Protein AF-A0A550CWJ9-F1 (afdb_monomer)

Sequence (369 aa):
MTIPLFPVVVQGLAWHRSKYSPREFCSLIQDNSPSDPQRNHALHRCFVDEVVHYQHKAGSGYTPHELLVAHYSLDIMDESGVTIGKDRRVATFERLEAAHHRSRTGPSTFVAADTVVAGASTVGGYLRAALAMGSRIGNSDTERIGNNDTVTIERQLSPTIALEYEPVASLRPAPGALLIVDCAITAEVVTSRACDYTPLQYNAVRYACTMFKILQAVAAAASDIGPARKRAGRCGILRVVDAEGRLLLPERPRTTGQAADQVVNLLRQFPGLLKAGDESKARAAFLENSEQEENALIEPVQEVLLQVGALRARMWESMDGEAEEARKRIDGLLDEIETKNGEIQKLNNAIRALGEVTTHAMEGSPSGA

pLDDT: mean 70.81, std 20.15, range [25.2, 95.75]

Organism: NCBI:txid97359

Mean predicted aligned error: 13.71 Å

Radius of gyration: 29.19 Å; Cα contacts (8 Å, |Δi|>4): 456; chains: 1; bounding box: 79×54×110 Å

Nearest PDB structures (foldseek):
  5yfg-assembly1_A  TM=3.710E-01  e=3.913E+00  Homo sapiens
  7px8-assembly1_A  TM=5.132E-01  e=8.399E+00  Sus scrofa domesticus
  6q0w-assembly1_C  TM=2.421E-01  e=8.907E+00  Homo sapiens
  6ubl-assembly1_B  TM=2.963E-01  e=5.249E+00  Micromonospora chersina

Foldseek 3Di:
DDDPPPFPQLPPVLDDFDKDALLRVLLSLLDCPLVRLCSLVQQLQWFFQKKFKKWFDPDPPDFTFIKIKTWIWTFGAGPVRDGPDIQIKIKIKGFDDLVVVVPPDDDDDDDDDDDPDPDDDPLVVVVVLVVCLPDPDDDDDDPPSDRRIMITMGSDDDVVCVVGIDTFKMWGFDNSQGTVSLLSLLLVLLSVVLSRDDDRSVSRVCSSLLSVVLRCVSSVTDMDGDPNQPQQDDPSPDGQADNVRHGPPPDDFDFLLVLLLVLLVSLVSHPQLDDPPCSVVLSVVLVVVLVDDRGDTDDPSSSSNSSSVSVVVSSSVSSVVVSVVSVVVVVVVVVVVVVVVVVVVVVVVVVVVVVVVVVVVVVPDDPDD

Secondary structure (DSSP, 8-state):
-------------S--SEEE-HHHHHHHHH---TT-TTHHHHHHTEEEEEEEEEEEPBTBSS---EEEEEEEEEEEE-TTS-EEEEEEEEEEEEE--TTTTGGGSS------S----TTS-HHHHHHHHHHGGG-----SS-------EEEEEESS--HHHHHHEEEEEEE-PPTTS-BHHHHHHHHHHHHHHGGG--SHHHHHHHHHHHHHHHHHHHTT--EEEPS------EETTEESB-TTS-B---PPPEEHHHHHHHHHHHHTTSTTTS-TT-HHHHHHHHHHHHTS-TTSEE-HHHHHHHHHHHHHHHHHHHHHHHHHHHHHHHHHHHHHHHHHHHHHHHHHHHHHHHHHHHHHHHHTS----

Solvent-accessible surface area (backbone atoms only — not comparable to full-atom values): 21466 Å² total; per-residue (Å²): 136,83,77,80,79,71,78,74,67,69,70,86,58,88,74,56,86,43,80,32,38,32,62,55,45,42,53,52,71,55,58,73,50,86,90,44,82,57,50,68,64,44,55,78,48,22,29,37,59,34,39,39,36,33,34,53,54,88,83,61,101,65,77,71,46,27,34,30,37,39,34,31,36,33,64,38,47,48,91,86,69,49,74,77,48,70,51,60,34,28,40,35,42,38,50,52,63,82,66,70,76,64,71,81,72,74,80,92,75,92,78,83,84,75,88,77,68,90,86,70,62,72,63,60,57,52,49,49,57,61,67,54,70,82,71,84,78,83,84,84,82,90,69,68,82,68,82,48,44,32,36,35,35,35,69,58,80,58,69,65,51,67,72,48,32,42,59,38,32,36,33,58,37,53,92,81,44,35,39,53,65,57,56,34,45,37,45,28,57,54,54,71,63,50,81,82,62,73,66,64,54,59,48,11,44,47,48,36,56,49,46,52,51,50,52,34,59,68,28,73,37,72,63,50,80,31,87,59,76,69,48,62,45,56,63,83,90,45,65,48,30,41,83,88,64,45,76,53,68,90,64,77,70,43,31,42,45,57,52,24,53,47,46,43,58,53,36,69,73,40,88,83,62,54,57,94,83,42,56,67,55,56,29,48,54,44,42,63,74,61,80,50,57,53,80,39,75,35,56,70,69,58,48,51,50,52,44,42,52,50,52,50,53,46,52,50,54,46,40,54,51,52,50,50,53,51,50,55,52,50,53,54,50,51,55,48,50,53,53,49,50,53,52,50,53,52,50,52,51,51,52,50,55,52,51,54,54,52,52,54,58,62,73,64,57,78,92,70,133

Structure (mmCIF, N/CA/C/O backbone):
data_AF-A0A550CWJ9-F1
#
_entry.id   AF-A0A550CWJ9-F1
#
loop_
_atom_site.group_PDB
_atom_site.id
_atom_site.type_symbol
_atom_site.label_atom_id
_atom_site.label_alt_id
_atom_site.label_comp_id
_atom_site.label_asym_id
_atom_site.label_entity_id
_atom_site.label_seq_id
_atom_site.pdbx_PDB_ins_code
_atom_site.Cartn_x
_atom_site.Cartn_y
_atom_site.Cartn_z
_atom_site.occupancy
_atom_site.B_iso_or_equiv
_atom_site.auth_seq_id
_atom_site.auth_comp_id
_atom_site.auth_asym_id
_atom_site.auth_atom_id
_atom_site.pdbx_PDB_model_num
ATOM 1 N N . MET A 1 1 ? 17.192 -23.984 -38.082 1.00 33.72 1 MET A N 1
ATOM 2 C CA . MET A 1 1 ? 17.976 -23.558 -36.907 1.00 33.72 1 MET A CA 1
ATOM 3 C C . MET A 1 1 ? 16.988 -22.911 -35.951 1.00 33.72 1 MET A C 1
ATOM 5 O O . MET A 1 1 ? 16.546 -21.798 -36.194 1.00 33.72 1 MET A O 1
ATOM 9 N N . THR A 1 2 ? 16.486 -23.686 -34.995 1.00 27.73 2 THR A N 1
ATOM 10 C CA . THR A 1 2 ? 15.477 -23.269 -34.016 1.00 27.73 2 THR A CA 1
ATOM 11 C C . THR A 1 2 ? 16.168 -22.415 -32.963 1.00 27.73 2 THR A C 1
ATOM 13 O O . THR A 1 2 ? 16.983 -22.918 -32.195 1.00 27.73 2 THR A O 1
ATOM 16 N N . ILE A 1 3 ? 15.894 -21.112 -32.976 1.00 25.20 3 ILE A N 1
ATOM 17 C CA . ILE A 1 3 ? 16.298 -20.201 -31.905 1.00 25.20 3 ILE A CA 1
ATOM 18 C C . ILE A 1 3 ? 15.495 -20.624 -30.668 1.00 25.20 3 ILE A C 1
ATOM 20 O O . ILE A 1 3 ? 14.267 -20.699 -30.765 1.00 25.20 3 ILE A O 1
ATOM 24 N N . PRO A 1 4 ? 16.128 -20.952 -29.530 1.00 29.55 4 PRO A N 1
ATOM 25 C CA . PRO A 1 4 ? 15.383 -21.152 -28.303 1.00 29.55 4 PRO A CA 1
ATOM 26 C C . PRO A 1 4 ? 14.806 -19.794 -27.899 1.00 29.55 4 PRO A C 1
ATOM 28 O O . PRO A 1 4 ? 15.536 -18.899 -27.477 1.00 29.55 4 PRO A O 1
ATOM 31 N N . LEU A 1 5 ? 13.493 -19.639 -28.067 1.00 25.52 5 LEU A N 1
ATOM 32 C CA . LEU A 1 5 ? 12.709 -18.657 -27.329 1.00 25.52 5 LEU A CA 1
ATOM 33 C C . LEU A 1 5 ? 12.847 -19.047 -25.857 1.00 25.52 5 LEU A C 1
ATOM 35 O O . LEU A 1 5 ? 12.188 -19.970 -25.379 1.00 25.52 5 LEU A O 1
ATOM 39 N N . PHE A 1 6 ? 13.805 -18.429 -25.170 1.00 25.64 6 PHE A N 1
ATOM 40 C CA . PHE A 1 6 ? 13.828 -18.442 -23.718 1.00 25.64 6 PHE A CA 1
ATOM 41 C C . PHE A 1 6 ? 12.536 -17.762 -23.274 1.00 25.64 6 PHE A C 1
ATOM 43 O O . PHE A 1 6 ? 12.358 -16.598 -23.623 1.00 25.64 6 PHE A O 1
ATOM 50 N N . PRO A 1 7 ? 11.637 -18.452 -22.554 1.00 30.73 7 PRO A N 1
ATOM 51 C CA . PRO A 1 7 ? 10.446 -17.801 -22.055 1.00 30.73 7 PRO A CA 1
ATOM 52 C C . PRO A 1 7 ? 10.922 -16.768 -21.043 1.00 30.73 7 PRO A C 1
ATOM 54 O O . PRO A 1 7 ? 11.455 -17.126 -19.984 1.00 30.73 7 PRO A O 1
ATOM 57 N N . VAL A 1 8 ? 10.746 -15.488 -21.362 1.00 31.09 8 VAL A N 1
ATOM 58 C CA . VAL A 1 8 ? 10.803 -14.432 -20.358 1.00 31.09 8 VAL A CA 1
ATOM 59 C C . VAL A 1 8 ? 9.511 -14.588 -19.575 1.00 31.09 8 VAL A C 1
ATOM 61 O O . VAL A 1 8 ? 8.500 -13.937 -19.811 1.00 31.09 8 VAL A O 1
ATOM 64 N N . VAL A 1 9 ? 9.528 -15.564 -18.666 1.00 35.12 9 VAL A N 1
ATOM 65 C CA . VAL A 1 9 ? 8.528 -15.698 -17.622 1.00 35.12 9 VAL A CA 1
ATOM 66 C C . VAL A 1 9 ? 8.573 -14.371 -16.891 1.00 35.12 9 VAL A C 1
ATOM 68 O O . VAL A 1 9 ? 9.547 -14.098 -16.190 1.00 35.12 9 VAL A O 1
ATOM 71 N N . VAL A 1 10 ? 7.538 -13.551 -17.078 1.00 38.72 10 VAL A N 1
ATOM 72 C CA . VAL A 1 10 ? 7.207 -12.458 -16.171 1.00 38.72 10 VAL A CA 1
ATOM 73 C C . VAL A 1 10 ? 7.065 -13.125 -14.817 1.00 38.72 10 VAL A C 1
ATOM 75 O O . VAL A 1 10 ? 6.051 -13.748 -14.489 1.00 38.72 10 VAL A O 1
ATOM 78 N N . GLN A 1 11 ? 8.167 -13.145 -14.077 1.00 40.12 11 GLN A N 1
ATOM 79 C CA . GLN A 1 11 ? 8.219 -13.723 -12.764 1.00 40.12 11 GLN A CA 1
ATOM 80 C C . GLN A 1 11 ? 7.381 -12.790 -11.905 1.00 40.12 11 GLN A C 1
ATOM 82 O O . GLN A 1 11 ? 7.894 -11.872 -11.278 1.00 40.12 11 GLN A O 1
ATOM 87 N N . GLY A 1 12 ? 6.089 -13.100 -11.788 1.00 37.62 12 GLY A N 1
ATOM 88 C CA . GLY A 1 12 ? 5.233 -12.683 -10.679 1.00 37.62 12 GLY A CA 1
ATOM 89 C C . GLY A 1 12 ? 5.758 -13.197 -9.329 1.00 37.62 12 GLY A C 1
ATOM 90 O O . GLY A 1 12 ? 4.987 -13.513 -8.433 1.00 37.62 12 GLY A O 1
ATOM 91 N N . LEU A 1 13 ? 7.074 -13.349 -9.163 1.00 43.38 13 LEU A N 1
ATOM 92 C CA . LEU A 1 13 ? 7.778 -13.835 -7.987 1.00 43.38 13 LEU A CA 1
ATOM 93 C C . LEU A 1 13 ? 7.976 -12.762 -6.923 1.00 43.38 13 LEU A C 1
ATOM 95 O O . LEU A 1 13 ? 8.506 -13.119 -5.878 1.00 43.38 13 LEU A O 1
ATOM 99 N N . ALA A 1 14 ? 7.560 -11.510 -7.149 1.00 51.62 14 ALA A N 1
ATOM 100 C CA . ALA A 1 14 ? 8.073 -10.364 -6.395 1.00 51.62 14 ALA A CA 1
ATOM 101 C C . ALA A 1 14 ? 8.111 -10.578 -4.873 1.00 51.62 14 ALA A C 1
ATOM 103 O O . ALA A 1 14 ? 9.083 -10.181 -4.236 1.00 51.62 14 ALA A O 1
ATOM 104 N N . TRP A 1 15 ? 7.135 -11.290 -4.293 1.00 57.78 15 TRP A N 1
ATOM 105 C CA . TRP A 1 15 ? 7.153 -11.602 -2.864 1.00 57.78 15 TRP A CA 1
ATOM 106 C C . TRP A 1 15 ? 7.073 -13.108 -2.576 1.00 57.78 15 TRP A C 1
ATOM 108 O O . TRP A 1 15 ? 6.019 -13.734 -2.694 1.00 57.78 15 TRP A O 1
ATOM 118 N N . HIS A 1 16 ? 8.193 -13.715 -2.181 1.00 57.47 16 HIS A N 1
ATOM 119 C CA . HIS A 1 16 ? 8.188 -15.027 -1.523 1.00 57.47 16 HIS A CA 1
ATOM 120 C C . HIS A 1 16 ? 7.456 -14.957 -0.169 1.00 57.47 16 HIS A C 1
ATOM 122 O O . HIS A 1 16 ? 6.994 -13.891 0.236 1.00 57.47 16 HIS A O 1
ATOM 128 N N . ARG A 1 17 ? 7.340 -16.095 0.541 1.00 64.38 17 ARG A N 1
ATOM 129 C CA . ARG A 1 17 ? 6.930 -16.069 1.954 1.00 64.38 17 ARG A CA 1
ATOM 130 C C . ARG A 1 17 ? 7.892 -15.168 2.713 1.00 64.38 17 ARG A C 1
ATOM 132 O O . ARG A 1 17 ? 9.031 -15.560 2.957 1.00 64.38 17 ARG A O 1
ATOM 139 N N . SER A 1 18 ? 7.415 -13.984 3.057 1.00 73.69 18 SER A N 1
ATOM 140 C CA . SER A 1 18 ? 8.251 -12.916 3.577 1.00 73.69 18 SER A CA 1
ATOM 141 C C . SER A 1 18 ? 7.487 -12.109 4.605 1.00 73.69 18 SER A C 1
ATOM 143 O O . SER A 1 18 ? 6.264 -11.980 4.533 1.00 73.69 18 SER A O 1
ATOM 145 N N . LYS A 1 19 ? 8.241 -11.565 5.553 1.00 80.88 19 LYS A N 1
ATOM 146 C CA . LYS A 1 19 ? 7.755 -10.703 6.619 1.00 80.88 19 LYS A CA 1
ATOM 147 C C . LYS A 1 19 ? 8.467 -9.363 6.501 1.00 80.88 19 LYS A C 1
ATOM 149 O O . LYS A 1 19 ? 9.694 -9.335 6.463 1.00 80.88 19 LYS A O 1
ATOM 154 N N . TYR A 1 20 ? 7.693 -8.293 6.465 1.00 81.50 20 TYR A N 1
ATOM 155 C CA . TYR A 1 20 ? 8.158 -6.919 6.314 1.00 81.50 20 TYR A CA 1
ATOM 156 C C . TYR A 1 20 ? 7.523 -6.048 7.393 1.00 81.50 20 TYR A C 1
ATOM 158 O O . TYR A 1 20 ? 6.439 -6.361 7.874 1.00 81.50 20 TYR A O 1
ATOM 166 N N . SER A 1 21 ? 8.143 -4.941 7.770 1.00 83.88 21 SER A N 1
ATOM 167 C CA . SER A 1 21 ? 7.404 -3.821 8.361 1.00 83.88 21 SER A CA 1
ATOM 168 C C . SER A 1 21 ? 6.549 -3.125 7.285 1.00 83.88 21 SER A C 1
ATOM 170 O O . SER A 1 21 ? 6.868 -3.232 6.098 1.00 83.88 21 SER A O 1
ATOM 172 N N . PRO A 1 22 ? 5.481 -2.390 7.648 1.00 84.69 22 PRO A N 1
ATOM 173 C CA . PRO A 1 22 ? 4.704 -1.597 6.690 1.00 84.69 22 PRO A CA 1
ATOM 174 C C . PRO A 1 22 ? 5.574 -0.663 5.843 1.00 84.69 22 PRO A C 1
ATOM 176 O O . PRO A 1 22 ? 5.431 -0.624 4.622 1.00 84.69 22 PRO A O 1
ATOM 179 N N . ARG A 1 23 ? 6.563 -0.016 6.467 1.00 83.31 23 ARG A N 1
ATOM 180 C CA . ARG A 1 23 ? 7.538 0.826 5.774 1.00 83.31 23 ARG A CA 1
ATOM 181 C C . ARG A 1 23 ? 8.367 0.051 4.757 1.00 83.31 23 ARG A C 1
ATOM 183 O O . ARG A 1 23 ? 8.447 0.476 3.611 1.00 83.31 23 ARG A O 1
ATOM 190 N N . GLU A 1 24 ? 8.966 -1.073 5.154 1.00 82.88 24 GLU A N 1
ATOM 191 C CA . GLU A 1 24 ? 9.736 -1.923 4.231 1.00 82.88 24 GLU A CA 1
ATOM 192 C C . GLU A 1 24 ? 8.862 -2.433 3.088 1.00 82.88 24 GLU A C 1
ATOM 194 O O . GLU A 1 24 ? 9.316 -2.485 1.950 1.00 82.88 24 GLU A O 1
ATOM 199 N N . PHE A 1 25 ? 7.600 -2.766 3.364 1.00 85.50 25 PHE A N 1
ATOM 200 C CA . PHE A 1 25 ? 6.671 -3.211 2.336 1.00 85.50 25 PHE A CA 1
ATOM 201 C C . PHE A 1 25 ? 6.349 -2.101 1.327 1.00 85.50 25 PHE A C 1
ATOM 203 O O . PHE A 1 25 ? 6.401 -2.339 0.122 1.00 85.50 25 PHE A O 1
ATOM 210 N N . CYS A 1 26 ? 6.100 -0.877 1.792 1.00 85.00 26 CYS A N 1
ATOM 211 C CA . CYS A 1 26 ? 5.935 0.284 0.919 1.00 85.00 26 CYS A CA 1
ATOM 212 C C . CYS A 1 26 ? 7.210 0.586 0.115 1.00 85.00 26 CYS A C 1
ATOM 214 O O . CYS A 1 26 ? 7.123 0.800 -1.091 1.00 85.00 26 CYS A O 1
ATOM 216 N N . SER A 1 27 ? 8.395 0.541 0.736 1.00 84.00 27 SER A N 1
ATOM 217 C CA . SER A 1 27 ? 9.670 0.707 0.023 1.00 84.00 27 SER A CA 1
ATOM 218 C C . SER A 1 27 ? 9.882 -0.371 -1.033 1.00 84.00 27 SER A C 1
ATOM 220 O O . SER A 1 27 ? 10.350 -0.069 -2.125 1.00 84.00 27 SER A O 1
ATOM 222 N N . LEU A 1 28 ? 9.493 -1.614 -0.740 1.00 81.94 28 LEU A N 1
ATOM 223 C CA . LEU A 1 28 ? 9.503 -2.675 -1.731 1.00 81.94 28 LEU A CA 1
ATOM 224 C C . LEU A 1 28 ? 8.570 -2.329 -2.876 1.00 81.94 28 LEU A C 1
ATOM 226 O O . LEU A 1 28 ? 9.032 -2.366 -3.998 1.00 81.94 28 LEU A O 1
ATOM 230 N N . ILE A 1 29 ? 7.299 -1.995 -2.642 1.00 83.25 29 ILE A N 1
ATOM 231 C CA . ILE A 1 29 ? 6.361 -1.635 -3.721 1.00 83.25 29 ILE A CA 1
ATOM 232 C C . ILE A 1 29 ? 6.928 -0.513 -4.601 1.00 83.25 29 ILE A C 1
ATOM 234 O O . ILE A 1 29 ? 6.823 -0.622 -5.816 1.00 83.25 29 ILE A O 1
ATOM 238 N N . GLN A 1 30 ? 7.545 0.504 -3.994 1.00 77.44 30 GLN A N 1
ATOM 239 C CA . GLN A 1 30 ? 8.117 1.649 -4.702 1.00 77.44 30 GLN A CA 1
ATOM 240 C C . GLN A 1 30 ? 9.310 1.285 -5.594 1.00 77.44 30 GLN A C 1
ATOM 242 O O . GLN A 1 30 ? 9.525 1.940 -6.604 1.00 77.44 30 GLN A O 1
ATOM 247 N N . ASP A 1 31 ? 10.096 0.281 -5.214 1.00 77.50 31 ASP A N 1
ATOM 248 C CA . ASP A 1 31 ? 11.335 -0.080 -5.899 1.00 77.50 31 ASP A CA 1
ATOM 249 C C . ASP A 1 31 ? 11.083 -0.503 -7.360 1.00 77.50 31 ASP A C 1
ATOM 251 O O . ASP A 1 31 ? 10.706 -1.641 -7.634 1.00 77.50 31 ASP A O 1
ATOM 255 N N . ASN A 1 32 ? 11.323 0.374 -8.335 1.00 66.88 32 ASN A N 1
ATOM 256 C CA . ASN A 1 32 ? 11.307 0.003 -9.753 1.00 66.88 32 ASN A CA 1
ATOM 257 C C . ASN A 1 32 ? 12.689 -0.447 -10.208 1.00 66.88 32 ASN A C 1
ATOM 259 O O . ASN A 1 32 ? 13.326 0.180 -11.058 1.00 66.88 32 ASN A O 1
ATOM 263 N N . SER A 1 33 ? 13.159 -1.554 -9.627 1.00 65.69 33 SER A N 1
ATOM 264 C CA . SER A 1 33 ? 14.414 -2.173 -10.040 1.00 65.69 33 SER A CA 1
ATOM 265 C C . SER A 1 33 ? 14.452 -2.339 -11.570 1.00 65.69 33 SER A C 1
ATOM 267 O O . SER A 1 33 ? 13.513 -2.899 -12.145 1.00 65.69 33 SER A O 1
ATOM 269 N N . PRO A 1 34 ? 15.559 -1.961 -12.242 1.00 60.28 34 PRO A N 1
ATOM 270 C CA . PRO A 1 34 ? 15.732 -2.160 -13.683 1.00 60.28 34 PRO A CA 1
ATOM 271 C C . PRO A 1 34 ? 15.586 -3.622 -14.130 1.00 60.28 34 PRO A C 1
ATOM 273 O O . PRO A 1 34 ? 15.413 -3.893 -15.314 1.00 60.28 34 PRO A O 1
ATOM 276 N N . SER A 1 35 ? 15.685 -4.568 -13.189 1.00 63.34 35 SER A N 1
ATOM 277 C CA . SER A 1 35 ? 15.496 -5.996 -13.440 1.00 63.34 35 SER A CA 1
ATOM 278 C C . SER A 1 35 ? 14.040 -6.402 -13.691 1.00 63.34 35 SER A C 1
ATOM 280 O O . SER A 1 35 ? 13.822 -7.518 -14.153 1.00 63.34 35 SER A O 1
ATOM 282 N N . ASP A 1 36 ? 13.059 -5.553 -13.370 1.00 66.44 36 ASP A N 1
ATOM 283 C CA . ASP A 1 36 ? 11.634 -5.824 -13.596 1.00 66.44 36 ASP A CA 1
ATOM 284 C C . ASP A 1 36 ? 10.896 -4.566 -14.105 1.00 66.44 36 ASP A C 1
ATOM 286 O O . ASP A 1 36 ? 10.197 -3.886 -13.349 1.00 66.44 36 ASP A O 1
ATOM 290 N N . PRO A 1 37 ? 11.027 -4.235 -15.403 1.00 64.31 37 PRO A N 1
ATOM 291 C CA . PRO A 1 37 ? 10.402 -3.048 -15.989 1.00 64.31 37 PRO A CA 1
ATOM 292 C C . PRO A 1 37 ? 8.868 -3.132 -16.056 1.00 64.31 37 PRO A C 1
ATOM 294 O O . PRO A 1 37 ? 8.205 -2.126 -16.304 1.00 64.31 37 PRO A O 1
ATOM 297 N N . GLN A 1 38 ? 8.283 -4.317 -15.849 1.00 69.50 38 GLN A N 1
ATOM 298 C CA . GLN A 1 38 ? 6.832 -4.513 -15.867 1.00 69.50 38 GLN A CA 1
ATOM 299 C C . GLN A 1 38 ? 6.201 -4.388 -14.478 1.00 69.50 38 GLN A C 1
ATOM 301 O O . GLN A 1 38 ? 4.973 -4.364 -14.366 1.00 69.50 38 GLN A O 1
ATOM 306 N N . ARG A 1 39 ? 7.016 -4.257 -13.426 1.00 75.88 39 ARG A N 1
ATOM 307 C CA . ARG A 1 39 ? 6.571 -4.182 -12.036 1.00 75.88 39 ARG A CA 1
ATOM 308 C C . ARG A 1 39 ? 5.504 -3.117 -11.798 1.00 75.88 39 ARG A C 1
ATOM 310 O O . ARG A 1 39 ? 4.468 -3.426 -11.213 1.00 75.88 39 ARG A O 1
ATOM 317 N N . ASN A 1 40 ? 5.732 -1.889 -12.263 1.00 78.12 40 ASN A N 1
ATOM 318 C CA . ASN A 1 40 ? 4.791 -0.784 -12.064 1.00 78.12 40 ASN A CA 1
ATOM 319 C C . ASN A 1 40 ? 3.413 -1.106 -12.680 1.00 78.12 40 ASN A C 1
ATOM 321 O O . ASN A 1 40 ? 2.373 -1.028 -12.027 1.00 78.12 40 ASN A O 1
ATOM 325 N N . HIS A 1 41 ? 3.411 -1.608 -13.918 1.00 77.62 41 HIS A N 1
ATOM 326 C CA . HIS A 1 41 ? 2.196 -2.047 -14.613 1.00 77.62 41 HIS A CA 1
ATOM 327 C C . HIS A 1 41 ? 1.499 -3.221 -13.908 1.00 77.62 41 HIS A C 1
ATOM 329 O O . HIS A 1 41 ? 0.272 -3.252 -13.804 1.00 77.62 41 HIS A O 1
ATOM 335 N N . ALA A 1 42 ? 2.269 -4.169 -13.374 1.00 78.62 42 ALA A N 1
ATOM 336 C CA . ALA A 1 42 ? 1.756 -5.284 -12.588 1.00 78.62 42 ALA A CA 1
ATOM 337 C C . ALA A 1 42 ? 1.086 -4.800 -11.286 1.00 78.62 42 ALA A C 1
ATOM 339 O O . ALA A 1 42 ? 0.000 -5.264 -10.938 1.00 78.62 42 ALA A O 1
ATOM 340 N N . LEU A 1 43 ? 1.675 -3.816 -10.597 1.00 83.75 43 LEU A N 1
ATOM 341 C CA . LEU A 1 43 ? 1.115 -3.219 -9.380 1.00 83.75 43 LEU A CA 1
ATOM 342 C C . LEU A 1 43 ? -0.198 -2.467 -9.644 1.00 83.75 43 LEU A C 1
ATOM 344 O O . LEU A 1 43 ? -1.122 -2.584 -8.839 1.00 83.75 43 LEU A O 1
ATOM 348 N N . HIS A 1 44 ? -0.332 -1.783 -10.786 1.00 84.12 44 HIS A N 1
ATOM 349 C CA . HIS A 1 44 ? -1.602 -1.177 -11.220 1.00 84.12 44 HIS A CA 1
ATOM 350 C C . HIS A 1 44 ? -2.726 -2.198 -11.449 1.00 84.12 44 HIS A C 1
ATOM 352 O O . HIS A 1 44 ? -3.902 -1.833 -11.465 1.00 84.12 44 HIS A O 1
ATOM 358 N N . ARG A 1 45 ? -2.371 -3.473 -11.633 1.00 84.12 45 ARG A N 1
ATOM 359 C CA . ARG A 1 45 ? -3.300 -4.592 -11.839 1.00 84.12 45 ARG A CA 1
ATOM 360 C C . ARG A 1 45 ? -3.368 -5.541 -10.644 1.00 84.12 45 ARG A C 1
ATOM 362 O O . ARG A 1 45 ? -3.927 -6.631 -10.749 1.00 84.12 45 ARG A O 1
ATOM 369 N N . CYS A 1 46 ? -2.787 -5.146 -9.515 1.00 88.62 46 CYS A N 1
ATOM 370 C CA . CYS A 1 46 ? -2.748 -5.943 -8.300 1.00 88.62 46 CYS A CA 1
ATOM 371 C C . CYS A 1 46 ? -3.922 -5.557 -7.393 1.00 88.62 46 CYS A C 1
ATOM 373 O O . CYS A 1 46 ? -3.803 -4.714 -6.494 1.00 88.62 46 CYS A O 1
ATOM 375 N N . PHE A 1 47 ? -5.080 -6.146 -7.684 1.00 91.88 47 PHE A N 1
ATOM 376 C CA . PHE A 1 47 ? -6.353 -5.794 -7.064 1.00 91.88 47 PHE A CA 1
ATOM 377 C C . PHE A 1 47 ? -6.635 -6.637 -5.828 1.00 91.88 47 PHE A C 1
ATOM 379 O O . PHE A 1 47 ? -6.350 -7.833 -5.784 1.00 91.88 47 PHE A O 1
ATOM 386 N N . VAL A 1 48 ? -7.245 -6.010 -4.829 1.00 94.69 48 VAL A N 1
ATOM 387 C CA . VAL A 1 48 ? -7.736 -6.696 -3.636 1.00 94.69 48 VAL A CA 1
ATOM 388 C C . VAL A 1 48 ? -9.100 -7.301 -3.950 1.00 94.69 48 VAL A C 1
ATOM 390 O O . VAL A 1 48 ? -10.016 -6.595 -4.357 1.00 94.69 48 VAL A O 1
ATOM 393 N N . ASP A 1 49 ? -9.228 -8.609 -3.752 1.00 94.62 49 ASP A N 1
ATOM 394 C CA . ASP A 1 49 ? -10.472 -9.354 -3.944 1.00 94.62 49 ASP A CA 1
ATOM 395 C C . ASP A 1 49 ? -11.349 -9.292 -2.677 1.00 94.62 49 ASP A C 1
ATOM 397 O O . ASP A 1 49 ? -12.573 -9.185 -2.752 1.00 94.62 49 ASP A O 1
ATOM 401 N N . GLU A 1 50 ? -10.726 -9.369 -1.497 1.00 95.50 50 GLU A N 1
ATOM 402 C CA . GLU A 1 50 ? -11.411 -9.362 -0.201 1.00 95.50 50 GLU A CA 1
ATOM 403 C C . GLU A 1 50 ? -10.459 -8.901 0.910 1.00 95.50 50 GLU A C 1
ATOM 405 O O . GLU A 1 50 ? -9.296 -9.299 0.945 1.00 95.50 50 GLU A O 1
ATOM 410 N N . VAL A 1 51 ? -10.952 -8.103 1.855 1.00 94.75 51 VAL A N 1
ATOM 411 C CA . VAL A 1 51 ? -10.254 -7.798 3.110 1.00 94.75 51 VAL A CA 1
ATOM 412 C C . VAL A 1 51 ? -11.055 -8.375 4.264 1.00 94.75 51 VAL A C 1
ATOM 414 O O . VAL A 1 51 ? -12.208 -8.005 4.465 1.00 94.75 51 VAL A O 1
ATOM 417 N N . VAL A 1 52 ? -10.442 -9.246 5.057 1.00 92.94 52 VAL A N 1
ATOM 418 C CA . VAL A 1 52 ? -11.074 -9.886 6.210 1.00 92.94 52 VAL A CA 1
ATOM 419 C C . VAL A 1 52 ? -10.393 -9.432 7.492 1.00 92.94 52 VAL A C 1
ATOM 421 O O . VAL A 1 52 ? -9.175 -9.524 7.647 1.00 92.94 52 VAL A O 1
ATOM 424 N N . HIS A 1 53 ? -11.198 -8.954 8.435 1.00 90.12 53 HIS A N 1
ATOM 425 C CA . HIS A 1 53 ? -10.772 -8.628 9.789 1.00 90.12 53 HIS A CA 1
ATOM 426 C C . HIS A 1 53 ? -10.982 -9.842 10.687 1.00 90.12 53 HIS A C 1
ATOM 428 O O . HIS A 1 53 ? -12.119 -10.262 10.910 1.00 90.12 53 HIS A O 1
ATOM 434 N N . TYR A 1 54 ? -9.889 -10.387 11.210 1.00 88.38 54 TYR A N 1
ATOM 435 C CA . TYR A 1 54 ? -9.888 -11.539 12.100 1.00 88.38 54 TYR A CA 1
ATOM 436 C C . TYR A 1 54 ? -9.653 -11.137 13.553 1.00 88.38 54 TYR A C 1
ATOM 438 O O . TYR A 1 54 ? -8.844 -10.258 13.854 1.00 88.38 54 TYR A O 1
ATOM 446 N N . GLN A 1 55 ? -10.317 -11.858 14.451 1.00 84.44 55 GLN A N 1
ATOM 447 C CA . GLN A 1 55 ? -10.124 -11.783 15.893 1.00 84.44 55 GLN A CA 1
ATOM 448 C C . GLN A 1 55 ? -9.740 -13.155 16.431 1.00 84.44 55 GLN A C 1
ATOM 450 O O . GLN A 1 55 ? -10.290 -14.170 16.009 1.00 84.44 55 GLN A O 1
ATOM 455 N N . HIS A 1 56 ? -8.800 -13.191 17.370 1.00 82.62 56 HIS A N 1
ATOM 456 C CA . HIS A 1 56 ? -8.436 -14.427 18.047 1.00 82.62 56 HIS A CA 1
ATOM 457 C C . HIS A 1 56 ? -9.638 -14.997 18.830 1.00 82.62 56 HIS A C 1
ATOM 459 O O . HIS A 1 56 ? -10.279 -14.279 19.602 1.00 82.62 56 HIS A O 1
ATOM 465 N N . LYS A 1 57 ? -9.932 -16.295 18.672 1.00 79.88 57 LYS A N 1
ATOM 466 C CA . LYS A 1 57 ? -11.055 -16.979 19.338 1.00 79.88 57 LYS A CA 1
ATOM 467 C C . LYS A 1 57 ? -10.915 -16.906 20.862 1.00 79.88 57 LYS A C 1
ATOM 469 O O . LYS A 1 57 ? -9.827 -17.096 21.411 1.00 79.88 57 LYS A O 1
ATOM 474 N N . ALA A 1 58 ? -12.022 -16.655 21.558 1.00 62.62 58 ALA A N 1
ATOM 475 C CA . ALA A 1 58 ? -12.051 -16.598 23.019 1.00 62.62 58 ALA A CA 1
ATOM 476 C C . ALA A 1 58 ? -11.813 -17.988 23.645 1.00 62.62 58 ALA A C 1
ATOM 478 O O . ALA A 1 58 ? -12.448 -18.961 23.245 1.00 62.62 58 ALA A O 1
ATOM 479 N N . GLY A 1 59 ? -10.940 -18.079 24.659 1.00 55.72 59 GLY A N 1
ATOM 480 C CA . GLY A 1 59 ? -10.734 -19.303 25.454 1.00 55.72 59 GLY A CA 1
ATOM 481 C C . GLY A 1 59 ? -9.283 -19.768 25.589 1.00 55.72 59 GLY A C 1
ATOM 482 O O . GLY A 1 59 ? -8.991 -20.587 26.456 1.00 55.72 59 GLY A O 1
ATOM 483 N N . SER A 1 60 ? -8.358 -19.223 24.801 1.00 50.88 60 SER A N 1
ATOM 484 C CA . SER A 1 60 ? -6.932 -19.331 25.103 1.00 50.88 60 SER A CA 1
ATOM 485 C C . SER A 1 60 ? -6.589 -18.239 26.126 1.00 50.88 60 SER A C 1
ATOM 487 O O . SER A 1 60 ? -7.129 -17.137 26.060 1.00 50.88 60 SER A O 1
ATOM 489 N N . GLY A 1 61 ? -5.733 -18.506 27.112 1.00 49.03 61 GLY A N 1
ATOM 490 C CA . GLY A 1 61 ? -5.303 -17.503 28.103 1.00 49.03 61 GLY A CA 1
ATOM 491 C C . GLY A 1 61 ? -4.461 -16.352 27.523 1.00 49.03 61 GLY A C 1
ATOM 492 O O . GLY A 1 61 ? -3.687 -15.745 28.257 1.00 49.03 61 GLY A O 1
ATOM 493 N N . TYR A 1 62 ? -4.563 -16.100 26.216 1.00 51.91 62 TYR A N 1
ATOM 494 C CA . TYR A 1 62 ? -3.796 -15.121 25.465 1.00 51.91 62 TYR A CA 1
ATOM 495 C C . TYR A 1 62 ? -4.525 -13.783 25.357 1.00 51.91 62 TYR A C 1
ATOM 497 O O . TYR A 1 62 ? -5.732 -13.651 25.568 1.00 51.91 62 TYR A O 1
ATOM 505 N N . THR A 1 63 ? -3.730 -12.764 25.068 1.00 57.16 63 THR A N 1
ATOM 506 C CA . THR A 1 63 ? -4.125 -11.367 24.976 1.00 57.16 63 THR A CA 1
ATOM 507 C C . THR A 1 63 ? -5.016 -11.118 23.748 1.00 57.16 63 THR A C 1
ATOM 509 O O . THR A 1 63 ? -4.890 -11.831 22.752 1.00 57.16 63 THR A O 1
ATOM 512 N N . PRO A 1 64 ? -5.948 -10.137 23.786 1.00 62.34 64 PRO A N 1
ATOM 513 C CA . PRO A 1 64 ? -6.763 -9.794 22.622 1.00 62.34 64 PRO A CA 1
ATOM 514 C C . PRO A 1 64 ? -5.865 -9.421 21.439 1.00 62.34 64 PRO A C 1
ATOM 516 O O . PRO A 1 64 ? -5.139 -8.429 21.503 1.00 62.34 64 PRO A O 1
ATOM 519 N N . HIS A 1 65 ? -5.920 -10.227 20.381 1.00 77.25 65 HIS A N 1
ATOM 520 C CA . HIS A 1 65 ? -5.113 -10.061 19.181 1.00 77.25 65 HIS A CA 1
ATOM 521 C C . HIS A 1 65 ? -6.008 -10.087 17.942 1.00 77.25 65 HIS A C 1
ATOM 523 O O . HIS A 1 65 ? -6.896 -10.936 17.807 1.00 77.25 65 HIS A O 1
ATOM 529 N N . GLU A 1 66 ? -5.787 -9.125 17.054 1.00 84.38 66 GLU A N 1
ATOM 530 C CA . GLU A 1 66 ? -6.542 -8.947 15.821 1.00 84.38 66 GLU A CA 1
ATOM 531 C C . GLU A 1 66 ? -5.573 -8.710 14.671 1.00 84.38 66 GLU A C 1
ATOM 533 O O . GLU A 1 66 ? -4.540 -8.059 14.834 1.00 84.38 66 GLU A O 1
ATOM 538 N N . LEU A 1 67 ? -5.936 -9.228 13.504 1.00 89.00 67 LEU A N 1
ATOM 539 C CA . LEU A 1 67 ? -5.158 -9.098 12.282 1.00 89.00 67 LEU A CA 1
ATOM 540 C C . LEU A 1 67 ? -6.083 -8.806 11.104 1.00 89.00 67 LEU A C 1
ATOM 542 O O . LEU A 1 67 ? -7.273 -9.142 11.114 1.00 89.00 67 LEU A O 1
ATOM 546 N N . LEU A 1 68 ? -5.527 -8.168 10.082 1.00 92.94 68 LEU A N 1
ATOM 547 C CA . LEU A 1 68 ? -6.197 -7.943 8.810 1.00 92.94 68 LEU A CA 1
ATOM 548 C C . LEU A 1 68 ? -5.572 -8.799 7.730 1.00 92.94 68 LEU A C 1
ATOM 550 O O . LEU A 1 68 ? -4.357 -8.893 7.626 1.00 92.94 68 LEU A O 1
ATOM 554 N N . VAL A 1 69 ? -6.414 -9.385 6.895 1.00 94.94 69 VAL A N 1
ATOM 555 C CA . VAL A 1 69 ? -5.992 -10.245 5.797 1.00 94.94 69 VAL A CA 1
ATOM 556 C C . VAL A 1 69 ? -6.562 -9.675 4.513 1.00 94.94 69 VAL A C 1
ATOM 558 O O . VAL A 1 69 ? -7.776 -9.649 4.346 1.00 94.94 69 VAL A O 1
ATOM 561 N N . ALA A 1 70 ? -5.700 -9.233 3.605 1.00 95.75 70 ALA A N 1
ATOM 562 C CA . ALA A 1 70 ? -6.084 -8.861 2.252 1.00 95.75 70 ALA A CA 1
ATOM 563 C C . ALA A 1 70 ? -5.801 -10.034 1.308 1.00 95.75 70 ALA A C 1
ATOM 565 O O . ALA A 1 70 ? -4.649 -10.422 1.107 1.00 95.75 70 ALA A O 1
ATOM 566 N N . HIS A 1 71 ? -6.855 -10.592 0.727 1.00 95.38 71 HIS A N 1
ATOM 567 C CA . HIS A 1 71 ? -6.778 -11.483 -0.420 1.00 95.38 71 HIS A CA 1
ATOM 568 C C . HIS A 1 71 ? -6.670 -10.624 -1.669 1.00 95.38 71 HIS A C 1
ATOM 570 O O . HIS A 1 71 ? -7.517 -9.762 -1.898 1.00 95.38 71 HIS A O 1
ATOM 576 N N . TYR A 1 72 ? -5.634 -10.840 -2.467 1.00 93.25 72 TYR A N 1
ATOM 577 C CA . TYR A 1 72 ? -5.406 -10.053 -3.668 1.00 93.25 72 TYR A CA 1
ATOM 578 C C . TYR A 1 72 ? -4.990 -10.945 -4.831 1.00 93.25 72 TYR A C 1
ATOM 580 O O . TYR A 1 72 ? -4.407 -12.021 -4.644 1.00 93.25 72 TYR A O 1
ATOM 588 N N . SER A 1 73 ? -5.304 -10.486 -6.036 1.00 89.62 73 SER A N 1
ATOM 589 C CA . SER A 1 73 ? -4.963 -11.165 -7.272 1.00 89.62 73 SER A CA 1
ATOM 590 C C . SER A 1 73 ? -4.107 -10.283 -8.169 1.00 89.62 73 SER A C 1
ATOM 592 O O . SER A 1 73 ? -4.278 -9.067 -8.244 1.00 89.62 73 SER A O 1
ATOM 594 N N . LEU A 1 74 ? -3.154 -10.929 -8.832 1.00 83.81 74 LEU A N 1
ATOM 595 C CA . LEU A 1 74 ? -2.269 -10.333 -9.814 1.00 83.81 74 LEU A CA 1
ATOM 596 C C . LEU A 1 74 ? -2.520 -10.996 -11.165 1.00 83.81 74 LEU A C 1
ATOM 598 O O . LEU A 1 74 ? -2.475 -12.224 -11.276 1.00 83.81 74 LEU A O 1
ATOM 602 N N . ASP A 1 75 ? -2.747 -10.188 -12.192 1.00 81.88 75 ASP A N 1
ATOM 603 C CA . ASP A 1 75 ? -2.829 -10.678 -13.563 1.00 81.88 75 ASP A CA 1
ATOM 604 C C . ASP A 1 75 ? -1.445 -11.141 -14.046 1.00 81.88 75 ASP A C 1
ATOM 606 O O . ASP A 1 75 ? -0.470 -10.390 -14.019 1.00 81.88 75 ASP A O 1
ATOM 610 N N . ILE A 1 76 ? -1.367 -12.389 -14.506 1.00 78.00 76 ILE A N 1
ATOM 611 C CA . ILE A 1 76 ? -0.176 -12.955 -15.140 1.00 78.00 76 ILE A CA 1
ATOM 612 C C . ILE A 1 76 ? -0.281 -12.655 -16.630 1.00 78.00 76 ILE A C 1
ATOM 614 O O . ILE A 1 76 ? -1.230 -13.105 -17.276 1.00 78.00 76 ILE A O 1
ATOM 618 N N . MET A 1 77 ? 0.682 -11.911 -17.165 1.00 73.88 77 MET A N 1
ATOM 619 C CA . MET A 1 77 ? 0.756 -11.570 -18.586 1.00 73.88 77 MET A CA 1
ATOM 620 C C . MET A 1 77 ? 1.821 -12.407 -19.294 1.00 73.88 77 MET A C 1
ATOM 622 O O . MET A 1 77 ? 2.842 -12.751 -18.698 1.00 73.88 77 MET A O 1
ATOM 626 N N . ASP A 1 78 ? 1.567 -12.747 -20.554 1.00 75.94 78 ASP A N 1
ATOM 627 C CA . ASP A 1 78 ? 2.578 -13.316 -21.444 1.00 75.94 78 ASP A CA 1
ATOM 628 C C . ASP A 1 78 ? 3.453 -12.227 -22.093 1.00 75.94 78 ASP A C 1
ATOM 630 O O . ASP A 1 78 ? 3.277 -11.029 -21.859 1.00 75.94 78 ASP A O 1
ATOM 634 N N . GLU A 1 79 ? 4.402 -12.644 -22.934 1.00 72.38 79 GLU A N 1
ATOM 635 C CA . GLU A 1 79 ? 5.318 -11.748 -23.657 1.00 72.38 79 GLU A CA 1
ATOM 636 C C . GLU A 1 79 ? 4.591 -10.769 -24.595 1.00 72.38 79 GLU A C 1
ATOM 638 O O . GLU A 1 79 ? 5.131 -9.716 -24.927 1.00 72.38 79 GLU A O 1
ATOM 643 N N . SER A 1 80 ? 3.355 -11.083 -24.999 1.00 72.50 80 SER A N 1
ATOM 644 C CA . SER A 1 80 ? 2.520 -10.211 -25.830 1.00 72.50 80 SER A CA 1
ATOM 645 C C . SER A 1 80 ? 1.698 -9.201 -25.017 1.00 72.50 80 SER A C 1
ATOM 647 O O . SER A 1 80 ? 0.988 -8.375 -25.591 1.00 72.50 80 SER A O 1
ATOM 649 N N . GLY A 1 81 ? 1.794 -9.244 -23.683 1.00 67.81 81 GLY A N 1
ATOM 650 C CA . GLY A 1 81 ? 1.019 -8.404 -22.771 1.00 67.81 81 GLY A CA 1
ATOM 651 C C . GLY A 1 81 ? -0.420 -8.885 -22.563 1.00 67.81 81 GLY A C 1
ATOM 652 O O . GLY A 1 81 ? -1.227 -8.170 -21.959 1.00 67.81 81 GLY A O 1
ATOM 653 N N . VAL A 1 82 ? -0.758 -10.085 -23.044 1.00 77.00 82 VAL A N 1
ATOM 654 C CA . VAL A 1 82 ? -2.079 -10.692 -22.871 1.00 77.00 82 VAL A CA 1
ATOM 655 C C . VAL A 1 82 ? -2.136 -11.388 -21.516 1.00 77.00 82 VAL A C 1
ATOM 657 O O . VAL A 1 82 ? -1.239 -12.143 -21.146 1.00 77.00 82 VAL A O 1
ATOM 660 N N . THR A 1 83 ? -3.206 -11.146 -20.755 1.00 79.81 83 THR A N 1
ATOM 661 C CA . THR A 1 83 ? -3.434 -11.827 -19.474 1.00 79.81 83 THR A CA 1
ATOM 662 C C . THR A 1 83 ? -3.744 -13.307 -19.713 1.00 79.81 83 THR A C 1
ATOM 664 O O . THR A 1 83 ? -4.797 -13.647 -20.251 1.00 79.81 83 THR A O 1
ATOM 667 N N . ILE A 1 84 ? -2.849 -14.191 -19.273 1.00 82.88 84 ILE A N 1
ATOM 668 C CA . ILE A 1 84 ? -2.954 -15.653 -19.408 1.00 82.88 84 ILE A CA 1
ATOM 669 C C . ILE A 1 84 ? -3.444 -16.349 -18.132 1.00 82.88 84 ILE A C 1
ATOM 671 O O . ILE A 1 84 ? -3.801 -17.526 -18.159 1.00 82.88 84 ILE A O 1
ATOM 675 N N . GLY A 1 85 ? -3.480 -15.645 -16.999 1.00 83.12 85 GLY A N 1
ATOM 676 C CA . GLY A 1 85 ? -3.944 -16.207 -15.734 1.00 83.12 85 GLY A CA 1
ATOM 677 C C . GLY A 1 85 ? -3.978 -15.192 -14.598 1.00 83.12 85 GLY A C 1
ATOM 678 O O . GLY A 1 85 ? -3.672 -14.019 -14.792 1.00 83.12 85 GLY A O 1
ATOM 679 N N . LYS A 1 86 ? -4.343 -15.661 -13.401 1.00 85.19 86 LYS A N 1
ATOM 680 C CA . LYS A 1 86 ? -4.297 -14.874 -12.163 1.00 85.19 86 LYS A CA 1
ATOM 681 C C . LYS A 1 86 ? -3.507 -15.613 -11.091 1.00 85.19 86 LYS A C 1
ATOM 683 O O . LYS A 1 86 ? -3.831 -16.760 -10.782 1.00 85.19 86 LYS A O 1
ATOM 688 N N . ASP A 1 87 ? -2.519 -14.950 -10.503 1.00 85.00 87 ASP A N 1
ATOM 689 C CA . ASP A 1 87 ? -1.868 -15.396 -9.271 1.00 85.00 87 ASP A CA 1
ATOM 690 C C . ASP A 1 87 ? -2.638 -14.829 -8.076 1.00 85.00 87 ASP A C 1
ATOM 692 O O . ASP A 1 87 ? -2.904 -13.632 -8.022 1.00 85.00 87 ASP A O 1
ATOM 696 N N . ARG A 1 88 ? -3.024 -15.679 -7.124 1.00 89.56 88 ARG A N 1
ATOM 697 C CA . ARG A 1 88 ? -3.784 -15.272 -5.933 1.00 89.56 88 ARG A CA 1
ATOM 698 C C . ARG A 1 88 ? -2.916 -15.404 -4.700 1.00 89.56 88 ARG A C 1
ATOM 700 O O . ARG A 1 88 ? -2.264 -16.429 -4.504 1.00 89.56 88 ARG A O 1
ATOM 707 N N . ARG A 1 89 ? -2.937 -14.374 -3.861 1.00 90.31 89 ARG A N 1
ATOM 708 C CA . ARG A 1 89 ? -2.087 -14.260 -2.678 1.00 90.31 89 ARG A CA 1
ATOM 709 C C . ARG A 1 89 ? -2.828 -13.635 -1.514 1.00 90.31 89 ARG A C 1
ATOM 711 O O . ARG A 1 89 ? -3.965 -13.179 -1.628 1.00 90.31 89 ARG A O 1
ATOM 718 N N . VAL A 1 90 ? -2.154 -13.659 -0.375 1.00 91.50 90 VAL A N 1
ATOM 719 C CA . VAL A 1 90 ? -2.650 -13.154 0.891 1.00 91.50 90 VAL A CA 1
ATOM 720 C C . VAL A 1 90 ? -1.584 -12.272 1.526 1.00 91.50 90 VAL A C 1
ATOM 722 O O . VAL A 1 90 ? -0.441 -12.698 1.679 1.00 91.50 90 VAL A O 1
ATOM 725 N N . ALA A 1 91 ? -1.964 -11.055 1.908 1.00 92.19 91 ALA A N 1
ATOM 726 C CA . ALA A 1 91 ? -1.166 -10.176 2.752 1.00 92.19 91 ALA A CA 1
ATOM 727 C C . ALA A 1 91 ? -1.823 -10.077 4.133 1.00 92.19 91 ALA A C 1
ATOM 729 O O . ALA A 1 91 ? -2.992 -9.711 4.245 1.00 92.19 91 ALA A O 1
ATOM 730 N N . THR A 1 92 ? -1.075 -10.415 5.178 1.00 92.56 92 THR A N 1
ATOM 731 C CA . THR A 1 92 ? -1.513 -10.340 6.574 1.00 92.56 92 THR A CA 1
ATOM 732 C C . THR A 1 92 ? -0.865 -9.140 7.242 1.00 92.56 92 THR A C 1
ATOM 734 O O . THR A 1 92 ? 0.358 -9.050 7.267 1.00 92.56 92 THR A O 1
ATOM 737 N N . PHE A 1 93 ? -1.678 -8.245 7.790 1.00 90.62 93 PHE A N 1
ATOM 738 C CA . PHE A 1 93 ? -1.277 -7.043 8.509 1.00 90.62 93 PHE A CA 1
ATOM 739 C C . PHE A 1 93 ? -1.563 -7.239 9.995 1.00 90.62 93 PHE A C 1
ATOM 741 O O . PHE A 1 93 ? -2.706 -7.464 10.402 1.00 90.62 93 PHE A O 1
ATOM 748 N N . GLU A 1 94 ? -0.514 -7.170 10.801 1.00 86.31 94 GLU A N 1
ATOM 749 C CA . GLU A 1 94 ? -0.520 -7.598 12.196 1.00 86.31 94 GLU A CA 1
ATOM 750 C C . GLU A 1 94 ? 0.334 -6.661 13.046 1.00 86.31 94 GLU A C 1
ATOM 752 O O . GLU A 1 94 ? 1.384 -6.204 12.599 1.00 86.31 94 GLU A O 1
ATOM 757 N N . ARG A 1 95 ? -0.065 -6.438 14.301 1.00 81.12 95 ARG A N 1
ATOM 758 C CA . ARG A 1 95 ? 0.754 -5.736 15.291 1.00 81.12 95 ARG A CA 1
ATOM 759 C C . ARG A 1 95 ? 1.207 -6.679 16.399 1.00 81.12 95 ARG A C 1
ATOM 761 O O . ARG A 1 95 ? 0.398 -7.090 17.226 1.00 81.12 95 ARG A O 1
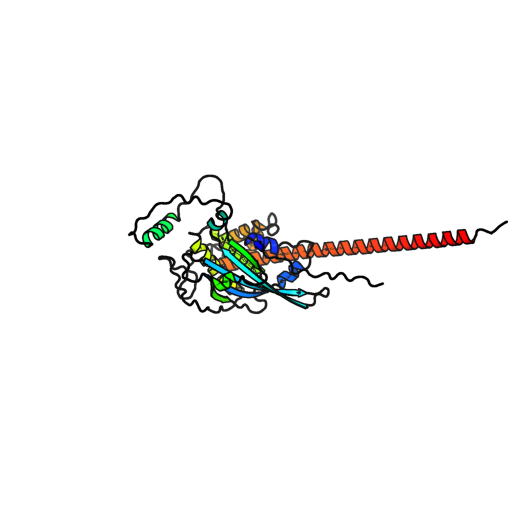ATOM 768 N N . LEU A 1 96 ? 2.514 -6.933 16.470 1.00 69.38 96 LEU A N 1
ATOM 769 C CA . LEU A 1 96 ? 3.101 -7.912 17.392 1.00 69.38 96 LEU A CA 1
ATOM 770 C C . LEU A 1 96 ? 3.510 -7.336 18.754 1.00 69.38 96 LEU A C 1
ATOM 772 O O . LEU A 1 96 ? 4.064 -6.239 18.861 1.00 69.38 96 LEU A O 1
ATOM 776 N N . GLU A 1 97 ? 3.356 -8.135 19.814 1.00 62.62 97 GLU A N 1
ATOM 777 C CA . GLU A 1 97 ? 3.912 -7.813 21.132 1.00 62.62 97 GLU A CA 1
ATOM 778 C C . GLU A 1 97 ? 5.453 -7.835 21.131 1.00 62.62 97 GLU A C 1
ATOM 780 O O . GLU A 1 97 ? 6.082 -8.809 20.716 1.00 62.62 97 GLU A O 1
ATOM 785 N N . ALA A 1 98 ? 6.084 -6.784 21.676 1.00 52.38 98 ALA A N 1
ATOM 786 C CA . ALA A 1 98 ? 7.547 -6.639 21.749 1.00 52.38 98 ALA A CA 1
ATOM 787 C C . ALA A 1 98 ? 8.264 -7.799 22.476 1.00 52.38 98 ALA A C 1
ATOM 789 O O . ALA A 1 98 ? 9.452 -8.034 22.259 1.00 52.38 98 ALA A O 1
ATOM 790 N N . ALA A 1 99 ? 7.550 -8.557 23.316 1.00 45.66 99 ALA A N 1
ATOM 791 C CA . ALA A 1 99 ? 8.088 -9.708 24.038 1.00 45.66 99 ALA A CA 1
ATOM 792 C C . ALA A 1 99 ? 8.223 -10.980 23.174 1.00 45.66 99 ALA A C 1
ATOM 794 O O . ALA A 1 99 ? 9.043 -11.841 23.495 1.00 45.66 99 ALA A O 1
ATOM 795 N N . HIS A 1 100 ? 7.492 -11.109 22.059 1.00 42.59 100 HIS A N 1
ATOM 796 C CA . HIS A 1 100 ? 7.565 -12.306 21.207 1.00 42.59 100 HIS A CA 1
ATOM 797 C C . HIS A 1 100 ? 8.883 -12.429 20.428 1.00 42.59 100 HIS A C 1
ATOM 799 O O . HIS A 1 100 ? 9.282 -13.536 20.072 1.00 42.59 100 HIS A O 1
ATOM 805 N N . HIS A 1 101 ? 9.628 -11.334 20.251 1.00 38.53 101 HIS A N 1
ATOM 806 C CA . HIS A 1 101 ? 10.951 -11.377 19.625 1.00 38.53 101 HIS A CA 1
ATOM 807 C C . HIS A 1 101 ? 12.081 -11.817 20.569 1.00 38.53 101 HIS A C 1
ATOM 809 O O . HIS A 1 101 ? 13.098 -12.317 20.094 1.00 38.53 101 HIS A O 1
ATOM 815 N N . ARG A 1 102 ? 11.905 -11.718 21.896 1.00 38.62 102 ARG A N 1
ATOM 816 C CA . ARG A 1 102 ? 12.938 -12.141 22.865 1.00 38.62 102 ARG A CA 1
ATOM 817 C C . ARG A 1 102 ? 12.906 -13.637 23.196 1.00 38.62 102 ARG A C 1
ATOM 819 O O . ARG A 1 102 ? 13.845 -14.145 23.793 1.00 38.62 102 ARG A O 1
ATOM 826 N N . SER A 1 103 ? 11.869 -14.369 22.787 1.00 36.75 103 SER A N 1
ATOM 827 C CA . SER A 1 103 ? 11.663 -15.767 23.203 1.00 36.75 103 SER A CA 1
ATOM 828 C C . SER A 1 103 ? 12.394 -16.819 22.354 1.00 36.75 103 SER A C 1
ATOM 830 O O . SER A 1 103 ? 12.313 -18.004 22.676 1.00 36.75 103 SER A O 1
ATOM 832 N N . ARG A 1 104 ? 13.080 -16.452 21.263 1.00 37.44 104 ARG A N 1
ATOM 833 C CA . ARG A 1 104 ? 13.636 -17.451 20.326 1.00 37.44 104 ARG A CA 1
ATOM 834 C C . ARG A 1 104 ? 15.145 -17.705 20.471 1.00 37.44 104 ARG A C 1
ATOM 836 O O . ARG A 1 104 ? 15.681 -18.542 19.752 1.00 37.44 104 ARG A O 1
ATOM 843 N N . THR A 1 105 ? 15.813 -17.067 21.436 1.00 35.88 105 THR A N 1
ATO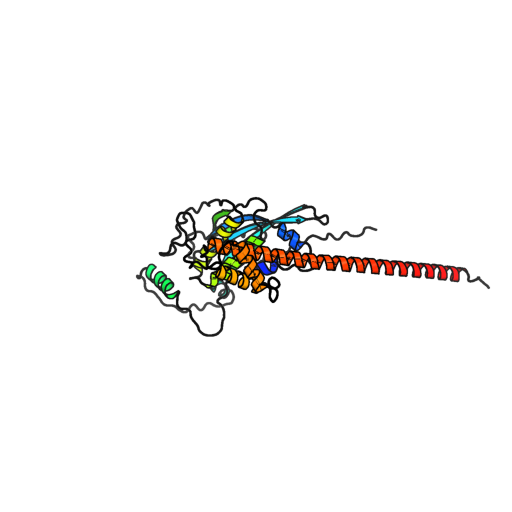M 844 C CA . THR A 1 105 ? 17.252 -17.249 21.714 1.00 35.88 105 THR A CA 1
ATOM 845 C C . THR A 1 105 ? 17.552 -17.395 23.216 1.00 35.88 105 THR A C 1
ATOM 847 O O . THR A 1 105 ? 18.199 -16.536 23.798 1.00 35.88 105 THR A O 1
ATOM 850 N N . GLY A 1 106 ? 17.114 -18.498 23.837 1.00 26.47 106 GLY A N 1
ATOM 851 C CA . GLY A 1 106 ? 17.672 -19.023 25.103 1.00 26.47 106 GLY A CA 1
ATOM 852 C C . GLY A 1 106 ? 17.504 -18.183 26.387 1.00 26.47 106 GLY A C 1
ATOM 853 O O . GLY A 1 106 ? 16.935 -17.099 26.375 1.00 26.47 106 GLY A O 1
ATOM 854 N N . PRO A 1 107 ? 17.925 -18.757 27.529 1.00 33.72 107 PRO A N 1
ATOM 855 C CA . PRO A 1 107 ? 17.055 -19.389 28.508 1.00 33.72 107 PRO A CA 1
ATOM 856 C C . PRO A 1 107 ? 16.289 -18.388 29.382 1.00 33.72 107 PRO A C 1
ATOM 858 O O . PRO A 1 107 ? 16.769 -17.324 29.760 1.00 33.72 107 PRO A O 1
ATOM 861 N N . SER A 1 108 ? 15.085 -18.815 29.747 1.00 43.25 108 SER A N 1
ATOM 862 C CA . SER A 1 108 ? 14.173 -18.198 30.701 1.00 43.25 108 SER A CA 1
ATOM 863 C C . SER A 1 108 ? 14.845 -17.768 32.010 1.00 43.25 108 SER A C 1
ATOM 865 O O . SER A 1 108 ? 15.213 -18.610 32.829 1.00 43.25 108 SER A O 1
ATOM 867 N N . THR A 1 109 ? 14.854 -16.467 32.274 1.00 29.08 109 THR A N 1
ATOM 868 C CA . THR A 1 109 ? 14.887 -15.916 33.633 1.00 29.08 109 THR A CA 1
ATOM 869 C C . THR A 1 109 ? 13.732 -14.940 33.799 1.00 29.08 109 THR A C 1
ATOM 871 O O . THR A 1 109 ? 13.822 -13.737 33.580 1.00 29.08 109 THR A O 1
ATOM 874 N N . PHE A 1 110 ? 12.600 -15.523 34.181 1.00 35.31 110 PHE A N 1
ATOM 875 C CA . PHE A 1 110 ? 11.485 -14.832 34.808 1.00 35.31 110 PHE A CA 1
ATOM 876 C C . PHE A 1 110 ? 11.896 -14.464 36.240 1.00 35.31 110 PHE A C 1
ATOM 878 O O . PHE A 1 110 ? 11.892 -15.331 37.106 1.00 35.31 110 PHE A O 1
ATOM 885 N N . VAL A 1 111 ? 12.264 -13.206 36.484 1.00 28.62 111 VAL A N 1
ATOM 886 C CA . VAL A 1 111 ? 12.337 -12.555 37.809 1.00 28.62 111 VAL A CA 1
ATOM 887 C C . VAL A 1 111 ? 12.269 -11.043 37.527 1.00 28.62 111 VAL A C 1
ATOM 889 O O . VAL A 1 111 ? 13.068 -10.558 36.741 1.00 28.62 111 VAL A O 1
ATOM 892 N N . ALA A 1 112 ? 11.387 -10.196 38.043 1.00 30.33 112 ALA A N 1
ATOM 893 C CA . ALA A 1 112 ? 10.247 -10.310 38.932 1.00 30.33 112 ALA A CA 1
ATOM 894 C C . ALA A 1 112 ? 9.351 -9.078 38.693 1.00 30.33 112 ALA A C 1
ATOM 896 O O . ALA A 1 112 ? 9.842 -7.991 38.393 1.00 30.33 112 ALA A O 1
ATOM 897 N N . ALA A 1 113 ? 8.050 -9.242 38.903 1.00 29.92 113 ALA A N 1
ATOM 898 C CA . ALA A 1 113 ? 7.230 -8.219 39.540 1.00 29.92 113 ALA A CA 1
ATOM 899 C C . ALA A 1 113 ? 6.133 -8.956 40.313 1.00 29.92 113 ALA A C 1
ATOM 901 O O . ALA A 1 113 ? 5.061 -9.252 39.793 1.00 29.92 113 ALA A O 1
ATOM 902 N N . ASP A 1 114 ? 6.537 -9.365 41.512 1.00 28.97 114 ASP A N 1
ATOM 903 C CA . ASP A 1 114 ? 5.766 -9.637 42.718 1.00 28.97 114 ASP A CA 1
ATOM 904 C C . ASP A 1 114 ? 4.260 -9.907 42.592 1.00 28.97 114 ASP A C 1
ATOM 906 O O . ASP A 1 114 ? 3.439 -9.029 42.332 1.00 28.97 114 ASP A O 1
ATOM 910 N N . THR A 1 115 ? 3.915 -11.149 42.935 1.00 37.28 115 THR A N 1
ATOM 911 C CA . THR A 1 115 ? 2.938 -11.488 43.983 1.00 37.28 115 THR A CA 1
ATOM 912 C C . THR A 1 115 ? 1.962 -10.372 44.371 1.00 37.28 115 THR A C 1
ATOM 914 O O . THR A 1 115 ? 2.079 -9.747 45.424 1.00 37.28 115 THR A O 1
ATOM 917 N N . VAL A 1 116 ? 0.907 -10.197 43.574 1.00 30.83 116 VAL A N 1
ATOM 918 C CA . VAL A 1 116 ? -0.354 -9.681 44.110 1.00 30.83 116 VAL A CA 1
ATOM 919 C C . VAL A 1 116 ? -1.138 -10.878 44.621 1.00 30.83 116 VAL A C 1
ATOM 921 O O . VAL A 1 116 ? -1.742 -11.642 43.871 1.00 30.83 116 VAL A O 1
ATOM 924 N N . VAL A 1 117 ? -1.046 -11.034 45.937 1.00 31.30 117 VAL A N 1
ATOM 925 C CA . VAL A 1 117 ? -1.901 -11.860 46.782 1.00 31.30 117 VAL A CA 1
ATOM 926 C C . VAL A 1 117 ? -3.355 -11.765 46.313 1.00 31.30 117 VAL A C 1
ATOM 928 O O . VAL A 1 117 ? -3.873 -10.682 46.033 1.00 31.30 117 VAL A O 1
ATOM 931 N N . ALA A 1 118 ? -3.995 -12.928 46.233 1.00 36.34 118 ALA A N 1
ATOM 932 C CA . ALA A 1 118 ? -5.417 -13.096 45.991 1.00 36.34 118 ALA A CA 1
ATOM 933 C C . ALA A 1 118 ? -6.255 -12.053 46.760 1.00 36.34 118 ALA A C 1
ATOM 935 O O . ALA A 1 118 ? -6.149 -11.952 47.980 1.00 36.34 118 ALA A O 1
ATOM 936 N N . GLY A 1 119 ? -7.104 -11.299 46.051 1.00 33.50 119 GLY A N 1
ATOM 937 C CA . GLY A 1 119 ? -8.186 -10.529 46.682 1.00 33.50 119 GLY A CA 1
ATOM 938 C C . GLY A 1 119 ? -8.315 -9.039 46.351 1.00 33.50 119 GLY A C 1
ATOM 939 O O . GLY A 1 119 ? -9.214 -8.406 46.893 1.00 33.50 119 GLY A O 1
ATOM 940 N N . ALA A 1 120 ? -7.511 -8.454 45.457 1.00 31.86 120 ALA A N 1
ATOM 941 C CA . ALA A 1 120 ? -7.717 -7.070 45.010 1.00 31.86 120 ALA A CA 1
ATOM 942 C C . ALA A 1 120 ? -8.190 -7.030 43.549 1.00 31.86 120 ALA A C 1
ATOM 944 O O . ALA A 1 120 ? -7.529 -7.560 42.661 1.00 31.86 120 ALA A O 1
ATOM 945 N N . SER A 1 121 ? -9.358 -6.418 43.320 1.00 37.22 121 SER A N 1
ATOM 946 C CA . SER A 1 121 ? -10.084 -6.387 42.044 1.00 37.22 121 SER A CA 1
ATOM 947 C C . SER A 1 121 ? -9.173 -6.190 40.824 1.00 37.22 121 SER A C 1
ATOM 949 O O . SER A 1 121 ? -8.378 -5.250 40.778 1.00 37.22 121 SER A O 1
ATOM 951 N N . THR A 1 122 ? -9.355 -7.031 39.806 1.00 45.38 122 THR A N 1
ATOM 952 C CA . THR A 1 122 ? -8.742 -6.956 38.465 1.00 45.38 122 THR A CA 1
ATOM 953 C C . THR A 1 122 ? -8.760 -5.534 37.893 1.00 45.38 122 THR A C 1
ATOM 955 O O . THR A 1 122 ? -7.822 -5.101 37.230 1.00 45.38 122 THR A O 1
ATOM 958 N N . VAL A 1 123 ? -9.789 -4.760 38.239 1.00 37.81 123 VAL A N 1
ATOM 959 C CA . VAL A 1 123 ? -9.990 -3.351 37.882 1.00 37.81 123 VAL A CA 1
ATOM 960 C C . VAL A 1 123 ? -8.863 -2.437 38.386 1.00 37.81 123 VAL A C 1
ATOM 962 O O . VAL A 1 123 ? -8.438 -1.542 37.661 1.00 37.81 123 VAL A O 1
ATOM 965 N N . GLY A 1 124 ? -8.321 -2.680 39.583 1.00 33.03 124 GLY A N 1
ATOM 966 C CA . GLY A 1 124 ? -7.255 -1.869 40.180 1.00 33.03 124 GLY A CA 1
ATOM 967 C C . GLY A 1 124 ? -5.895 -2.032 39.496 1.00 33.03 124 GLY A C 1
ATOM 968 O O . GLY A 1 124 ? -5.122 -1.076 39.456 1.00 33.03 124 GLY A O 1
ATOM 969 N N . GLY A 1 125 ? -5.618 -3.208 38.921 1.00 42.12 125 GLY A N 1
ATOM 970 C CA . GLY A 1 125 ? -4.436 -3.447 38.085 1.00 42.12 125 GLY A CA 1
ATOM 971 C C . GLY A 1 125 ? -4.540 -2.734 36.736 1.00 42.12 125 GLY A C 1
ATOM 972 O O . GLY A 1 125 ? -3.616 -2.025 36.340 1.00 42.12 125 GLY A O 1
ATOM 973 N N . TYR A 1 126 ? -5.706 -2.823 36.084 1.00 39.97 126 TYR A N 1
ATOM 974 C CA . TYR A 1 126 ? -5.984 -2.110 34.832 1.00 39.97 126 TYR A CA 1
ATOM 975 C C . TYR A 1 126 ? -5.977 -0.586 35.000 1.00 39.97 126 TYR A C 1
ATOM 977 O O . TYR A 1 126 ? -5.421 0.106 34.155 1.00 39.97 126 TYR A O 1
ATOM 985 N N . LEU A 1 127 ? -6.526 -0.052 36.096 1.00 35.34 127 LEU A N 1
ATOM 986 C CA . LEU A 1 127 ? -6.491 1.385 36.394 1.00 35.34 127 LEU A CA 1
ATOM 987 C C . LEU A 1 127 ? -5.073 1.884 36.668 1.00 35.34 127 LEU A C 1
ATOM 989 O O . LEU A 1 127 ? -4.713 2.955 36.198 1.00 35.34 127 LEU A O 1
ATOM 993 N N . ARG A 1 128 ? -4.237 1.112 37.374 1.00 39.41 128 ARG A N 1
ATOM 994 C CA . ARG A 1 128 ? -2.832 1.488 37.599 1.00 39.41 128 ARG A CA 1
ATOM 995 C C . ARG A 1 128 ? -2.019 1.446 36.308 1.00 39.41 128 ARG A C 1
ATOM 997 O O . ARG A 1 128 ? -1.246 2.365 36.059 1.00 39.41 128 ARG A O 1
ATOM 1004 N N . ALA A 1 129 ? -2.248 0.436 35.467 1.00 40.91 129 ALA A N 1
ATOM 1005 C CA . ALA A 1 129 ? -1.670 0.370 34.130 1.00 40.91 129 ALA A CA 1
ATOM 1006 C C . ALA A 1 129 ? -2.135 1.544 33.260 1.00 40.91 129 ALA A C 1
ATOM 1008 O O . ALA A 1 129 ? -1.310 2.103 32.551 1.00 40.91 129 ALA A O 1
ATOM 1009 N N . ALA A 1 130 ? -3.407 1.951 33.375 1.00 37.34 130 ALA A N 1
ATOM 1010 C CA . ALA A 1 130 ? -4.000 3.074 32.655 1.00 37.34 130 ALA A CA 1
ATOM 1011 C C . ALA A 1 130 ? -3.524 4.457 33.145 1.00 37.34 130 ALA A C 1
ATOM 1013 O O . ALA A 1 130 ? -3.383 5.384 32.352 1.00 37.34 130 ALA A O 1
ATOM 1014 N N . LEU A 1 131 ? -3.242 4.603 34.440 1.00 37.72 131 LEU A N 1
ATOM 1015 C CA . LEU A 1 131 ? -2.765 5.852 35.045 1.00 37.72 131 LEU A CA 1
ATOM 1016 C C . LEU A 1 131 ? -1.242 6.023 34.928 1.00 37.72 131 LEU A C 1
ATOM 1018 O O . LEU A 1 131 ? -0.756 7.148 34.873 1.00 37.72 131 LEU A O 1
ATOM 1022 N N . ALA A 1 132 ? -0.482 4.930 34.804 1.00 38.12 132 ALA A N 1
ATOM 1023 C CA . ALA A 1 132 ? 0.946 4.970 34.479 1.00 38.12 132 ALA A CA 1
ATOM 1024 C C . ALA A 1 132 ? 1.232 5.320 32.996 1.00 38.12 132 ALA A C 1
ATOM 1026 O O . ALA A 1 132 ? 2.391 5.492 32.620 1.00 38.12 132 ALA A O 1
ATOM 1027 N N . MET A 1 133 ? 0.196 5.457 32.152 1.00 46.00 133 MET A N 1
ATOM 1028 C CA . MET A 1 133 ? 0.302 5.684 30.696 1.00 46.00 133 MET A CA 1
ATOM 1029 C C . MET A 1 133 ? 0.756 7.094 30.284 1.00 46.00 133 MET A C 1
ATOM 1031 O O . MET A 1 133 ? 0.873 7.355 29.092 1.00 46.00 133 MET A O 1
ATOM 1035 N N . GLY A 1 134 ? 1.012 8.000 31.235 1.00 35.25 134 GLY A N 1
ATOM 1036 C CA . GLY A 1 134 ? 1.481 9.367 30.967 1.00 35.25 134 GLY A CA 1
ATOM 1037 C C . GLY A 1 134 ? 2.941 9.644 31.338 1.00 35.25 134 GLY A C 1
ATOM 1038 O O . GLY A 1 134 ? 3.418 10.747 31.096 1.00 35.25 134 GLY A O 1
ATOM 1039 N N . SER A 1 135 ? 3.660 8.683 31.931 1.00 30.98 135 SER A N 1
ATOM 1040 C CA . SER A 1 135 ? 5.031 8.901 32.408 1.00 30.98 135 SER A CA 1
ATOM 1041 C C . SER A 1 135 ? 5.963 7.782 31.955 1.00 30.98 135 SER A C 1
ATOM 1043 O O . SER A 1 135 ? 6.273 6.847 32.690 1.00 30.98 135 SER A O 1
ATOM 1045 N N . ARG A 1 136 ? 6.404 7.869 30.701 1.00 41.28 136 ARG A N 1
ATOM 1046 C CA . ARG A 1 136 ? 7.637 7.220 30.235 1.00 41.28 136 ARG A CA 1
ATOM 1047 C C . ARG A 1 136 ? 8.481 8.244 29.489 1.00 41.28 136 ARG A C 1
ATOM 1049 O O . ARG A 1 136 ? 8.770 8.103 28.308 1.00 41.28 136 ARG A O 1
ATOM 1056 N N . ILE A 1 137 ? 8.841 9.301 30.211 1.00 33.66 137 ILE A N 1
ATOM 1057 C CA . ILE A 1 137 ? 9.958 10.167 29.848 1.00 33.66 137 ILE A CA 1
ATOM 1058 C C . ILE A 1 137 ? 11.220 9.541 30.451 1.00 33.66 137 ILE A C 1
ATOM 1060 O O . ILE A 1 137 ? 11.353 9.494 31.668 1.00 33.66 137 ILE A O 1
ATOM 1064 N N . GLY A 1 138 ? 12.096 9.065 29.561 1.00 38.84 138 GLY A N 1
ATOM 1065 C CA . GLY A 1 138 ? 13.559 9.114 29.664 1.00 38.84 138 GLY A CA 1
ATOM 1066 C C . GLY A 1 138 ? 14.259 8.303 30.758 1.00 38.84 138 GLY A C 1
ATOM 1067 O O . GLY A 1 138 ? 14.170 8.623 31.937 1.00 38.84 138 GLY A O 1
ATOM 1068 N N . ASN A 1 139 ? 15.118 7.361 30.354 1.00 30.83 139 ASN A N 1
ATOM 1069 C CA . ASN A 1 139 ? 16.559 7.648 30.299 1.00 30.83 139 ASN A CA 1
ATOM 1070 C C . ASN A 1 139 ? 17.385 6.490 29.709 1.00 30.83 139 ASN A C 1
ATOM 1072 O O . ASN A 1 139 ? 17.043 5.323 29.871 1.00 30.83 139 ASN A O 1
ATOM 1076 N N . SER A 1 140 ? 18.494 6.894 29.077 1.00 37.91 140 SER A N 1
ATOM 1077 C CA . SER A 1 140 ? 19.597 6.138 28.456 1.00 37.91 140 SER A CA 1
ATOM 1078 C C . SER A 1 140 ? 19.282 5.340 27.183 1.00 37.91 140 SER A C 1
ATOM 1080 O O . SER A 1 140 ? 18.509 4.393 27.205 1.00 37.91 140 SER A O 1
ATOM 1082 N N . ASP A 1 141 ? 19.931 5.771 26.097 1.00 37.25 141 ASP A N 1
ATOM 1083 C CA . ASP A 1 141 ? 20.118 5.118 24.798 1.00 37.25 141 ASP A CA 1
ATOM 1084 C C . ASP A 1 141 ? 18.852 4.603 24.105 1.00 37.25 141 ASP A C 1
ATOM 1086 O O . ASP A 1 141 ? 18.448 3.454 24.212 1.00 37.25 141 ASP A O 1
ATOM 1090 N N . THR A 1 142 ? 18.261 5.538 23.360 1.00 36.53 142 THR A N 1
ATOM 1091 C CA . THR A 1 142 ? 17.356 5.465 22.199 1.00 36.53 142 THR A CA 1
ATOM 1092 C C . THR A 1 142 ? 17.248 4.138 21.418 1.00 36.53 142 THR A C 1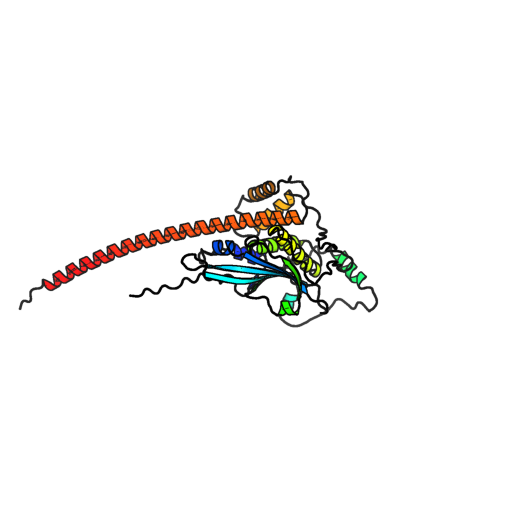
ATOM 1094 O O . THR A 1 142 ? 17.321 4.133 20.192 1.00 36.53 142 THR A O 1
ATOM 1097 N N . GLU A 1 143 ? 16.924 3.021 22.057 1.00 40.41 143 GLU A N 1
ATOM 1098 C CA . GLU A 1 143 ? 16.083 2.010 21.428 1.00 40.41 143 GLU A CA 1
ATOM 1099 C C . GLU A 1 143 ? 14.649 2.528 21.518 1.00 40.41 143 GLU A C 1
ATOM 1101 O O . GLU A 1 143 ? 13.931 2.324 22.499 1.00 40.41 143 GLU A O 1
ATOM 1106 N N . ARG A 1 144 ? 14.225 3.249 20.469 1.00 41.03 144 ARG A N 1
ATOM 1107 C CA . ARG A 1 144 ? 12.808 3.304 20.087 1.00 41.03 144 ARG A CA 1
ATOM 1108 C C . ARG A 1 144 ? 12.284 1.881 20.274 1.00 41.03 144 ARG A C 1
ATOM 1110 O O . ARG A 1 144 ? 12.736 1.000 19.549 1.00 41.03 144 ARG A O 1
ATOM 1117 N N . ILE A 1 145 ? 11.395 1.643 21.243 1.00 45.03 145 ILE A N 1
ATOM 1118 C CA . ILE A 1 145 ? 10.662 0.375 21.323 1.00 45.03 145 ILE A CA 1
ATOM 1119 C C . ILE A 1 145 ? 9.997 0.247 19.956 1.00 45.03 145 ILE A C 1
ATOM 1121 O O . ILE A 1 145 ? 9.098 1.024 19.634 1.00 45.03 145 ILE A O 1
ATOM 1125 N N . GLY A 1 146 ? 10.578 -0.607 19.112 1.00 49.88 146 GLY A N 1
ATOM 1126 C CA . GLY A 1 146 ? 10.312 -0.623 17.685 1.00 49.88 146 GLY A CA 1
ATOM 1127 C C . GLY A 1 146 ? 8.831 -0.823 17.443 1.00 49.88 146 GLY A C 1
ATOM 1128 O O . GLY A 1 146 ? 8.158 -1.546 18.185 1.00 49.88 146 GLY A O 1
ATOM 1129 N N . ASN A 1 147 ? 8.307 -0.160 16.418 1.00 60.47 147 ASN A N 1
ATOM 1130 C CA . ASN A 1 147 ? 6.987 -0.517 15.963 1.00 60.47 147 ASN A CA 1
ATOM 1131 C C . ASN A 1 147 ? 7.060 -1.937 15.379 1.00 60.47 147 ASN A C 1
ATOM 1133 O O . ASN A 1 147 ? 7.710 -2.137 14.359 1.00 60.47 147 ASN A O 1
ATOM 1137 N N . ASN A 1 148 ? 6.442 -2.916 16.044 1.00 72.00 148 ASN A N 1
ATOM 1138 C CA . ASN A 1 148 ? 6.427 -4.315 15.602 1.00 72.00 148 ASN A CA 1
ATOM 1139 C C . ASN A 1 148 ? 5.208 -4.617 14.716 1.00 72.00 148 ASN A C 1
ATOM 1141 O O . ASN A 1 148 ? 4.696 -5.739 14.720 1.00 72.00 148 ASN A O 1
ATOM 1145 N N . ASP A 1 149 ? 4.697 -3.604 14.021 1.00 81.19 149 ASP A N 1
ATOM 1146 C CA . ASP A 1 149 ? 3.711 -3.796 12.966 1.00 81.19 149 ASP A CA 1
ATOM 1147 C C . ASP A 1 149 ? 4.385 -4.551 11.816 1.00 81.19 149 ASP A C 1
ATOM 1149 O O . ASP A 1 149 ? 5.532 -4.270 11.455 1.00 81.19 149 ASP A O 1
ATOM 1153 N N . THR A 1 150 ? 3.698 -5.547 11.266 1.00 84.81 150 THR A N 1
ATOM 1154 C CA . THR A 1 150 ? 4.255 -6.456 10.268 1.00 84.81 150 THR A CA 1
ATOM 1155 C C . THR A 1 150 ? 3.253 -6.771 9.173 1.00 84.81 150 THR A C 1
ATOM 1157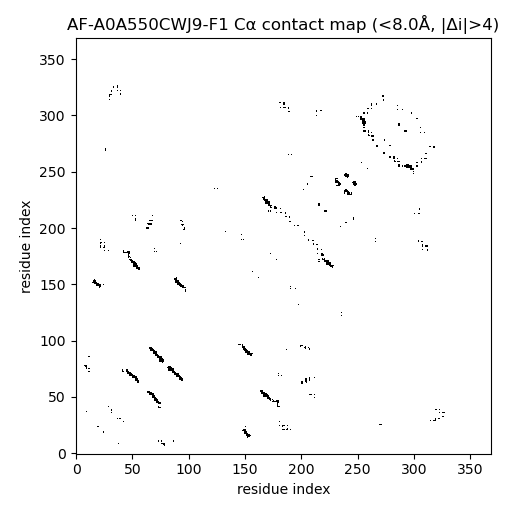 O O . THR A 1 150 ? 2.053 -6.883 9.413 1.00 84.81 150 THR A O 1
ATOM 1160 N N . VAL A 1 151 ? 3.783 -6.925 7.965 1.00 87.62 151 VAL A N 1
ATOM 1161 C CA . VAL A 1 151 ? 3.103 -7.370 6.760 1.00 87.62 151 VAL A CA 1
ATOM 1162 C C . VAL A 1 151 ? 3.728 -8.693 6.344 1.00 87.62 151 VAL A C 1
ATOM 1164 O O . VAL A 1 151 ? 4.915 -8.753 6.021 1.00 87.62 151 VAL A O 1
ATOM 1167 N N . THR A 1 152 ? 2.939 -9.761 6.365 1.00 89.19 152 THR A N 1
ATOM 1168 C CA . THR A 1 152 ? 3.370 -11.093 5.931 1.00 89.19 152 THR A CA 1
ATOM 1169 C C . THR A 1 152 ? 2.676 -11.456 4.631 1.00 89.19 152 THR A C 1
ATOM 1171 O O . THR A 1 152 ? 1.455 -11.367 4.543 1.00 89.19 152 THR A O 1
ATOM 1174 N N . ILE A 1 153 ? 3.440 -11.876 3.626 1.00 87.69 153 ILE A N 1
ATOM 1175 C CA . ILE A 1 153 ? 2.915 -12.190 2.294 1.00 87.69 153 ILE A CA 1
ATOM 1176 C C . ILE A 1 153 ? 3.044 -13.681 2.041 1.00 87.69 153 ILE A C 1
ATOM 1178 O O . ILE A 1 153 ? 4.132 -14.244 2.133 1.00 87.69 153 ILE A O 1
ATOM 1182 N N . GLU A 1 154 ? 1.932 -14.327 1.709 1.00 87.00 154 GLU A N 1
ATOM 1183 C CA . GLU A 1 154 ? 1.859 -15.767 1.486 1.00 87.00 154 GLU A CA 1
ATOM 1184 C C . GLU A 1 154 ? 0.988 -16.098 0.267 1.00 87.00 154 GLU A C 1
ATOM 1186 O O . GLU A 1 154 ? 0.157 -15.307 -0.176 1.00 87.00 154 GLU A O 1
ATOM 1191 N N . ARG A 1 155 ? 1.154 -17.305 -0.290 1.00 86.19 155 ARG A N 1
ATOM 1192 C CA . ARG A 1 155 ? 0.289 -17.792 -1.384 1.00 86.19 155 ARG A CA 1
ATOM 1193 C C . ARG A 1 155 ? -1.131 -18.105 -0.919 1.00 86.19 155 ARG A C 1
ATOM 1195 O O . ARG A 1 155 ? -2.075 -18.003 -1.689 1.00 86.19 155 ARG A O 1
ATOM 1202 N N . GLN A 1 156 ? -1.272 -18.560 0.317 1.00 87.88 156 GLN A N 1
ATOM 1203 C CA . GLN A 1 156 ? -2.537 -18.983 0.904 1.00 87.88 156 GLN A CA 1
ATOM 1204 C C . GLN A 1 156 ? -2.522 -18.627 2.381 1.00 87.88 156 GLN A C 1
ATOM 1206 O O . GLN A 1 156 ? -1.450 -18.587 2.982 1.00 87.88 156 GLN A O 1
ATOM 1211 N N . LEU A 1 157 ? -3.707 -18.406 2.945 1.00 86.50 157 LEU A N 1
ATOM 1212 C CA . LEU A 1 157 ? -3.862 -18.116 4.362 1.00 86.50 157 LEU A CA 1
ATOM 1213 C C . LEU A 1 157 ? -3.333 -19.287 5.199 1.00 86.50 157 LEU A C 1
ATOM 1215 O O . LEU A 1 157 ? -3.715 -20.437 4.968 1.00 86.50 157 LEU A O 1
ATOM 1219 N N . SER A 1 158 ? -2.476 -18.990 6.176 1.00 84.31 158 SER A N 1
ATOM 1220 C CA . SER A 1 158 ? -1.972 -19.994 7.111 1.00 84.31 158 SER A CA 1
ATOM 1221 C C . SER A 1 158 ? -3.124 -20.772 7.776 1.00 84.31 158 SER A C 1
ATOM 1223 O O . SER A 1 158 ? -4.033 -20.150 8.338 1.00 84.31 158 SER A O 1
ATOM 1225 N N . PRO A 1 159 ? -3.092 -22.122 7.789 1.00 83.25 159 PRO A N 1
ATOM 1226 C CA . PRO A 1 159 ? -4.098 -22.934 8.476 1.00 83.25 159 PRO A CA 1
ATOM 1227 C C . PRO A 1 159 ? -4.239 -22.589 9.963 1.00 83.25 159 PRO A C 1
ATOM 1229 O O . PRO A 1 159 ? -5.328 -22.702 10.521 1.00 83.25 159 PRO A O 1
ATOM 1232 N N . THR A 1 160 ? -3.158 -22.120 10.594 1.00 81.50 160 THR A N 1
ATOM 1233 C CA . THR A 1 160 ? -3.158 -21.665 11.989 1.00 81.50 160 THR A CA 1
ATOM 1234 C C . THR A 1 160 ? -4.122 -20.501 12.200 1.00 81.50 160 THR A C 1
ATOM 1236 O O . THR A 1 160 ? -4.851 -20.495 13.188 1.00 81.50 160 THR A O 1
ATOM 1239 N N . ILE A 1 161 ? -4.219 -19.570 11.241 1.00 83.56 161 ILE A N 1
ATOM 1240 C CA . ILE A 1 161 ? -5.151 -18.439 11.341 1.00 83.56 161 ILE A CA 1
ATOM 1241 C C . ILE A 1 161 ? -6.597 -18.947 11.348 1.00 83.56 161 ILE A C 1
ATOM 1243 O O . ILE A 1 161 ? -7.384 -18.537 12.191 1.00 83.56 161 ILE A O 1
ATOM 1247 N N . ALA A 1 162 ? -6.948 -19.908 10.490 1.00 81.81 162 ALA A N 1
ATOM 1248 C CA . ALA A 1 162 ? -8.296 -20.487 10.474 1.00 81.81 162 ALA A CA 1
ATOM 1249 C C . ALA A 1 162 ? -8.646 -21.256 11.770 1.00 81.81 162 ALA A C 1
ATOM 1251 O O . ALA A 1 162 ? -9.809 -21.314 12.193 1.00 81.81 162 ALA A O 1
ATOM 1252 N N . LEU A 1 163 ? -7.641 -21.857 12.416 1.00 84.56 163 LEU A N 1
ATOM 1253 C CA . LEU A 1 163 ? -7.806 -22.587 13.672 1.00 84.56 163 LEU A CA 1
ATOM 1254 C C . LEU A 1 163 ? -7.962 -21.646 14.870 1.00 84.56 163 LEU A C 1
ATOM 1256 O O . LEU A 1 163 ? -8.864 -21.857 15.682 1.00 84.56 163 LEU A O 1
ATOM 1260 N N . GLU A 1 164 ? -7.141 -20.604 14.955 1.00 84.50 164 GLU A N 1
ATOM 1261 C CA . GLU A 1 164 ? -7.032 -19.733 16.132 1.00 84.50 164 GLU A CA 1
ATOM 1262 C C . GLU A 1 164 ? -7.898 -18.472 16.045 1.00 84.50 164 GLU A C 1
ATOM 1264 O O . GLU A 1 164 ? -8.264 -17.915 17.077 1.00 84.50 164 GLU A O 1
ATOM 1269 N N . TYR A 1 165 ? -8.289 -18.050 14.840 1.00 87.50 165 TYR A N 1
ATOM 1270 C CA . TYR A 1 165 ? -9.020 -16.806 14.609 1.00 87.50 165 TYR A CA 1
ATOM 1271 C C . TYR A 1 165 ? -10.390 -17.046 13.985 1.00 87.50 165 TYR A C 1
ATOM 1273 O O . TYR A 1 165 ? -10.637 -18.032 13.287 1.00 87.50 165 TYR A O 1
ATOM 1281 N N . GLU A 1 166 ? -11.299 -16.116 14.241 1.00 85.62 166 GLU A N 1
ATOM 1282 C CA . GLU A 1 166 ? -12.620 -16.046 13.634 1.00 85.62 166 GLU A CA 1
ATOM 1283 C C . GLU A 1 166 ? -12.811 -14.720 12.877 1.00 85.62 166 GLU A C 1
ATOM 1285 O O . GLU A 1 166 ? -12.298 -13.681 13.307 1.00 85.62 166 GLU A O 1
ATOM 1290 N N . PRO A 1 167 ? -13.515 -14.730 11.729 1.00 87.31 167 PRO A N 1
ATOM 1291 C CA . PRO A 1 167 ? -13.771 -13.521 10.958 1.00 87.31 167 PRO A CA 1
ATOM 1292 C C . PRO A 1 167 ? -14.833 -12.651 11.642 1.00 87.31 167 PRO A C 1
ATOM 1294 O O . PRO A 1 167 ? -15.932 -13.107 11.971 1.00 87.31 167 PRO A O 1
ATOM 1297 N N . VAL A 1 168 ? -14.522 -11.367 11.807 1.00 80.56 168 VAL A N 1
ATOM 1298 C CA . VAL A 1 168 ? -15.401 -10.375 12.445 1.00 80.56 168 VAL A CA 1
ATOM 1299 C C . VAL A 1 168 ? -16.083 -9.478 11.423 1.00 80.56 168 VAL A C 1
ATOM 1301 O O . VAL A 1 168 ? -17.238 -9.097 11.601 1.00 80.56 168 VAL A O 1
ATOM 1304 N N . ALA A 1 169 ? -15.378 -9.123 10.357 1.00 85.00 169 ALA A N 1
ATOM 1305 C CA . ALA A 1 169 ? -15.924 -8.354 9.251 1.00 85.00 169 ALA A CA 1
ATOM 1306 C C . ALA A 1 169 ? -15.208 -8.746 7.962 1.00 85.00 169 ALA A C 1
ATOM 1308 O O . ALA A 1 169 ? -14.028 -9.099 7.992 1.00 85.00 169 ALA A O 1
ATOM 1309 N N . SER A 1 170 ? -15.924 -8.666 6.848 1.00 89.88 170 SER A N 1
ATOM 1310 C CA . SER A 1 170 ? -15.341 -8.794 5.519 1.00 89.88 170 SER A CA 1
ATOM 1311 C C . SER A 1 170 ? -15.722 -7.591 4.668 1.00 89.88 170 SER A C 1
ATOM 1313 O O . SER A 1 170 ? -16.815 -7.040 4.784 1.00 89.88 170 SER A O 1
ATOM 1315 N N . LEU A 1 171 ? -14.795 -7.154 3.834 1.00 90.75 171 LEU A N 1
ATOM 1316 C CA . LEU A 1 171 ? -14.967 -6.110 2.843 1.00 90.75 171 LEU A CA 1
ATOM 1317 C C . LEU A 1 171 ? -14.671 -6.725 1.482 1.00 90.75 171 LEU A C 1
ATOM 1319 O O . LEU A 1 171 ? -13.556 -7.183 1.240 1.00 90.75 171 LEU A O 1
ATOM 1323 N N . ARG A 1 172 ? -15.655 -6.693 0.586 1.00 93.56 172 ARG A N 1
ATOM 1324 C CA . ARG A 1 172 ? -15.503 -7.130 -0.804 1.00 93.56 172 ARG A CA 1
ATOM 1325 C C . ARG A 1 172 ? -15.585 -5.906 -1.708 1.00 93.56 172 ARG A C 1
ATOM 1327 O O . ARG A 1 172 ? -16.694 -5.479 -2.031 1.00 93.56 172 ARG A O 1
ATOM 1334 N N . PRO A 1 173 ? -14.443 -5.281 -2.040 1.00 92.50 173 PRO A N 1
ATOM 1335 C CA . PRO A 1 173 ? -14.436 -4.119 -2.916 1.00 92.50 173 PRO A CA 1
ATOM 1336 C C . PRO A 1 173 ? -14.985 -4.491 -4.300 1.00 92.50 173 PRO A C 1
ATOM 1338 O O . PRO A 1 173 ? -14.878 -5.637 -4.745 1.00 92.50 173 PRO A O 1
ATOM 1341 N N . ALA A 1 174 ? -15.571 -3.518 -5.002 1.00 91.25 174 ALA A N 1
ATOM 1342 C CA . ALA A 1 174 ? -15.898 -3.709 -6.412 1.00 91.25 174 ALA A CA 1
ATOM 1343 C C . ALA A 1 174 ? -14.608 -3.999 -7.211 1.00 91.25 174 ALA A C 1
ATOM 1345 O O . ALA A 1 174 ? -13.537 -3.519 -6.823 1.00 91.25 174 ALA A O 1
ATOM 1346 N N . PRO A 1 175 ? -14.672 -4.755 -8.323 1.00 88.19 175 PRO A N 1
ATOM 1347 C CA . PRO A 1 175 ? -13.490 -5.032 -9.134 1.00 88.19 175 PRO A CA 1
ATOM 1348 C C . PRO A 1 175 ? -12.758 -3.739 -9.510 1.00 88.19 175 PRO A C 1
ATOM 1350 O O . PRO A 1 175 ? -13.359 -2.827 -10.073 1.00 88.19 175 PRO A O 1
ATOM 1353 N N . GLY A 1 176 ? -11.471 -3.653 -9.173 1.00 86.38 176 GLY A N 1
ATOM 1354 C CA . GLY A 1 176 ? -10.653 -2.467 -9.440 1.00 86.38 176 GLY A CA 1
ATOM 1355 C C . GLY A 1 176 ? -10.730 -1.344 -8.400 1.00 86.38 176 GLY A C 1
ATOM 1356 O O . GLY A 1 176 ? -9.973 -0.387 -8.512 1.00 86.38 176 GLY A O 1
ATOM 1357 N N . ALA A 1 177 ? -11.599 -1.438 -7.389 1.00 91.38 177 ALA A N 1
ATOM 1358 C CA . ALA A 1 177 ? -11.819 -0.350 -6.431 1.00 91.38 177 ALA A CA 1
ATOM 1359 C C . ALA A 1 177 ? -10.743 -0.236 -5.339 1.00 91.38 177 ALA A C 1
ATOM 1361 O O . ALA A 1 177 ? -10.666 0.792 -4.671 1.00 91.38 177 ALA A O 1
ATOM 1362 N N . LEU A 1 178 ? -9.939 -1.281 -5.127 1.00 93.31 178 LEU A N 1
ATOM 1363 C CA . LEU A 1 178 ? -8.893 -1.298 -4.108 1.00 93.31 178 LEU A CA 1
ATOM 1364 C C . LEU A 1 178 ? -7.659 -2.052 -4.613 1.00 93.31 178 LEU A C 1
ATOM 1366 O O . LEU A 1 178 ? -7.769 -3.177 -5.109 1.00 93.31 178 LEU A O 1
ATOM 1370 N N . LEU A 1 179 ? -6.486 -1.440 -4.469 1.00 91.94 179 LEU A N 1
ATOM 1371 C CA . LEU A 1 179 ? -5.188 -2.002 -4.838 1.00 91.94 179 LEU A CA 1
ATOM 1372 C C . LEU A 1 179 ? -4.423 -2.465 -3.598 1.00 91.94 179 LEU A C 1
ATOM 1374 O O . LEU A 1 179 ? -4.594 -1.928 -2.502 1.00 91.94 179 LEU A O 1
ATOM 1378 N N . ILE A 1 180 ? -3.491 -3.407 -3.770 1.00 92.00 180 ILE A N 1
ATOM 1379 C CA . ILE A 1 180 ? -2.594 -3.805 -2.669 1.00 92.00 180 ILE A CA 1
ATOM 1380 C C . ILE A 1 180 ? -1.756 -2.623 -2.150 1.00 92.00 180 ILE A C 1
ATOM 1382 O O . ILE A 1 180 ? -1.408 -2.567 -0.971 1.00 92.00 180 ILE A O 1
ATOM 1386 N N . VAL A 1 181 ? -1.477 -1.650 -3.025 1.00 90.38 181 VAL A N 1
ATOM 1387 C CA . VAL A 1 181 ? -0.780 -0.403 -2.693 1.00 90.38 181 VAL A CA 1
ATOM 1388 C C . VAL A 1 181 ? -1.590 0.428 -1.694 1.00 90.38 181 VAL A C 1
ATOM 1390 O O . VAL A 1 181 ? -1.015 0.948 -0.740 1.00 90.38 181 VAL A O 1
ATOM 1393 N N . ASP A 1 182 ? -2.922 0.481 -1.830 1.00 92.44 182 ASP A N 1
ATOM 1394 C CA . ASP A 1 182 ? -3.787 1.166 -0.861 1.00 92.44 182 ASP A CA 1
ATOM 1395 C C . ASP A 1 182 ? -3.687 0.505 0.524 1.00 92.44 182 ASP A C 1
ATOM 1397 O O . ASP A 1 182 ? -3.611 1.196 1.542 1.00 92.44 182 ASP A O 1
ATOM 1401 N N . CYS A 1 183 ? -3.621 -0.832 0.579 1.00 92.38 183 CYS A N 1
ATOM 1402 C CA . CYS A 1 183 ? -3.413 -1.572 1.826 1.00 92.38 183 CYS A CA 1
ATOM 1403 C C . CYS A 1 183 ? -2.055 -1.267 2.465 1.00 92.38 183 CYS A C 1
ATOM 1405 O O . CYS A 1 183 ? -2.000 -1.018 3.668 1.00 92.38 183 CYS A O 1
ATOM 1407 N N . ALA A 1 184 ? -0.979 -1.253 1.677 1.00 90.06 184 ALA A N 1
ATOM 1408 C CA . ALA A 1 184 ? 0.368 -0.969 2.164 1.00 90.06 184 ALA A CA 1
ATOM 1409 C C . ALA A 1 184 ? 0.493 0.458 2.720 1.00 90.06 184 ALA A C 1
ATOM 1411 O O . ALA A 1 184 ? 0.948 0.651 3.848 1.00 90.06 184 ALA A O 1
ATOM 1412 N N . ILE A 1 185 ? 0.019 1.454 1.967 1.00 88.75 185 ILE A N 1
ATOM 1413 C CA . ILE A 1 185 ? 0.063 2.861 2.382 1.00 88.75 185 ILE A CA 1
ATOM 1414 C C . ILE A 1 185 ? -0.803 3.078 3.620 1.00 88.75 185 ILE A C 1
ATOM 1416 O O . ILE A 1 185 ? -0.370 3.740 4.560 1.00 88.75 185 ILE A O 1
ATOM 1420 N N . THR A 1 186 ? -2.003 2.493 3.659 1.00 89.56 186 THR A N 1
ATOM 1421 C CA . THR A 1 186 ? -2.869 2.579 4.842 1.00 89.56 186 THR A CA 1
ATOM 1422 C C . THR A 1 186 ? -2.183 1.976 6.062 1.00 89.56 186 THR A C 1
ATOM 1424 O O . THR A 1 186 ? -2.191 2.593 7.128 1.00 89.56 186 THR A O 1
ATOM 1427 N N . ALA A 1 187 ? -1.567 0.800 5.908 1.00 88.75 187 ALA A N 1
ATOM 1428 C CA . ALA A 1 187 ? -0.805 0.165 6.972 1.00 88.75 187 ALA A CA 1
ATOM 1429 C C . ALA A 1 187 ? 0.290 1.100 7.492 1.00 88.75 187 ALA A C 1
ATOM 1431 O O . ALA A 1 187 ? 0.335 1.329 8.697 1.00 88.75 187 ALA A O 1
ATOM 1432 N N . GLU A 1 188 ? 1.100 1.699 6.612 1.00 85.75 188 GLU A N 1
ATOM 1433 C CA . GLU A 1 188 ? 2.145 2.639 7.028 1.00 85.75 188 GLU A CA 1
ATOM 1434 C C . GLU A 1 188 ? 1.567 3.863 7.738 1.00 85.75 188 GLU A C 1
ATOM 1436 O O . GLU A 1 188 ? 1.992 4.165 8.845 1.00 85.75 188 GLU A O 1
ATOM 1441 N N . VAL A 1 189 ? 0.576 4.552 7.162 1.00 83.12 189 VAL A N 1
ATOM 1442 C CA . VAL A 1 189 ? 0.011 5.771 7.767 1.00 83.12 189 VAL A CA 1
ATOM 1443 C C . VAL A 1 189 ? -0.508 5.490 9.181 1.00 83.12 189 VAL A C 1
ATOM 1445 O O . VAL A 1 189 ? -0.234 6.248 10.116 1.00 83.12 189 VAL A O 1
ATOM 1448 N N . VAL A 1 190 ? -1.225 4.378 9.368 1.00 82.44 190 VAL A N 1
ATOM 1449 C CA . VAL A 1 190 ? -1.733 3.970 10.687 1.00 82.44 190 VAL A CA 1
ATOM 1450 C C . VAL A 1 190 ? -0.576 3.613 11.631 1.00 82.44 190 VAL A C 1
ATOM 1452 O O . VAL A 1 190 ? -0.582 4.017 12.796 1.00 82.44 190 VAL A O 1
ATOM 1455 N N . THR A 1 191 ? 0.441 2.907 11.136 1.00 79.88 191 THR A N 1
ATOM 1456 C CA . THR A 1 191 ? 1.673 2.543 11.854 1.00 79.88 191 THR A CA 1
ATOM 1457 C C . THR A 1 191 ? 2.450 3.772 12.322 1.00 79.88 191 THR A C 1
ATOM 1459 O O . THR A 1 191 ? 2.795 3.854 13.503 1.00 79.88 191 THR A O 1
ATOM 1462 N N . SER A 1 192 ? 2.698 4.768 11.471 1.00 75.38 192 SER A N 1
ATOM 1463 C CA . SER A 1 192 ? 3.466 5.958 11.854 1.00 75.38 192 SER A CA 1
ATOM 1464 C C . SER A 1 192 ? 2.680 6.863 12.811 1.00 75.38 192 SER A C 1
ATOM 1466 O O . SER A 1 192 ? 3.279 7.543 13.645 1.00 75.38 192 SER A O 1
ATOM 1468 N N . ARG A 1 193 ? 1.339 6.844 12.756 1.00 71.31 193 ARG A N 1
ATOM 1469 C CA . ARG A 1 193 ? 0.479 7.492 13.766 1.00 71.31 193 ARG A CA 1
ATOM 1470 C C . ARG A 1 193 ? 0.511 6.780 15.111 1.00 71.31 193 ARG A C 1
ATOM 1472 O O . ARG A 1 193 ? 0.199 7.389 16.127 1.00 71.31 193 ARG A O 1
ATOM 1479 N N . ALA A 1 194 ? 0.889 5.506 15.151 1.00 67.50 194 ALA A N 1
ATOM 1480 C CA . ALA A 1 194 ? 0.773 4.703 16.357 1.00 67.50 194 ALA A CA 1
ATOM 1481 C C . ALA A 1 194 ? 1.802 5.025 17.457 1.00 67.50 194 ALA A C 1
ATOM 1483 O O . ALA A 1 194 ? 1.749 4.406 18.519 1.00 67.50 194 ALA A O 1
ATOM 1484 N N . CYS A 1 195 ? 2.713 5.979 17.229 1.00 52.88 195 CYS A N 1
ATOM 1485 C CA . CYS A 1 195 ? 3.768 6.362 18.172 1.00 52.88 195 CYS A CA 1
ATOM 1486 C C . CYS A 1 195 ? 3.238 6.895 19.521 1.00 52.88 195 CYS A C 1
ATOM 1488 O O . CYS A 1 195 ? 3.984 6.911 20.496 1.00 52.88 195 CYS A O 1
ATOM 1490 N N . ASP A 1 196 ? 1.957 7.271 19.592 1.00 45.66 196 ASP A N 1
ATOM 1491 C CA . ASP A 1 196 ? 1.373 8.011 20.717 1.00 45.66 196 ASP A CA 1
ATOM 1492 C C . ASP A 1 196 ? 0.457 7.179 21.642 1.00 45.66 196 ASP A C 1
ATOM 1494 O O . ASP A 1 196 ? -0.291 7.757 22.435 1.00 45.66 196 ASP A O 1
ATOM 1498 N N . TYR A 1 197 ? 0.448 5.837 21.572 1.00 46.62 197 TYR A N 1
ATOM 1499 C CA . TYR A 1 197 ? -0.636 5.063 22.207 1.00 46.62 197 TYR A CA 1
ATOM 1500 C C . TYR A 1 197 ? -0.217 3.846 23.037 1.00 46.62 197 TYR A C 1
ATOM 1502 O O . TYR A 1 197 ? 0.551 3.014 22.571 1.00 46.62 197 TYR A O 1
ATOM 1510 N N . THR A 1 198 ? -0.796 3.807 24.253 1.00 47.50 198 THR A N 1
ATOM 1511 C CA . THR A 1 198 ? -1.280 2.711 25.140 1.00 47.50 198 THR A CA 1
ATOM 1512 C C . THR A 1 198 ? -0.653 1.299 25.075 1.00 47.50 198 THR A C 1
ATOM 1514 O O . THR A 1 198 ? 0.052 0.952 24.137 1.00 47.50 198 THR A O 1
ATOM 1517 N N . PRO A 1 199 ? -0.886 0.416 26.074 1.00 51.19 199 PRO A N 1
ATOM 1518 C CA . PRO A 1 199 ? -0.414 -0.969 26.023 1.00 51.19 199 PRO A CA 1
ATOM 1519 C C . PRO A 1 199 ? -0.788 -1.683 24.714 1.00 51.19 199 PRO A C 1
ATOM 1521 O O . PRO A 1 199 ? -1.876 -1.512 24.166 1.00 51.19 199 PRO A O 1
ATOM 1524 N N . LEU A 1 200 ? 0.139 -2.517 24.244 1.00 52.53 200 LEU A N 1
ATOM 1525 C CA . LEU A 1 200 ? 0.211 -3.062 22.885 1.00 52.53 200 LEU A CA 1
ATOM 1526 C C . LEU A 1 200 ? -1.066 -3.797 22.418 1.00 52.53 200 LEU A C 1
ATOM 1528 O O . LEU A 1 200 ? -1.436 -3.726 21.250 1.00 52.53 200 LEU A O 1
ATOM 1532 N N . GLN A 1 201 ? -1.807 -4.391 23.352 1.00 52.25 201 GLN A N 1
ATOM 1533 C CA . GLN A 1 201 ? -3.081 -5.092 23.125 1.00 52.25 201 GLN A CA 1
ATOM 1534 C C . GLN A 1 201 ? -4.170 -4.179 22.537 1.00 52.25 201 GLN A C 1
ATOM 1536 O O . GLN A 1 201 ? -4.925 -4.571 21.652 1.00 52.25 201 GLN A O 1
ATOM 1541 N N . TYR A 1 202 ? -4.225 -2.924 22.990 1.00 60.47 202 TYR A N 1
ATOM 1542 C CA . TYR A 1 202 ? -5.151 -1.921 22.457 1.00 60.47 202 TYR A CA 1
ATOM 1543 C C . TYR A 1 202 ? -4.706 -1.439 21.082 1.00 60.47 202 TYR A C 1
ATOM 1545 O O . TYR A 1 202 ? -5.537 -1.086 20.247 1.00 60.47 202 TYR A O 1
ATOM 1553 N N . ASN A 1 203 ? -3.396 -1.452 20.842 1.00 66.81 203 ASN A N 1
ATOM 1554 C CA . ASN A 1 203 ? -2.830 -1.015 19.583 1.00 66.81 203 ASN A CA 1
ATOM 1555 C C . ASN A 1 203 ? -3.093 -2.037 18.475 1.00 66.81 203 ASN A C 1
ATOM 1557 O O . ASN A 1 203 ? -3.312 -1.602 17.356 1.00 66.81 203 ASN A O 1
ATOM 1561 N N . ALA A 1 204 ? -3.135 -3.346 18.757 1.00 72.50 204 ALA A N 1
ATOM 1562 C CA . ALA A 1 204 ? -3.462 -4.362 17.749 1.00 72.50 204 ALA A CA 1
ATOM 1563 C C . ALA A 1 204 ? -4.924 -4.269 17.281 1.00 72.50 204 ALA A C 1
ATOM 1565 O O . ALA A 1 204 ? -5.182 -4.099 16.091 1.00 72.50 204 ALA A O 1
ATOM 1566 N N . VAL A 1 205 ? -5.875 -4.251 18.223 1.00 73.50 205 VAL A N 1
ATOM 1567 C CA . VAL A 1 205 ? -7.310 -4.073 17.927 1.00 73.50 205 VAL A CA 1
ATOM 1568 C C . VAL A 1 205 ? -7.560 -2.752 17.203 1.00 73.50 205 VAL A C 1
ATOM 1570 O O . VAL A 1 205 ? -8.233 -2.701 16.173 1.00 73.50 205 VAL A O 1
ATOM 1573 N N . ARG A 1 206 ? -6.993 -1.651 17.712 1.00 74.69 206 ARG A N 1
ATOM 1574 C CA . ARG A 1 206 ? -7.148 -0.340 17.079 1.00 74.69 206 ARG A CA 1
ATOM 1575 C C . ARG A 1 206 ? -6.509 -0.303 15.697 1.00 74.69 206 ARG A C 1
ATOM 1577 O O . ARG A 1 206 ? -7.118 0.276 14.803 1.00 74.69 206 ARG A O 1
ATOM 1584 N N . TYR A 1 207 ? -5.326 -0.884 15.520 1.00 79.69 207 TYR A N 1
ATOM 1585 C CA . TYR A 1 207 ? -4.641 -0.944 14.232 1.00 79.69 207 TYR A CA 1
ATOM 1586 C C . TYR A 1 207 ? -5.519 -1.641 13.193 1.00 79.69 207 TYR A C 1
ATOM 1588 O O . TYR A 1 207 ? -5.891 -1.015 12.199 1.00 79.69 207 TYR A O 1
ATOM 1596 N N . ALA A 1 208 ? -5.957 -2.871 13.485 1.00 84.12 208 ALA A N 1
ATOM 1597 C CA . ALA A 1 208 ? -6.814 -3.647 12.597 1.00 84.12 208 ALA A CA 1
ATOM 1598 C C . ALA A 1 208 ? -8.149 -2.929 12.321 1.00 84.12 208 ALA A C 1
ATOM 1600 O O . ALA A 1 208 ? -8.551 -2.763 11.172 1.00 84.12 208 ALA A O 1
ATOM 1601 N N . CYS A 1 209 ? -8.817 -2.404 13.351 1.00 79.88 209 CYS A N 1
ATOM 1602 C CA . CYS A 1 209 ? -10.076 -1.678 13.173 1.00 79.88 209 CYS A CA 1
ATOM 1603 C C . CYS A 1 209 ? -9.929 -0.385 12.354 1.00 79.88 209 CYS A C 1
ATOM 1605 O O . CYS A 1 209 ? -10.807 -0.070 11.548 1.00 79.88 209 CYS A O 1
ATOM 1607 N N . THR A 1 210 ? -8.868 0.393 12.592 1.00 79.50 210 THR A N 1
ATOM 1608 C CA . THR A 1 210 ? -8.623 1.659 11.882 1.00 79.50 210 THR A CA 1
ATOM 1609 C C . THR A 1 210 ? -8.331 1.367 10.423 1.00 79.50 210 THR A C 1
ATOM 1611 O O . THR A 1 210 ? -9.011 1.894 9.549 1.00 79.50 210 THR A O 1
ATOM 1614 N N . MET A 1 211 ? -7.389 0.463 10.162 1.00 87.62 211 MET A N 1
ATOM 1615 C CA . MET A 1 211 ? -7.019 0.083 8.808 1.00 87.62 211 MET A CA 1
ATOM 1616 C C . MET A 1 211 ? -8.223 -0.478 8.035 1.00 87.62 211 MET A C 1
ATOM 1618 O O . MET A 1 211 ? -8.463 -0.039 6.916 1.00 87.62 211 MET A O 1
ATOM 1622 N N . PHE A 1 212 ? -9.053 -1.340 8.637 1.00 87.94 212 PHE A N 1
ATOM 1623 C CA . PHE A 1 212 ? -10.247 -1.879 7.968 1.00 87.94 212 PHE A CA 1
ATOM 1624 C C . PHE A 1 212 ? -11.220 -0.780 7.532 1.00 87.94 212 PHE A C 1
ATOM 1626 O O . PHE A 1 212 ? -11.718 -0.802 6.412 1.00 87.94 212 PHE A O 1
ATOM 1633 N N . LYS A 1 213 ? -11.481 0.205 8.400 1.00 82.69 213 LYS A N 1
ATOM 1634 C CA . LYS A 1 213 ? -12.400 1.313 8.092 1.00 82.69 213 LYS A CA 1
ATOM 1635 C C . LYS A 1 213 ? -11.866 2.255 7.036 1.00 82.69 213 LYS A C 1
ATOM 1637 O O . LYS A 1 213 ? -12.637 2.733 6.212 1.00 82.69 213 LYS A O 1
ATOM 1642 N N . ILE A 1 214 ? -10.566 2.524 7.069 1.00 84.69 214 ILE A N 1
ATOM 1643 C CA . ILE A 1 214 ? -9.926 3.339 6.044 1.00 84.69 214 ILE A CA 1
ATOM 1644 C C . ILE A 1 214 ? -10.012 2.620 4.701 1.00 84.69 214 ILE A C 1
ATOM 1646 O O . ILE A 1 214 ? -10.477 3.220 3.743 1.00 84.69 214 ILE A O 1
ATOM 1650 N N . LEU A 1 215 ? -9.702 1.322 4.639 1.00 89.75 215 LEU A N 1
ATOM 1651 C CA . LEU A 1 215 ? -9.841 0.541 3.405 1.00 89.75 215 LEU A CA 1
ATOM 1652 C C . LEU A 1 215 ? -11.291 0.445 2.926 1.00 89.75 215 LEU A C 1
ATOM 1654 O O . LEU A 1 215 ? -11.543 0.533 1.728 1.00 89.75 215 LEU A O 1
ATOM 1658 N N . GLN A 1 216 ? -12.248 0.331 3.846 1.00 86.88 216 GLN A N 1
ATOM 1659 C CA . GLN A 1 216 ? -13.671 0.382 3.521 1.00 86.88 216 GLN A CA 1
ATOM 1660 C C . GLN A 1 216 ? -14.052 1.711 2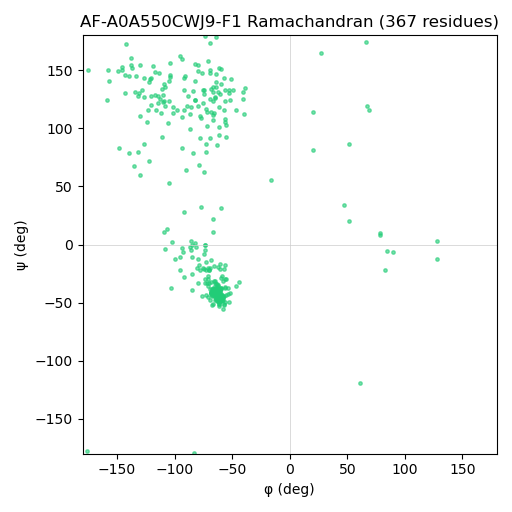.855 1.00 86.88 216 GLN A C 1
ATOM 1662 O O . GLN A 1 216 ? -14.748 1.713 1.839 1.00 86.88 216 GLN A O 1
ATOM 1667 N N . ALA A 1 217 ? -13.591 2.829 3.418 1.00 84.50 217 ALA A N 1
ATOM 1668 C CA . ALA A 1 217 ? -13.846 4.156 2.877 1.00 84.50 217 ALA A CA 1
ATOM 1669 C C . ALA A 1 217 ? -13.124 4.385 1.538 1.00 84.50 217 ALA A C 1
ATOM 1671 O O . ALA A 1 217 ? -13.743 4.899 0.612 1.00 84.50 217 ALA A O 1
ATOM 1672 N N . VAL A 1 218 ? -11.868 3.941 1.399 1.00 86.94 218 VAL A N 1
ATOM 1673 C CA . VAL A 1 218 ? -11.107 4.001 0.135 1.00 86.94 218 VAL A CA 1
ATOM 1674 C C . VAL A 1 218 ? -11.811 3.210 -0.967 1.00 86.94 218 VAL A C 1
ATOM 1676 O O . VAL A 1 218 ? -11.945 3.706 -2.079 1.00 86.94 218 VAL A O 1
ATOM 1679 N N . ALA A 1 219 ? -12.313 2.014 -0.652 1.00 88.56 219 ALA A N 1
ATOM 1680 C CA . ALA A 1 219 ? -13.044 1.177 -1.598 1.00 88.56 219 ALA A CA 1
ATOM 1681 C C . ALA A 1 219 ? -14.473 1.673 -1.897 1.00 88.56 219 ALA A C 1
ATOM 1683 O O . ALA A 1 219 ? -15.144 1.083 -2.744 1.00 88.56 219 ALA A O 1
ATOM 1684 N N . ALA A 1 220 ? -14.965 2.690 -1.172 1.00 85.50 220 ALA A N 1
ATOM 1685 C CA . ALA A 1 220 ? -16.358 3.148 -1.190 1.00 85.50 220 ALA A CA 1
ATOM 1686 C C . ALA A 1 220 ? -17.381 1.995 -1.081 1.00 85.50 220 ALA A C 1
ATOM 1688 O O . ALA A 1 220 ? -18.456 2.033 -1.683 1.00 85.50 220 ALA A O 1
ATOM 1689 N N . ALA A 1 221 ? -17.037 0.946 -0.329 1.00 77.44 221 ALA A N 1
ATOM 1690 C CA . ALA A 1 221 ? -17.772 -0.312 -0.318 1.00 77.44 221 ALA A CA 1
ATOM 1691 C C . ALA A 1 221 ? -18.448 -0.579 1.033 1.00 77.44 221 ALA A C 1
ATOM 1693 O O . ALA A 1 221 ? -17.962 -0.217 2.110 1.00 77.44 221 ALA A O 1
ATOM 1694 N N . ALA A 1 222 ? -19.601 -1.245 0.981 1.00 75.06 222 ALA A N 1
ATOM 1695 C CA . ALA A 1 222 ? -20.219 -1.797 2.177 1.00 75.06 222 ALA A CA 1
ATOM 1696 C C . ALA A 1 222 ? -19.377 -2.974 2.699 1.00 75.06 222 ALA A C 1
ATOM 1698 O O . ALA A 1 222 ? -18.744 -3.690 1.922 1.00 75.06 222 ALA A O 1
ATOM 1699 N N . SER A 1 223 ? -19.364 -3.167 4.016 1.00 73.00 223 SER A N 1
ATOM 1700 C CA . SER A 1 223 ? -18.755 -4.339 4.640 1.00 73.00 223 SER A CA 1
ATOM 1701 C C . SER A 1 223 ? -19.834 -5.306 5.107 1.00 73.00 223 SER A C 1
ATOM 1703 O O . SER A 1 223 ? -20.874 -4.903 5.634 1.00 73.00 223 SER A O 1
ATOM 1705 N N . ASP A 1 224 ? -19.562 -6.593 4.932 1.00 73.25 224 ASP A N 1
ATOM 1706 C CA . ASP A 1 224 ? -20.357 -7.661 5.506 1.00 73.25 224 ASP A CA 1
ATOM 1707 C C . ASP A 1 224 ? -19.960 -7.818 6.974 1.00 73.25 224 ASP A C 1
ATOM 1709 O O . ASP A 1 224 ? -18.810 -8.115 7.323 1.00 73.25 224 ASP A O 1
ATOM 1713 N N . ILE A 1 225 ? -20.929 -7.612 7.863 1.00 65.88 225 ILE A N 1
ATOM 1714 C CA . ILE A 1 225 ? -20.740 -7.837 9.295 1.00 65.88 225 ILE A CA 1
ATOM 1715 C C . ILE A 1 225 ? -20.697 -9.354 9.523 1.00 65.88 225 ILE A C 1
ATOM 1717 O O . ILE A 1 225 ? -21.680 -10.056 9.277 1.00 65.88 225 ILE A O 1
ATOM 1721 N N . GLY A 1 226 ? -19.557 -9.858 9.997 1.00 59.53 226 GLY A N 1
ATOM 1722 C CA . GLY A 1 226 ? -19.335 -11.279 10.249 1.00 59.53 226 GLY A CA 1
ATOM 1723 C C . GLY A 1 226 ? -20.144 -11.837 11.434 1.00 59.53 226 GLY A C 1
ATOM 1724 O O . GLY A 1 226 ? -20.802 -11.096 12.173 1.00 59.53 226 GLY A O 1
ATOM 1725 N N . PRO A 1 227 ? -20.100 -13.167 11.651 1.00 51.50 227 PRO A N 1
ATOM 1726 C CA . PRO A 1 227 ? -20.868 -13.851 12.697 1.00 51.50 227 PRO A CA 1
ATOM 1727 C C . PRO A 1 227 ? -20.457 -13.467 14.130 1.00 51.50 227 PRO A C 1
ATOM 1729 O O . PRO A 1 227 ? -21.265 -13.624 15.049 1.00 51.50 227 PRO A O 1
ATOM 1732 N N . ALA A 1 228 ? -19.265 -12.896 14.338 1.00 49.38 228 ALA A N 1
ATOM 1733 C CA . ALA A 1 228 ? -18.809 -12.363 15.625 1.00 49.38 228 ALA A CA 1
ATOM 1734 C C . ALA A 1 228 ? -19.494 -11.015 15.967 1.00 49.38 228 ALA A C 1
ATOM 1736 O O . ALA A 1 228 ? -18.876 -9.961 16.106 1.00 49.38 228 ALA A O 1
ATOM 1737 N N . ARG A 1 229 ? -20.825 -11.051 16.116 1.00 47.00 229 ARG A N 1
ATOM 1738 C CA . ARG A 1 229 ? -21.749 -9.910 16.286 1.00 47.00 229 ARG A CA 1
ATOM 1739 C C . ARG A 1 229 ? -21.618 -9.108 17.592 1.00 47.00 229 ARG A C 1
ATOM 1741 O O . ARG A 1 229 ? -22.485 -8.292 17.891 1.00 47.00 229 ARG A O 1
ATOM 1748 N N . LYS A 1 230 ? -20.579 -9.297 18.406 1.00 50.84 230 LYS A N 1
ATOM 1749 C CA . LYS A 1 230 ? -20.471 -8.644 19.727 1.00 50.84 230 LYS A CA 1
ATOM 1750 C C . LYS A 1 230 ? -19.469 -7.490 19.733 1.00 50.84 230 LYS A C 1
ATOM 1752 O O . LYS A 1 230 ? -18.613 -7.411 20.609 1.00 50.84 230 LYS A O 1
ATOM 1757 N N . ARG A 1 231 ? -19.603 -6.536 18.804 1.00 54.25 231 ARG A N 1
ATOM 1758 C CA . ARG A 1 231 ? -18.878 -5.253 18.878 1.00 54.25 231 ARG A CA 1
ATOM 1759 C C . ARG A 1 231 ? -19.558 -4.300 19.863 1.00 54.25 231 ARG A C 1
ATOM 1761 O O . ARG A 1 231 ? -20.108 -3.271 19.515 1.00 54.25 231 ARG A O 1
ATOM 1768 N N . ALA A 1 232 ? -19.487 -4.660 21.135 1.00 45.31 232 ALA A N 1
ATOM 1769 C CA . ALA A 1 232 ? -19.390 -3.693 22.217 1.00 45.31 232 ALA A CA 1
ATOM 1770 C C . ALA A 1 232 ? -18.105 -4.053 22.961 1.00 45.31 232 ALA A C 1
ATOM 1772 O O . ALA A 1 232 ? -18.124 -4.660 24.029 1.00 45.31 232 ALA A O 1
ATOM 1773 N N . GLY A 1 233 ? -16.973 -3.764 22.318 1.00 42.09 233 GLY A N 1
ATOM 1774 C CA . GLY A 1 233 ? -15.653 -4.058 22.855 1.00 42.09 233 GLY A CA 1
ATOM 1775 C C . GLY A 1 233 ? -15.338 -3.092 23.985 1.00 42.09 233 GLY A C 1
ATOM 1776 O O . GLY A 1 233 ? -14.759 -2.027 23.764 1.00 42.09 233 GLY A O 1
ATOM 1777 N N . ARG A 1 234 ? -15.767 -3.438 25.199 1.00 37.88 234 ARG A N 1
ATOM 1778 C CA . ARG A 1 234 ? -15.162 -2.889 26.408 1.00 37.88 234 ARG A CA 1
ATOM 1779 C C . ARG A 1 234 ? -13.825 -3.589 26.590 1.00 37.88 234 ARG A C 1
ATOM 1781 O O . ARG A 1 234 ? -13.792 -4.809 26.711 1.00 37.88 234 ARG A O 1
ATOM 1788 N N . CYS A 1 235 ? -12.743 -2.827 26.624 1.00 38.38 235 CYS A N 1
ATOM 1789 C CA . CYS A 1 235 ? -11.474 -3.332 27.120 1.00 38.38 235 CYS A CA 1
ATOM 1790 C C . CYS A 1 235 ? -11.253 -2.705 28.499 1.00 38.38 235 CYS A C 1
ATOM 1792 O O . CYS A 1 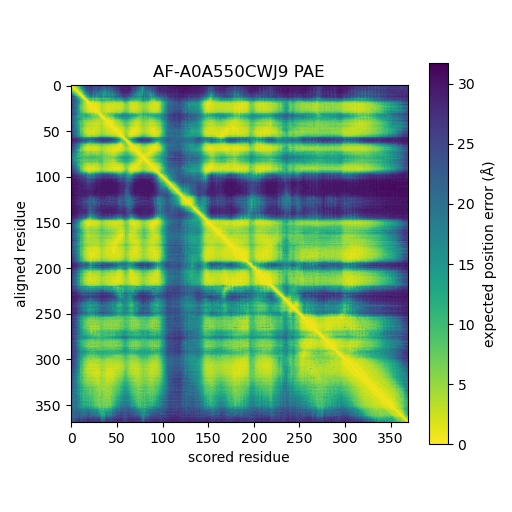235 ? -11.060 -1.494 28.642 1.00 38.38 235 CYS A O 1
ATOM 1794 N N . GLY A 1 236 ? -11.465 -3.516 29.537 1.00 43.69 236 GLY A N 1
ATOM 1795 C CA . GLY A 1 236 ? -11.691 -3.015 30.891 1.00 43.69 236 GLY A CA 1
ATOM 1796 C C . GLY A 1 236 ? -12.943 -2.129 30.958 1.00 43.69 236 GLY A C 1
ATOM 1797 O O . GLY A 1 236 ? -14.050 -2.578 30.663 1.00 43.69 236 GLY A O 1
ATOM 1798 N N . ILE A 1 237 ? -12.770 -0.862 31.345 1.00 35.72 237 ILE A N 1
ATOM 1799 C CA . ILE A 1 237 ? -13.853 0.135 31.440 1.00 35.72 237 ILE A CA 1
ATOM 1800 C C . ILE A 1 237 ? -13.996 1.011 30.183 1.00 35.72 237 ILE A C 1
ATOM 1802 O O . ILE A 1 237 ? -14.980 1.739 30.063 1.00 35.72 237 ILE A O 1
ATOM 1806 N N . LEU A 1 238 ? -13.035 0.959 29.250 1.00 37.03 238 LEU A N 1
ATOM 1807 C CA . LEU A 1 238 ? -12.983 1.846 28.086 1.00 37.03 238 LEU A CA 1
ATOM 1808 C C . LEU A 1 238 ? -13.696 1.226 26.884 1.00 37.03 238 LEU A C 1
ATOM 1810 O O . LEU A 1 238 ? -13.477 0.065 26.534 1.00 37.03 238 LEU A O 1
ATOM 1814 N N . ARG A 1 239 ? -14.544 2.027 26.237 1.00 49.22 239 ARG A N 1
ATOM 1815 C CA . ARG A 1 239 ? -15.252 1.660 25.009 1.00 49.22 239 ARG A CA 1
ATOM 1816 C C . ARG A 1 239 ? -14.430 2.155 23.819 1.00 49.22 239 ARG A C 1
ATOM 1818 O O . ARG A 1 239 ? -14.323 3.357 23.622 1.00 49.22 239 ARG A O 1
ATOM 1825 N N . VAL A 1 240 ? -13.833 1.232 23.066 1.00 53.41 240 VAL A N 1
ATOM 1826 C CA . VAL A 1 240 ? -12.988 1.545 21.890 1.00 53.41 240 VAL A CA 1
ATOM 1827 C C . VAL A 1 240 ? -13.813 1.564 20.604 1.00 53.41 240 VAL A C 1
ATOM 1829 O O . VAL A 1 240 ? -13.506 2.275 19.651 1.00 53.41 240 VAL A O 1
ATOM 1832 N N . VAL A 1 241 ? -14.892 0.786 20.591 1.00 56.03 241 VAL A N 1
ATOM 1833 C CA . VAL A 1 241 ? -15.816 0.675 19.470 1.00 56.03 241 VAL A CA 1
ATOM 1834 C C . VAL A 1 241 ? -17.236 0.836 20.010 1.00 56.03 241 VAL A C 1
ATOM 1836 O O . VAL A 1 241 ? -17.589 0.225 21.028 1.00 56.03 241 VAL A O 1
ATOM 1839 N N . ASP A 1 242 ? -18.033 1.705 19.390 1.00 57.81 242 ASP A N 1
ATOM 1840 C CA . ASP A 1 242 ? -19.440 1.864 19.761 1.00 57.81 242 ASP A CA 1
ATOM 1841 C C . ASP A 1 242 ? -20.302 0.679 19.283 1.00 57.81 242 ASP A C 1
ATOM 1843 O O . ASP A 1 242 ? -19.788 -0.296 18.738 1.00 57.81 242 ASP A O 1
ATOM 1847 N N . ALA A 1 243 ? -21.606 0.705 19.581 1.00 55.44 243 ALA A N 1
ATOM 1848 C CA . ALA A 1 243 ? -22.499 -0.417 19.261 1.00 55.44 243 ALA A CA 1
ATOM 1849 C C . ALA A 1 243 ? -22.735 -0.542 17.748 1.00 55.44 243 ALA A C 1
ATOM 1851 O O . ALA A 1 243 ? -23.069 -1.614 17.252 1.00 55.44 243 ALA A O 1
ATOM 1852 N N . GLU A 1 244 ? -22.513 0.553 17.030 1.00 52.84 244 GLU A N 1
ATOM 1853 C CA . GLU A 1 244 ? -22.595 0.689 15.585 1.00 52.84 244 GLU A CA 1
ATOM 1854 C C . GLU A 1 244 ? -21.273 0.288 14.909 1.00 52.84 244 GLU A C 1
ATOM 1856 O O . GLU A 1 244 ? -21.131 0.381 13.692 1.00 52.84 244 GLU A O 1
ATOM 1861 N N . GLY A 1 245 ? -20.283 -0.165 15.685 1.00 52.50 245 GLY A N 1
ATOM 1862 C CA . GLY A 1 245 ? -18.998 -0.595 15.163 1.00 52.50 245 GLY A CA 1
ATOM 1863 C C . GLY A 1 245 ? -18.056 0.557 14.817 1.00 52.50 245 GLY A C 1
ATOM 1864 O O . GLY A 1 245 ? -16.998 0.285 14.250 1.00 52.50 245 GLY A O 1
ATOM 1865 N N . ARG A 1 246 ? -18.374 1.819 15.144 1.00 57.94 246 ARG A N 1
ATOM 1866 C CA . ARG A 1 246 ? -17.553 3.019 14.892 1.00 57.94 246 ARG A CA 1
ATOM 1867 C C . ARG A 1 246 ? -16.444 3.157 15.926 1.00 57.94 246 ARG A C 1
ATOM 1869 O O . ARG A 1 246 ? -16.540 2.667 17.043 1.00 57.94 246 ARG A O 1
ATOM 1876 N N . LEU A 1 247 ? -15.328 3.746 15.498 1.00 60.41 247 LEU A N 1
ATOM 1877 C CA . LEU A 1 247 ? -14.107 3.780 16.296 1.00 60.41 247 LEU A CA 1
ATOM 1878 C C . LEU A 1 247 ? -14.243 4.992 17.203 1.00 60.41 247 LEU A C 1
ATOM 1880 O O . LEU A 1 247 ? -14.362 6.108 16.708 1.00 60.41 247 LEU A O 1
ATOM 1884 N N . LEU A 1 248 ? -14.248 4.775 18.509 1.00 60.53 248 LEU A N 1
ATOM 1885 C CA . LEU A 1 248 ? -14.173 5.859 19.474 1.00 60.53 248 LEU A CA 1
ATOM 1886 C C . LEU A 1 248 ? -12.691 6.177 19.637 1.00 60.53 248 LEU A C 1
ATOM 1888 O O . LEU A 1 248 ? -12.040 5.687 20.555 1.00 60.53 248 LEU A O 1
ATOM 1892 N N . LEU A 1 249 ? -12.139 6.913 18.671 1.00 56.81 249 LEU A N 1
ATOM 1893 C CA . LEU A 1 249 ? -10.781 7.432 18.753 1.00 56.81 249 LEU A CA 1
ATOM 1894 C C . LEU A 1 249 ? -10.771 8.559 19.790 1.00 56.81 249 LEU A C 1
ATOM 1896 O O . LEU A 1 249 ? -11.365 9.602 19.533 1.00 56.81 249 LEU A O 1
ATOM 1900 N N . PRO A 1 250 ? -10.080 8.422 20.935 1.00 53.78 250 PRO A N 1
ATOM 1901 C CA . PRO A 1 250 ? -9.848 9.545 21.838 1.00 53.78 250 PRO A CA 1
ATOM 1902 C C . PRO A 1 250 ? -8.731 10.459 21.290 1.00 53.78 250 PRO A C 1
ATOM 1904 O O . PRO A 1 250 ? -7.929 10.995 22.053 1.00 53.78 250 PRO A O 1
ATOM 1907 N N . GLU A 1 251 ? -8.607 10.570 19.963 1.00 60.16 251 GLU A N 1
ATOM 1908 C CA . GLU A 1 251 ? -7.601 11.410 19.323 1.00 60.16 251 GLU A CA 1
ATOM 1909 C C . GLU A 1 251 ? -8.020 12.870 19.465 1.00 60.16 251 GLU A C 1
ATOM 1911 O O . GLU A 1 251 ? -9.172 13.226 19.225 1.00 60.16 251 GLU A O 1
ATOM 1916 N N . ARG A 1 252 ? -7.080 13.731 19.867 1.00 62.38 252 ARG A N 1
ATOM 1917 C CA . ARG A 1 252 ? -7.307 15.171 19.771 1.00 62.38 252 ARG A CA 1
ATOM 1918 C C . ARG A 1 252 ? -7.414 15.518 18.284 1.00 62.38 252 ARG A C 1
ATOM 1920 O O . ARG A 1 252 ? -6.486 15.156 17.556 1.00 62.38 252 ARG A O 1
ATOM 1927 N N . PRO A 1 253 ? -8.485 16.202 17.848 1.00 67.81 253 PRO A N 1
ATOM 1928 C CA . PRO A 1 253 ? -8.577 16.698 16.485 1.00 67.81 253 PRO A CA 1
ATOM 1929 C C . PRO A 1 253 ? -7.328 17.516 16.159 1.00 67.81 253 PRO A C 1
ATOM 1931 O O . PRO A 1 253 ? -6.886 18.330 16.977 1.00 67.81 253 PRO A O 1
ATOM 1934 N N . ARG A 1 254 ? -6.738 17.260 14.994 1.00 77.38 254 ARG A N 1
ATOM 1935 C CA . ARG A 1 254 ? -5.611 18.034 14.468 1.00 77.38 254 ARG A CA 1
ATOM 1936 C C . ARG A 1 254 ? -6.132 19.101 13.525 1.00 77.38 254 ARG A C 1
ATOM 1938 O O . ARG A 1 254 ? -7.271 19.024 13.066 1.00 77.38 254 ARG A O 1
ATOM 1945 N N . THR A 1 255 ? -5.308 20.100 13.250 1.00 84.94 255 THR A N 1
ATOM 1946 C CA . THR A 1 255 ? -5.607 21.037 12.168 1.00 84.94 255 THR A CA 1
ATOM 1947 C C . THR A 1 255 ? -5.173 20.461 10.822 1.00 84.94 255 THR A C 1
ATOM 1949 O O . THR A 1 255 ? -4.250 19.642 10.756 1.00 84.94 255 THR A O 1
ATOM 1952 N N . THR A 1 256 ? -5.790 20.914 9.733 1.00 82.62 256 THR A N 1
ATOM 1953 C CA . THR A 1 256 ? -5.395 20.556 8.361 1.00 82.62 256 THR A CA 1
ATOM 1954 C C . THR A 1 256 ? -3.905 20.823 8.103 1.00 82.62 256 THR A C 1
ATOM 1956 O O . THR A 1 256 ? -3.223 20.009 7.483 1.00 82.62 256 THR A O 1
ATOM 1959 N N . GLY A 1 257 ? -3.355 21.913 8.650 1.00 81.38 257 GLY A N 1
ATOM 1960 C CA . GLY A 1 257 ? -1.927 22.234 8.579 1.00 81.38 257 GLY A CA 1
ATOM 1961 C C . GLY A 1 257 ? -1.033 21.210 9.283 1.00 81.38 257 GLY A C 1
ATOM 1962 O O . GLY A 1 257 ? -0.030 20.783 8.715 1.00 81.38 257 GLY A O 1
ATOM 1963 N N . GLN A 1 258 ? -1.424 20.741 10.475 1.00 81.75 258 GLN A N 1
ATOM 1964 C CA . GLN A 1 258 ? -0.700 19.675 11.185 1.00 81.75 258 GLN A CA 1
ATOM 1965 C C . GLN A 1 258 ? -0.744 18.348 10.416 1.00 81.75 258 GLN A C 1
ATOM 1967 O O . GLN A 1 258 ? 0.245 17.612 10.388 1.00 81.75 258 GLN A O 1
ATOM 1972 N N . ALA A 1 259 ? -1.875 18.045 9.775 1.00 80.25 259 ALA A N 1
ATOM 1973 C CA . ALA A 1 259 ? -2.009 16.873 8.918 1.00 80.25 259 ALA A CA 1
ATOM 1974 C C . ALA A 1 259 ? -1.093 16.966 7.684 1.00 80.25 259 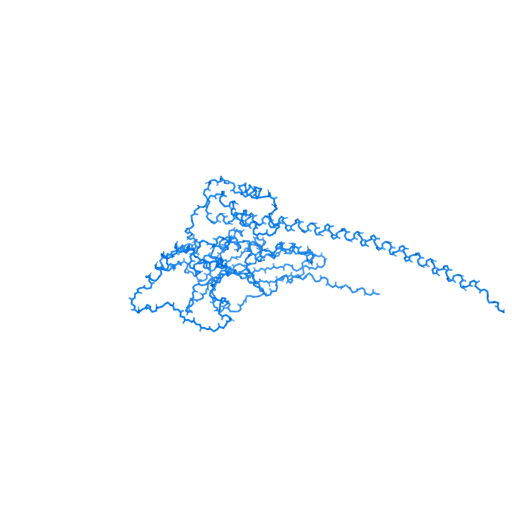ALA A C 1
ATOM 1976 O O . ALA A 1 259 ? -0.441 15.979 7.335 1.00 80.25 259 ALA A O 1
ATOM 1977 N N . ALA A 1 260 ? -0.981 18.153 7.079 1.00 78.00 260 ALA A N 1
ATOM 1978 C CA . ALA A 1 260 ? -0.087 18.420 5.955 1.00 78.00 260 ALA A CA 1
ATOM 1979 C C . ALA A 1 260 ? 1.392 18.236 6.342 1.00 78.00 260 ALA A C 1
ATOM 1981 O O . ALA A 1 260 ? 2.152 17.582 5.624 1.00 78.00 260 ALA A O 1
ATOM 1982 N N . ASP A 1 261 ? 1.796 18.739 7.512 1.00 81.50 261 ASP A N 1
ATOM 1983 C CA . ASP A 1 261 ? 3.154 18.554 8.039 1.00 81.50 261 ASP A CA 1
ATOM 1984 C C . ASP A 1 261 ? 3.465 17.073 8.293 1.00 81.50 261 ASP A C 1
ATOM 1986 O O . ASP A 1 261 ? 4.584 16.603 8.059 1.00 81.50 261 ASP A O 1
ATOM 1990 N N . GLN A 1 262 ? 2.469 16.299 8.731 1.00 79.19 262 GLN A N 1
ATOM 1991 C CA . GLN A 1 262 ? 2.629 14.860 8.890 1.00 79.19 262 GLN A CA 1
ATOM 1992 C C . GLN A 1 262 ? 2.827 14.146 7.550 1.00 79.19 262 GLN A C 1
ATOM 1994 O O . GLN A 1 262 ? 3.674 13.257 7.483 1.00 79.19 262 GLN A O 1
ATOM 1999 N N . VAL A 1 263 ? 2.121 14.539 6.485 1.00 76.88 263 VAL A N 1
ATOM 2000 C CA . VAL A 1 263 ? 2.372 13.996 5.138 1.00 76.88 263 VAL A CA 1
ATOM 2001 C C . VAL A 1 263 ? 3.813 14.250 4.716 1.00 76.88 263 VAL A C 1
ATOM 2003 O O . VAL A 1 263 ? 4.483 13.322 4.274 1.00 76.88 263 VAL A O 1
ATOM 2006 N N . VAL A 1 264 ? 4.337 15.460 4.925 1.00 78.50 264 VAL A N 1
ATOM 2007 C CA . VAL A 1 264 ? 5.749 15.766 4.638 1.00 78.50 264 VAL A CA 1
ATOM 2008 C C . VAL A 1 264 ? 6.681 14.853 5.441 1.00 78.50 264 VAL A C 1
ATOM 2010 O O . VAL A 1 264 ? 7.618 14.281 4.886 1.00 78.50 264 VAL A O 1
ATOM 2013 N N . ASN A 1 265 ? 6.408 14.648 6.732 1.00 76.81 265 ASN A N 1
ATOM 2014 C CA . ASN A 1 265 ? 7.199 13.747 7.575 1.00 76.81 265 ASN A CA 1
ATOM 2015 C C . ASN A 1 265 ? 7.127 12.278 7.142 1.00 76.81 265 ASN A C 1
ATOM 2017 O O . ASN A 1 265 ? 8.109 11.556 7.310 1.00 76.81 265 ASN A O 1
ATOM 2021 N N . LEU A 1 266 ? 5.989 11.828 6.615 1.00 75.31 266 LEU A N 1
ATOM 2022 C CA . LEU A 1 266 ? 5.838 10.492 6.044 1.00 75.31 266 LEU A CA 1
ATOM 2023 C C . LEU A 1 266 ? 6.640 10.376 4.746 1.00 75.31 266 LEU A C 1
ATOM 2025 O O . LEU A 1 266 ? 7.446 9.463 4.613 1.00 75.31 266 LEU A O 1
ATOM 2029 N N . LEU A 1 267 ? 6.515 11.346 3.838 1.00 75.75 267 LEU A N 1
ATOM 2030 C CA . LEU A 1 267 ? 7.260 11.372 2.577 1.00 75.75 267 LEU A CA 1
ATOM 2031 C C . LEU A 1 267 ? 8.780 11.399 2.797 1.00 75.75 267 LEU A C 1
ATOM 2033 O O . LEU A 1 267 ? 9.498 10.682 2.111 1.00 75.75 267 LEU A O 1
ATOM 2037 N N . ARG A 1 268 ? 9.281 12.131 3.804 1.00 79.50 268 ARG A N 1
ATOM 2038 C CA . ARG A 1 268 ? 10.710 12.117 4.191 1.00 79.50 268 ARG A CA 1
ATOM 2039 C C . ARG A 1 268 ? 11.223 10.731 4.588 1.00 79.50 268 ARG A C 1
ATOM 2041 O O . ARG A 1 268 ? 12.420 10.473 4.500 1.00 79.50 268 ARG A O 1
ATOM 2048 N N . GLN A 1 269 ? 10.351 9.852 5.079 1.00 76.00 269 GLN A N 1
ATOM 2049 C CA . GLN A 1 269 ? 10.733 8.495 5.478 1.00 76.00 269 GLN A CA 1
ATOM 2050 C C . GLN A 1 269 ? 10.860 7.550 4.279 1.00 76.00 269 GLN A C 1
ATOM 2052 O O . GLN A 1 269 ? 11.432 6.466 4.429 1.00 76.00 269 GLN A O 1
ATOM 2057 N N . PHE A 1 270 ? 10.391 7.957 3.103 1.00 72.25 270 PHE A N 1
ATOM 2058 C CA . PHE A 1 270 ? 10.502 7.195 1.871 1.00 72.25 270 PHE A CA 1
ATOM 2059 C C . PHE A 1 270 ? 11.632 7.739 0.992 1.00 72.25 270 PHE A C 1
ATOM 2061 O O . PHE A 1 270 ? 11.577 8.894 0.562 1.00 72.25 270 PHE A O 1
ATOM 2068 N N . PRO A 1 271 ? 12.669 6.932 0.704 1.00 70.06 271 PRO A N 1
ATOM 2069 C CA . PRO A 1 271 ? 13.707 7.325 -0.240 1.00 70.06 271 PRO A CA 1
ATOM 2070 C C . PRO A 1 271 ? 13.096 7.686 -1.601 1.00 70.06 271 PRO A C 1
ATOM 2072 O O . PRO A 1 271 ? 12.251 6.962 -2.113 1.00 70.06 271 PRO A O 1
ATOM 2075 N N . GLY A 1 272 ? 13.498 8.816 -2.184 1.00 71.56 272 GLY A N 1
ATOM 2076 C CA . GLY A 1 272 ? 13.077 9.223 -3.532 1.00 71.56 272 GLY A CA 1
ATOM 2077 C C . GLY A 1 272 ? 11.715 9.924 -3.639 1.00 71.56 272 GLY A C 1
ATOM 2078 O O . GLY A 1 272 ? 11.540 10.705 -4.570 1.00 71.56 272 GLY A O 1
ATOM 2079 N N . LEU A 1 273 ? 10.795 9.758 -2.674 1.00 76.12 273 LEU A N 1
ATOM 2080 C CA . LEU A 1 273 ? 9.458 10.383 -2.744 1.00 76.12 273 LEU A CA 1
ATOM 2081 C C . LEU A 1 273 ? 9.449 11.891 -2.468 1.00 76.12 273 LEU A C 1
ATOM 2083 O O . LEU A 1 273 ? 8.504 12.582 -2.847 1.00 76.12 273 LEU A O 1
ATOM 2087 N N . LEU A 1 274 ? 10.476 12.414 -1.797 1.00 79.81 274 LEU A N 1
ATOM 2088 C CA . LEU A 1 274 ? 10.605 13.841 -1.522 1.00 79.81 274 LEU A CA 1
ATOM 2089 C C . LEU A 1 274 ? 11.995 14.327 -1.925 1.00 79.81 274 LEU A C 1
ATOM 2091 O O . LEU A 1 274 ? 12.993 13.990 -1.287 1.00 79.81 274 LEU A O 1
ATOM 2095 N N . LYS A 1 275 ? 12.063 15.132 -2.990 1.00 80.75 275 LYS A N 1
ATOM 2096 C CA . LYS A 1 275 ? 13.310 15.781 -3.409 1.00 80.75 275 LYS A CA 1
ATOM 2097 C C . LYS A 1 275 ? 13.574 17.008 -2.534 1.00 80.75 275 LYS A C 1
ATOM 2099 O O . LYS A 1 275 ? 12.658 17.608 -1.966 1.00 80.75 275 LYS A O 1
ATOM 2104 N N . ALA A 1 276 ? 14.844 17.393 -2.418 1.00 76.06 276 ALA A N 1
ATOM 2105 C CA . ALA A 1 276 ? 15.232 18.574 -1.653 1.00 76.06 276 ALA A CA 1
ATOM 2106 C C . ALA A 1 276 ? 14.487 19.822 -2.171 1.00 76.06 276 ALA A C 1
ATOM 2108 O O . ALA A 1 276 ? 14.567 20.148 -3.353 1.00 76.06 276 ALA A O 1
ATOM 2109 N N . GLY A 1 277 ? 13.760 20.507 -1.282 1.00 76.56 277 GLY A N 1
ATOM 2110 C CA . GLY A 1 277 ? 12.971 21.701 -1.614 1.00 76.56 277 GLY A CA 1
ATOM 2111 C C . GLY A 1 277 ? 11.518 21.445 -2.041 1.00 76.56 277 GLY A C 1
ATOM 2112 O O . GLY A 1 277 ? 10.758 22.404 -2.156 1.00 76.56 277 GLY A O 1
ATOM 2113 N N . ASP A 1 278 ? 11.087 20.190 -2.207 1.00 84.44 278 ASP A N 1
ATOM 2114 C CA . ASP A 1 278 ? 9.695 19.868 -2.572 1.00 84.44 278 ASP A CA 1
ATOM 2115 C C . ASP A 1 278 ? 8.742 19.783 -1.367 1.00 84.44 278 ASP A C 1
ATOM 2117 O O . ASP A 1 278 ? 7.537 19.598 -1.533 1.00 84.44 278 ASP A O 1
ATOM 2121 N N . GLU A 1 279 ? 9.245 19.983 -0.148 1.00 85.25 279 GLU A N 1
ATOM 2122 C CA . GLU A 1 279 ? 8.458 19.897 1.090 1.00 85.25 279 GLU A CA 1
ATOM 2123 C C . GLU A 1 279 ? 7.269 20.864 1.084 1.00 85.25 279 GLU A C 1
ATOM 2125 O O . GLU A 1 279 ? 6.130 20.470 1.339 1.00 85.25 279 GLU A O 1
ATOM 2130 N N . SER A 1 280 ? 7.515 22.123 0.710 1.00 85.12 280 SER A N 1
ATOM 2131 C CA . SER A 1 280 ? 6.471 23.144 0.614 1.00 85.12 280 SER A CA 1
ATOM 2132 C C . SER A 1 280 ? 5.444 22.817 -0.470 1.00 85.12 280 SER A C 1
ATOM 2134 O O . SER A 1 280 ? 4.265 23.108 -0.287 1.00 85.12 280 SER A O 1
ATOM 2136 N N . LYS A 1 281 ? 5.857 22.170 -1.570 1.00 84.50 281 LYS A N 1
ATOM 2137 C CA . LYS A 1 281 ? 4.944 21.751 -2.645 1.00 84.50 281 LYS A CA 1
ATOM 2138 C C . LYS A 1 281 ? 4.078 20.573 -2.218 1.00 84.50 281 LYS A C 1
ATOM 2140 O O . LYS A 1 281 ? 2.885 20.574 -2.490 1.00 84.50 281 LYS A O 1
ATOM 2145 N N . ALA A 1 282 ? 4.657 19.575 -1.550 1.00 81.69 282 ALA A N 1
ATOM 2146 C CA . ALA A 1 282 ? 3.912 18.437 -1.018 1.00 81.69 282 ALA A CA 1
ATOM 2147 C C . ALA A 1 282 ? 2.870 18.891 0.013 1.00 81.69 282 ALA A C 1
ATOM 2149 O O . ALA A 1 282 ? 1.718 18.467 -0.044 1.00 81.69 282 ALA A O 1
ATOM 2150 N N . ARG A 1 283 ? 3.260 19.820 0.893 1.00 86.88 283 ARG A N 1
ATOM 2151 C CA . ARG A 1 283 ? 2.357 20.453 1.854 1.00 86.88 283 ARG A CA 1
ATOM 2152 C C . ARG A 1 283 ? 1.235 21.235 1.168 1.00 86.88 283 ARG A C 1
ATOM 2154 O O . ARG A 1 283 ? 0.074 21.040 1.508 1.00 86.88 283 ARG A O 1
ATOM 2161 N N . ALA A 1 284 ? 1.567 22.089 0.197 1.00 83.12 284 ALA A N 1
ATOM 2162 C CA . ALA A 1 284 ? 0.583 22.887 -0.537 1.00 83.12 284 ALA A CA 1
ATOM 2163 C C . ALA A 1 284 ? -0.413 22.008 -1.308 1.00 83.12 284 ALA A C 1
ATOM 2165 O O . ALA A 1 284 ? -1.612 22.232 -1.204 1.00 83.12 284 ALA A O 1
ATOM 2166 N N . ALA A 1 285 ? 0.067 20.962 -1.988 1.00 80.94 285 ALA A N 1
ATOM 2167 C CA . ALA A 1 285 ? -0.786 20.018 -2.709 1.00 80.94 285 ALA A CA 1
ATOM 2168 C C . ALA A 1 285 ? -1.753 19.271 -1.775 1.00 80.94 285 ALA A C 1
ATOM 2170 O O . ALA A 1 285 ? -2.899 19.022 -2.138 1.00 80.94 285 ALA A O 1
ATOM 2171 N N . PHE A 1 286 ? -1.319 18.921 -0.558 1.00 85.06 286 PHE A N 1
ATOM 2172 C CA . PHE A 1 286 ? -2.217 18.339 0.442 1.00 85.06 286 PHE A CA 1
ATOM 2173 C C . PHE A 1 286 ? -3.314 19.325 0.860 1.00 85.06 286 PHE A C 1
ATOM 2175 O O . PHE A 1 286 ? -4.484 18.952 0.906 1.00 85.06 286 PHE A O 1
ATOM 2182 N N . LEU A 1 287 ? -2.942 20.576 1.154 1.00 84.69 287 LEU A N 1
ATOM 2183 C CA . LEU A 1 287 ? -3.891 21.613 1.563 1.00 84.69 287 LEU A CA 1
ATOM 2184 C C . LEU A 1 287 ? -4.906 21.916 0.454 1.00 84.69 287 LEU A C 1
ATOM 2186 O O . LEU A 1 287 ? -6.101 21.954 0.729 1.00 84.69 287 LEU A O 1
ATOM 2190 N N . GLU A 1 288 ? -4.450 22.048 -0.790 1.00 84.31 288 GLU A N 1
ATOM 2191 C CA . GLU A 1 288 ? -5.311 22.270 -1.955 1.00 84.31 288 GLU A CA 1
ATOM 2192 C C . GLU A 1 288 ? -6.322 21.128 -2.139 1.00 84.31 288 GLU A C 1
ATOM 2194 O O . GLU A 1 288 ? -7.519 21.377 -2.242 1.00 84.31 288 GLU A O 1
ATOM 2199 N N . ASN A 1 289 ? -5.866 19.873 -2.057 1.00 81.81 289 ASN A N 1
ATOM 2200 C CA . ASN A 1 289 ? -6.731 18.694 -2.180 1.00 81.81 289 ASN A CA 1
ATOM 2201 C C . ASN A 1 289 ? -7.692 18.493 -0.999 1.00 81.81 289 ASN A C 1
ATOM 2203 O O . ASN A 1 289 ? -8.661 17.746 -1.118 1.00 81.81 289 ASN A O 1
ATOM 2207 N N . SER A 1 290 ? -7.407 19.091 0.159 1.00 82.25 290 SER A N 1
ATOM 2208 C CA . SER A 1 290 ? -8.275 18.970 1.332 1.00 82.25 290 SER A CA 1
ATOM 2209 C C . SER A 1 290 ? -9.539 19.823 1.229 1.00 82.25 290 SER A C 1
ATOM 2211 O O . SER A 1 290 ? -10.488 19.559 1.963 1.00 82.25 290 SER A O 1
ATOM 2213 N N . GLU A 1 291 ? -9.537 20.847 0.364 1.00 84.94 291 GLU A N 1
ATOM 2214 C CA . GLU A 1 291 ? -10.578 21.886 0.269 1.00 84.94 291 GLU A CA 1
ATOM 2215 C C . GLU A 1 291 ? -10.901 22.563 1.622 1.00 84.94 291 GLU A C 1
ATOM 2217 O O . GLU A 1 291 ? -11.962 23.160 1.806 1.00 84.94 291 GLU A O 1
ATOM 2222 N N . GLN A 1 292 ? -9.987 22.472 2.594 1.00 82.12 292 GLN A N 1
ATOM 2223 C CA . GLN A 1 292 ? -10.153 22.973 3.954 1.00 82.12 292 GLN A CA 1
ATOM 2224 C C . GLN A 1 292 ? -9.134 24.065 4.266 1.00 82.12 292 GLN A C 1
ATOM 2226 O O . GLN A 1 292 ? -7.996 24.051 3.797 1.00 82.12 292 GLN A O 1
ATOM 2231 N N . GLU A 1 293 ? -9.532 25.006 5.121 1.00 85.94 293 GLU A N 1
ATOM 2232 C CA . GLU A 1 293 ? -8.602 25.989 5.665 1.00 85.94 293 GLU A CA 1
ATOM 2233 C C . GLU A 1 293 ? -7.530 25.299 6.521 1.00 85.94 293 GLU A C 1
ATOM 2235 O O . GLU A 1 293 ? -7.792 24.321 7.223 1.00 85.94 293 GLU A O 1
ATOM 2240 N N . GLU A 1 294 ? -6.316 25.847 6.521 1.00 87.81 294 GLU A N 1
ATOM 2241 C CA . GLU A 1 294 ? -5.166 25.275 7.232 1.00 87.81 294 GLU A CA 1
ATOM 2242 C C . GLU A 1 294 ? -5.408 25.103 8.745 1.00 87.81 294 GLU A C 1
ATOM 2244 O O . GLU A 1 294 ? -4.903 24.164 9.363 1.00 87.81 294 GLU A O 1
ATOM 2249 N N . ASN A 1 295 ? -6.216 25.982 9.340 1.00 88.62 295 ASN A N 1
ATOM 2250 C CA . ASN A 1 295 ? -6.550 25.956 10.765 1.00 88.62 295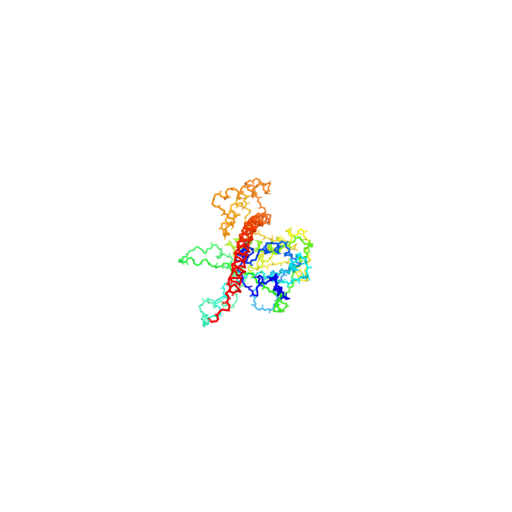 ASN A CA 1
ATOM 2251 C C . ASN A 1 295 ? -7.839 25.182 11.081 1.00 88.62 295 ASN A C 1
ATOM 2253 O O . ASN A 1 295 ? -8.193 25.063 12.256 1.00 88.62 295 ASN A O 1
ATOM 2257 N N . ALA A 1 296 ? -8.546 24.669 10.068 1.00 87.94 296 ALA A N 1
ATOM 2258 C CA . ALA A 1 296 ? -9.752 23.883 10.283 1.00 87.94 296 ALA A CA 1
ATOM 2259 C C . ALA A 1 296 ? -9.409 22.586 11.023 1.00 87.94 296 ALA A C 1
ATOM 2261 O O . ALA A 1 296 ? -8.376 21.963 10.770 1.00 87.94 296 ALA A O 1
ATOM 2262 N N . LEU A 1 297 ? -10.271 22.192 11.961 1.00 85.06 297 LEU A N 1
ATOM 2263 C CA . LEU A 1 297 ? -10.148 20.897 12.619 1.00 85.06 297 LEU A CA 1
ATOM 2264 C C . LEU A 1 297 ? -10.608 19.806 11.661 1.00 85.06 297 LEU A C 1
ATOM 2266 O O . LEU A 1 297 ? -11.685 19.909 11.073 1.00 85.06 297 LEU A O 1
ATOM 2270 N N . ILE A 1 298 ? -9.810 18.749 11.559 1.00 77.31 298 ILE A N 1
ATOM 2271 C CA . ILE A 1 298 ? -10.120 17.590 10.736 1.00 77.31 298 ILE A CA 1
ATOM 2272 C C . ILE A 1 298 ? -10.470 16.385 11.611 1.00 77.31 298 ILE A C 1
ATOM 2274 O O . ILE A 1 298 ? -9.814 16.094 12.615 1.00 77.31 298 ILE A O 1
ATOM 2278 N N . GLU A 1 299 ? -11.530 15.679 11.222 1.00 75.94 299 GLU A N 1
ATOM 2279 C CA . GLU A 1 299 ? -11.912 14.414 11.846 1.00 75.94 299 GLU A CA 1
ATOM 2280 C C . GLU A 1 299 ? -10.814 13.359 11.610 1.00 75.94 299 GLU A C 1
ATOM 2282 O O . GLU A 1 299 ? -10.356 13.213 10.475 1.00 75.94 299 GLU A O 1
ATOM 2287 N N . PRO A 1 300 ? -10.409 12.562 12.618 1.00 70.62 300 PRO A N 1
ATOM 2288 C CA . PRO A 1 300 ? -9.253 11.665 12.501 1.00 70.62 300 PRO A CA 1
ATOM 2289 C C . PRO A 1 300 ? -9.318 10.667 11.336 1.00 70.62 300 PRO A C 1
ATOM 2291 O O . PRO A 1 300 ? -8.310 10.373 10.700 1.00 70.62 300 PRO A O 1
ATOM 2294 N N . VAL A 1 301 ? -10.508 10.142 11.026 1.00 73.50 301 VAL A N 1
ATOM 2295 C CA . VAL A 1 301 ? -10.693 9.224 9.887 1.00 73.50 301 VAL A CA 1
ATOM 2296 C C . VAL A 1 301 ? -10.495 9.960 8.562 1.00 73.50 301 VAL A C 1
ATOM 2298 O O . VAL A 1 301 ? -9.818 9.443 7.676 1.00 73.50 301 VAL A O 1
ATOM 2301 N N . GLN A 1 302 ? -11.039 11.174 8.443 1.00 77.81 302 GLN A N 1
ATOM 2302 C CA . GLN A 1 302 ? -10.876 12.013 7.257 1.00 77.81 302 GLN A CA 1
ATOM 2303 C C . GLN A 1 302 ? -9.410 12.412 7.066 1.00 77.81 302 GLN A C 1
ATOM 2305 O O . GLN A 1 302 ? -8.898 12.369 5.953 1.00 77.81 302 GLN A O 1
ATOM 2310 N N . GLU A 1 303 ? -8.713 12.730 8.156 1.00 79.69 303 GLU A N 1
ATOM 2311 C CA . GLU A 1 303 ? -7.283 13.035 8.148 1.00 79.69 303 GLU A CA 1
ATOM 2312 C C . GLU A 1 303 ? -6.469 11.880 7.558 1.00 79.69 303 GLU A C 1
ATOM 2314 O O . GLU A 1 303 ? -5.681 12.080 6.635 1.00 79.69 303 GLU A O 1
ATOM 2319 N N . VAL A 1 304 ? -6.687 10.656 8.052 1.00 79.50 304 VAL A N 1
ATOM 2320 C CA . VAL A 1 304 ? -5.984 9.465 7.560 1.00 79.50 304 VAL A CA 1
ATOM 2321 C C . VAL A 1 304 ? -6.315 9.196 6.092 1.00 79.50 304 VAL A C 1
ATOM 2323 O O . VAL A 1 304 ? -5.414 8.853 5.333 1.00 79.50 304 VAL A O 1
ATOM 2326 N N . LEU A 1 305 ? -7.565 9.396 5.662 1.00 80.75 305 LEU A N 1
ATOM 2327 C CA . LEU A 1 305 ? -7.948 9.246 4.254 1.00 80.75 305 LEU A CA 1
ATOM 2328 C C . LEU A 1 305 ? -7.205 10.228 3.344 1.00 80.75 305 LEU A C 1
ATOM 2330 O O . LEU A 1 305 ? -6.669 9.813 2.316 1.00 80.75 305 LEU A O 1
ATOM 2334 N N . LEU A 1 306 ? -7.116 11.503 3.735 1.00 80.56 306 LEU A N 1
ATOM 2335 C CA . LEU A 1 306 ? -6.349 12.498 2.983 1.00 80.56 306 LEU A CA 1
ATOM 2336 C C . LEU A 1 306 ? -4.855 12.149 2.950 1.00 80.56 306 LEU A C 1
ATOM 2338 O O . LEU A 1 306 ? -4.217 12.274 1.906 1.00 80.56 306 LEU A O 1
ATOM 2342 N N . GLN A 1 307 ? -4.295 11.675 4.069 1.00 83.00 307 GLN A N 1
ATOM 2343 C CA . GLN A 1 307 ? -2.896 11.239 4.142 1.00 83.00 307 GLN A CA 1
ATOM 2344 C C . GLN A 1 307 ? -2.634 10.058 3.199 1.00 83.00 307 GLN A C 1
ATOM 2346 O O . GLN A 1 307 ? -1.701 10.112 2.401 1.00 83.00 307 GLN A O 1
ATOM 2351 N N . VAL A 1 308 ? -3.482 9.024 3.232 1.00 84.19 308 VAL A N 1
ATOM 2352 C CA . VAL A 1 308 ? -3.390 7.869 2.325 1.00 84.19 308 VAL A CA 1
ATOM 2353 C C . VAL A 1 308 ? -3.495 8.315 0.866 1.00 84.19 308 VAL A C 1
ATOM 2355 O O . VAL A 1 308 ? -2.669 7.911 0.050 1.00 84.19 308 VAL A O 1
ATOM 2358 N N . GLY A 1 309 ? -4.449 9.191 0.539 1.00 85.69 309 GLY A N 1
ATOM 2359 C CA . GLY A 1 309 ? -4.615 9.729 -0.812 1.00 85.69 309 GLY A CA 1
ATOM 2360 C C . GLY A 1 309 ? -3.381 10.483 -1.315 1.00 85.69 309 GLY A C 1
ATOM 2361 O O . GLY A 1 309 ? -2.925 10.239 -2.433 1.00 85.69 309 GLY A O 1
ATOM 2362 N N . ALA A 1 310 ? -2.800 11.347 -0.478 1.00 84.62 310 ALA A N 1
ATOM 2363 C CA . ALA A 1 310 ? -1.614 12.126 -0.823 1.00 84.62 310 ALA A CA 1
ATOM 2364 C C . ALA A 1 310 ? -0.362 11.253 -0.997 1.00 84.62 310 ALA A C 1
ATOM 2366 O O . ALA A 1 310 ? 0.366 11.417 -1.979 1.00 84.62 310 ALA A O 1
ATOM 2367 N N . LEU A 1 311 ? -0.125 10.300 -0.086 1.00 84.69 311 LEU A N 1
ATOM 2368 C CA . LEU A 1 311 ? 0.986 9.355 -0.221 1.00 84.69 311 LEU A CA 1
ATOM 2369 C C . LEU A 1 311 ? 0.832 8.482 -1.463 1.00 84.69 311 LEU A C 1
ATOM 2371 O O . LEU A 1 311 ? 1.804 8.287 -2.187 1.00 84.69 311 LEU A O 1
ATOM 2375 N N . ARG A 1 312 ? -0.384 8.009 -1.749 1.00 88.62 312 ARG A N 1
ATOM 2376 C CA . ARG A 1 312 ? -0.674 7.215 -2.944 1.00 88.62 312 ARG A CA 1
ATOM 2377 C C . ARG A 1 312 ? -0.358 7.973 -4.222 1.00 88.62 312 ARG A C 1
ATOM 2379 O O . ARG A 1 312 ? 0.320 7.426 -5.084 1.00 88.62 312 ARG A O 1
ATOM 2386 N N . ALA A 1 313 ? -0.819 9.217 -4.335 1.00 88.44 313 ALA A N 1
ATOM 2387 C CA . ALA A 1 313 ? -0.550 10.043 -5.508 1.00 88.44 313 ALA A CA 1
ATOM 2388 C C . ALA A 1 313 ? 0.959 10.226 -5.735 1.00 88.44 313 ALA A C 1
ATOM 2390 O O . ALA A 1 313 ? 1.442 10.015 -6.844 1.00 88.44 313 ALA A O 1
ATOM 2391 N N . ARG A 1 314 ? 1.714 10.536 -4.672 1.00 86.31 314 ARG A N 1
ATOM 2392 C CA . ARG A 1 314 ? 3.175 10.703 -4.750 1.00 86.31 314 ARG A CA 1
ATOM 2393 C C . ARG A 1 314 ? 3.916 9.415 -5.074 1.00 86.31 314 ARG A C 1
ATOM 2395 O O . ARG A 1 314 ? 4.888 9.445 -5.821 1.00 86.31 314 ARG A O 1
ATOM 2402 N N . MET A 1 315 ? 3.466 8.296 -4.520 1.00 86.94 315 MET A N 1
ATOM 2403 C CA . MET A 1 315 ? 4.070 6.999 -4.784 1.00 86.94 315 MET A CA 1
ATOM 2404 C C . MET A 1 315 ? 3.914 6.613 -6.256 1.00 86.94 315 MET A C 1
ATOM 2406 O O . MET A 1 315 ? 4.906 6.262 -6.884 1.00 86.94 315 MET A O 1
ATOM 2410 N N . TRP A 1 316 ? 2.712 6.752 -6.827 1.00 89.56 316 TRP A N 1
ATOM 2411 C CA . TRP A 1 316 ? 2.491 6.498 -8.256 1.00 89.56 316 TRP A CA 1
ATOM 2412 C C . TRP A 1 316 ? 3.272 7.462 -9.147 1.00 89.56 316 TRP A C 1
ATOM 2414 O O . TRP A 1 316 ? 3.948 7.006 -10.057 1.00 89.56 316 TRP A O 1
ATOM 2424 N N . GLU A 1 317 ? 3.279 8.763 -8.839 1.00 88.56 317 GLU A N 1
ATOM 2425 C CA . GLU A 1 317 ? 4.073 9.750 -9.587 1.00 88.56 317 GLU A CA 1
ATOM 2426 C C . GLU A 1 317 ? 5.566 9.375 -9.628 1.00 88.56 317 GLU A C 1
ATOM 2428 O O . GLU A 1 317 ? 6.201 9.446 -10.681 1.00 88.56 317 GLU A O 1
ATOM 2433 N N . SER A 1 318 ? 6.123 8.938 -8.493 1.00 85.69 318 SER A N 1
ATOM 2434 C CA . SER A 1 318 ? 7.514 8.483 -8.415 1.00 85.69 318 SER A CA 1
ATOM 2435 C C . SER A 1 318 ? 7.749 7.226 -9.248 1.00 85.69 318 SER A C 1
ATOM 2437 O O . SER A 1 318 ? 8.716 7.179 -10.004 1.00 85.69 318 SER A O 1
ATOM 2439 N N . MET A 1 319 ? 6.880 6.218 -9.125 1.00 84.38 319 MET A N 1
ATOM 2440 C CA . MET A 1 319 ? 7.042 4.953 -9.844 1.00 84.38 319 MET A CA 1
ATOM 2441 C C . MET A 1 319 ? 6.868 5.123 -11.359 1.00 84.38 319 MET A C 1
ATOM 2443 O O . MET A 1 319 ? 7.621 4.540 -12.136 1.00 84.38 319 MET A O 1
ATOM 2447 N N . ASP A 1 320 ? 5.931 5.968 -11.790 1.00 87.62 320 ASP A N 1
ATOM 2448 C CA . ASP A 1 320 ? 5.729 6.306 -13.199 1.00 87.62 320 ASP A CA 1
ATOM 2449 C C . ASP A 1 320 ? 6.929 7.061 -13.777 1.00 87.62 320 ASP A C 1
ATOM 2451 O O . ASP A 1 320 ? 7.356 6.777 -14.899 1.00 87.62 320 ASP A O 1
ATOM 2455 N N . GLY A 1 321 ? 7.506 7.985 -13.001 1.00 86.00 321 GLY A N 1
ATOM 2456 C CA . GLY A 1 321 ? 8.726 8.700 -13.370 1.00 86.00 321 GLY A CA 1
ATOM 2457 C C . GLY A 1 321 ? 9.924 7.764 -13.542 1.00 86.00 321 GLY A C 1
ATOM 2458 O O . GLY A 1 321 ? 10.599 7.812 -14.569 1.00 86.00 321 GLY A O 1
ATOM 2459 N N . GLU A 1 322 ? 10.153 6.871 -12.577 1.00 82.75 322 GLU A N 1
ATOM 2460 C CA . GLU A 1 322 ? 11.224 5.866 -12.642 1.00 82.75 322 GLU A CA 1
ATOM 2461 C C . GLU A 1 322 ? 11.026 4.887 -13.805 1.00 82.75 322 GLU A C 1
ATOM 2463 O O . GLU A 1 322 ? 11.974 4.584 -14.532 1.00 82.75 322 GLU A O 1
ATOM 2468 N N . ALA A 1 323 ? 9.792 4.425 -14.032 1.00 82.12 323 ALA A N 1
ATOM 2469 C CA . ALA A 1 323 ? 9.467 3.544 -15.149 1.00 82.12 323 ALA A CA 1
ATOM 2470 C C . ALA A 1 323 ? 9.723 4.225 -16.503 1.00 82.12 323 ALA A C 1
ATOM 2472 O O . ALA A 1 323 ? 10.218 3.590 -17.434 1.00 82.12 323 ALA A O 1
ATOM 2473 N N . GLU A 1 324 ? 9.422 5.518 -16.622 1.00 85.94 324 GLU A N 1
ATOM 2474 C CA . GLU A 1 324 ? 9.697 6.295 -17.830 1.00 85.94 324 GLU A CA 1
ATOM 2475 C C . GLU A 1 324 ? 11.198 6.497 -18.072 1.00 85.94 324 GLU A C 1
ATOM 2477 O O . GLU A 1 324 ? 11.670 6.362 -19.203 1.00 85.94 324 GLU A O 1
ATOM 2482 N N . GLU A 1 325 ? 11.973 6.780 -17.025 1.00 84.38 325 GLU A N 1
ATOM 2483 C CA . GLU A 1 325 ? 13.434 6.858 -17.122 1.00 84.38 325 GLU A CA 1
ATOM 2484 C C . GLU A 1 325 ? 14.050 5.506 -17.516 1.00 84.38 325 GLU A C 1
ATOM 2486 O O . GLU A 1 325 ? 14.936 5.453 -18.375 1.00 84.38 325 GLU A O 1
ATOM 2491 N N . ALA A 1 326 ? 13.549 4.406 -16.947 1.00 81.56 326 ALA A N 1
ATOM 2492 C CA . ALA A 1 326 ? 13.974 3.056 -17.299 1.00 81.56 326 ALA A CA 1
ATOM 2493 C C . ALA A 1 326 ? 13.658 2.721 -18.766 1.00 81.56 326 ALA A C 1
ATOM 2495 O O . ALA A 1 326 ? 14.533 2.206 -19.465 1.00 81.56 326 ALA A O 1
ATOM 2496 N N . ARG A 1 327 ? 12.457 3.068 -19.256 1.00 81.88 327 ARG A N 1
ATOM 2497 C CA . ARG A 1 327 ? 12.074 2.908 -20.671 1.00 81.88 327 ARG A CA 1
ATOM 2498 C C . ARG A 1 327 ? 13.036 3.641 -21.602 1.00 81.88 327 ARG A C 1
ATOM 2500 O O . ARG A 1 327 ? 13.640 3.007 -22.458 1.00 81.88 327 ARG A O 1
ATOM 2507 N N . LYS A 1 328 ? 13.287 4.932 -21.356 1.00 86.94 328 LYS A N 1
ATOM 2508 C CA . LYS A 1 328 ? 14.237 5.734 -22.154 1.00 86.94 328 LYS A CA 1
ATOM 2509 C C . LYS A 1 328 ? 15.638 5.130 -22.189 1.00 86.94 328 LYS A C 1
ATOM 2511 O O . LYS A 1 328 ? 16.320 5.194 -23.208 1.00 86.94 328 LYS A O 1
ATOM 2516 N N . ARG A 1 329 ? 16.088 4.551 -21.071 1.00 84.88 329 ARG A N 1
ATOM 2517 C CA . ARG A 1 329 ? 17.391 3.883 -20.995 1.00 84.88 329 ARG A CA 1
ATOM 2518 C C . ARG A 1 329 ? 17.429 2.599 -21.822 1.00 84.88 329 ARG A C 1
ATOM 2520 O O . ARG A 1 329 ? 18.445 2.341 -22.459 1.00 84.88 329 ARG A O 1
ATOM 2527 N N . ILE A 1 330 ? 16.361 1.803 -21.796 1.00 83.69 330 ILE A N 1
ATOM 2528 C CA . ILE A 1 330 ? 16.240 0.588 -22.613 1.00 83.69 330 ILE A CA 1
ATOM 2529 C C . ILE A 1 330 ? 16.239 0.955 -24.096 1.00 83.69 330 ILE A C 1
ATOM 2531 O O . ILE A 1 330 ? 17.017 0.371 -24.844 1.00 83.69 330 ILE A O 1
ATOM 2535 N N . ASP A 1 331 ? 15.450 1.951 -24.498 1.00 85.50 331 ASP A N 1
ATOM 2536 C CA . ASP A 1 331 ? 15.390 2.413 -25.888 1.00 85.50 331 ASP A CA 1
ATOM 2537 C C . ASP A 1 331 ? 16.776 2.859 -26.380 1.00 85.50 331 ASP A C 1
ATOM 2539 O O . ASP A 1 331 ? 17.248 2.400 -27.416 1.00 85.50 331 ASP A O 1
ATOM 2543 N N . GLY A 1 332 ? 17.504 3.642 -25.574 1.00 90.06 332 GLY A N 1
ATOM 2544 C CA . GLY A 1 332 ? 18.872 4.046 -25.911 1.00 90.06 332 GLY A CA 1
ATOM 2545 C C . GLY A 1 332 ? 19.860 2.876 -26.039 1.00 90.06 332 GLY A C 1
ATOM 2546 O O . GLY A 1 332 ? 20.748 2.910 -26.889 1.00 90.06 332 GLY A O 1
ATOM 2547 N N . LEU A 1 333 ? 19.710 1.821 -25.228 1.00 88.12 333 LEU A N 1
ATOM 2548 C CA . LEU A 1 333 ? 20.524 0.605 -25.353 1.00 88.12 333 LEU A CA 1
ATOM 2549 C C . LEU A 1 333 ? 20.159 -0.206 -26.603 1.00 88.12 333 LEU A C 1
ATOM 2551 O 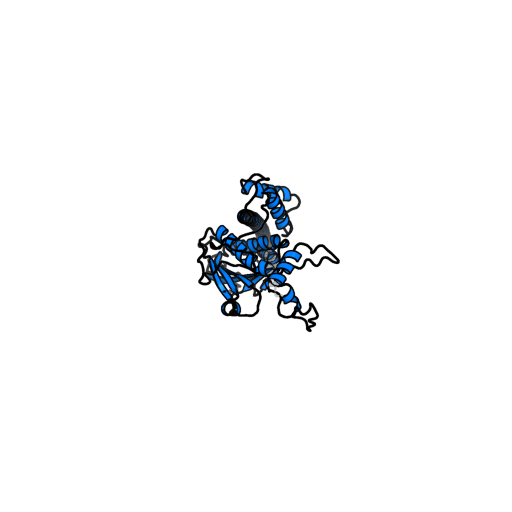O . LEU A 1 333 ? 21.045 -0.800 -27.216 1.00 88.12 333 LEU A O 1
ATOM 2555 N N . LEU A 1 334 ? 18.882 -0.244 -26.987 1.00 88.88 334 LEU A N 1
ATOM 2556 C CA . LEU A 1 334 ? 18.436 -0.907 -28.213 1.00 88.88 334 LEU A CA 1
ATOM 2557 C C . LEU A 1 334 ? 19.001 -0.208 -29.455 1.00 88.88 334 LEU A C 1
ATOM 2559 O O . LEU A 1 334 ? 19.542 -0.891 -30.325 1.00 88.88 334 LEU A O 1
ATOM 2563 N N . ASP A 1 335 ? 18.983 1.125 -29.484 1.00 93.25 335 ASP A N 1
ATOM 2564 C CA . ASP A 1 335 ? 19.592 1.923 -30.554 1.00 93.25 335 ASP A CA 1
ATOM 2565 C C . ASP A 1 335 ? 21.111 1.674 -30.659 1.00 93.25 335 ASP A C 1
ATOM 2567 O O . ASP A 1 335 ? 21.678 1.550 -31.754 1.00 93.25 335 ASP A O 1
ATOM 2571 N N . GLU A 1 336 ? 21.799 1.556 -29.516 1.00 94.00 336 GLU A N 1
ATOM 2572 C CA . GLU A 1 336 ? 23.228 1.229 -29.479 1.00 94.00 336 GLU A CA 1
ATOM 2573 C C . GLU A 1 336 ? 23.497 -0.189 -30.010 1.00 94.00 336 GLU A C 1
ATOM 2575 O O . GLU A 1 336 ? 24.411 -0.386 -30.817 1.00 94.00 336 GLU A O 1
ATOM 2580 N N . ILE A 1 337 ? 22.683 -1.174 -29.615 1.00 92.38 337 ILE A N 1
ATOM 2581 C CA . ILE A 1 337 ? 22.769 -2.553 -30.117 1.00 92.38 337 ILE A CA 1
ATOM 2582 C C . ILE A 1 337 ? 22.538 -2.595 -31.628 1.00 92.38 337 ILE A C 1
ATOM 2584 O O . ILE A 1 337 ? 23.286 -3.270 -32.338 1.00 92.38 337 ILE A O 1
ATOM 2588 N N . GLU A 1 338 ? 21.540 -1.877 -32.141 1.00 94.38 338 GLU A N 1
ATOM 2589 C CA . GLU A 1 338 ? 21.267 -1.803 -33.577 1.00 94.38 338 GLU A CA 1
ATOM 2590 C C . GLU A 1 338 ? 22.460 -1.203 -34.333 1.00 94.38 338 GLU A C 1
ATOM 2592 O O . GLU A 1 338 ? 22.932 -1.775 -35.323 1.00 94.38 338 GLU A O 1
ATOM 2597 N N . THR A 1 339 ? 23.032 -0.119 -33.804 1.00 94.56 339 THR A N 1
ATOM 2598 C CA . THR A 1 339 ? 24.235 0.514 -34.358 1.00 94.56 339 THR A CA 1
ATOM 2599 C C . THR A 1 339 ? 25.412 -0.464 -34.395 1.00 94.56 339 THR A C 1
ATOM 2601 O O . THR A 1 339 ? 26.060 -0.630 -35.435 1.00 94.56 339 THR A O 1
ATOM 2604 N N . LYS A 1 340 ? 25.669 -1.171 -33.287 1.00 94.56 340 LYS A N 1
ATOM 2605 C CA . LYS A 1 340 ? 26.750 -2.164 -33.187 1.00 94.56 340 LYS A CA 1
ATOM 2606 C C . LYS A 1 340 ? 26.526 -3.370 -34.093 1.00 94.56 340 LYS A C 1
ATOM 2608 O O . LYS A 1 340 ? 27.475 -3.836 -34.723 1.00 94.56 340 LYS A O 1
ATOM 2613 N N . ASN A 1 341 ? 25.291 -3.838 -34.240 1.00 94.12 341 ASN A N 1
ATOM 2614 C CA . ASN A 1 341 ? 24.948 -4.894 -35.191 1.00 94.12 341 ASN A CA 1
ATOM 2615 C C . ASN A 1 341 ? 25.207 -4.453 -36.638 1.00 94.12 341 ASN A C 1
ATOM 2617 O O . ASN A 1 341 ? 25.760 -5.226 -37.423 1.00 94.12 341 ASN A O 1
ATOM 2621 N N . GLY A 1 342 ? 24.899 -3.198 -36.978 1.00 94.44 342 GLY A N 1
ATOM 2622 C CA . GLY A 1 342 ? 25.247 -2.610 -38.271 1.00 94.44 342 GLY A CA 1
ATOM 2623 C C . GLY A 1 342 ? 26.761 -2.564 -38.522 1.00 94.44 342 GLY A C 1
ATOM 2624 O O . GLY A 1 342 ? 27.218 -2.882 -39.623 1.00 94.44 342 GLY A O 1
ATOM 2625 N N . GLU A 1 343 ? 27.564 -2.217 -37.510 1.00 94.88 343 GLU A N 1
ATOM 2626 C CA . GLU A 1 343 ? 29.036 -2.260 -37.577 1.00 94.88 343 GLU A CA 1
ATOM 2627 C C . GLU A 1 343 ? 29.562 -3.688 -37.786 1.00 94.88 343 GLU A C 1
ATOM 2629 O O . GLU A 1 343 ? 30.390 -3.919 -38.672 1.00 94.88 343 GLU A O 1
ATOM 2634 N N . ILE A 1 344 ? 29.042 -4.662 -37.032 1.00 94.12 344 ILE A N 1
ATOM 2635 C CA . ILE A 1 344 ? 29.390 -6.084 -37.171 1.00 94.12 344 ILE A CA 1
ATOM 2636 C C . ILE A 1 344 ? 29.054 -6.584 -38.579 1.00 94.12 344 ILE A C 1
ATOM 2638 O O . ILE A 1 344 ? 29.859 -7.275 -39.202 1.00 94.12 344 ILE A O 1
ATOM 2642 N N . GLN A 1 345 ? 27.896 -6.210 -39.123 1.00 93.19 345 GLN A N 1
ATOM 2643 C CA . GLN A 1 345 ? 27.494 -6.614 -40.467 1.00 93.19 345 GLN A CA 1
ATOM 2644 C C . GLN A 1 345 ? 28.430 -6.035 -41.541 1.00 93.19 345 GLN A C 1
ATOM 2646 O O . GLN A 1 345 ? 28.805 -6.744 -42.478 1.00 93.19 345 GLN A O 1
ATOM 2651 N N . LYS A 1 346 ? 28.871 -4.778 -41.385 1.00 94.88 346 LYS A N 1
ATOM 2652 C CA . LYS A 1 346 ? 29.888 -4.162 -42.258 1.00 94.88 346 LYS A CA 1
ATOM 2653 C C . LYS A 1 346 ? 31.230 -4.893 -42.170 1.00 94.88 346 LYS A C 1
ATOM 2655 O O . LYS A 1 346 ? 31.810 -5.203 -43.210 1.00 94.88 346 LYS A O 1
ATOM 2660 N N . LEU A 1 347 ? 31.695 -5.211 -40.960 1.00 94.31 347 LEU A N 1
ATOM 2661 C CA . LEU A 1 347 ? 32.934 -5.966 -40.739 1.00 94.31 347 LEU A CA 1
ATOM 2662 C C . LEU A 1 347 ? 32.867 -7.366 -41.361 1.00 94.31 347 LEU A C 1
ATOM 2664 O O . LEU A 1 347 ? 33.784 -7.762 -42.077 1.00 94.31 347 LEU A O 1
ATOM 2668 N N . ASN A 1 348 ? 31.760 -8.086 -41.174 1.00 91.62 348 ASN A N 1
ATOM 2669 C CA . ASN A 1 348 ? 31.554 -9.410 -41.763 1.00 91.62 348 ASN A CA 1
ATOM 2670 C C . ASN A 1 348 ? 31.565 -9.370 -43.297 1.00 91.62 348 ASN A C 1
ATOM 2672 O O . ASN A 1 348 ? 32.168 -10.233 -43.935 1.00 91.62 348 ASN A O 1
ATOM 2676 N N . ASN A 1 349 ? 30.949 -8.349 -43.901 1.00 93.25 349 ASN A N 1
ATOM 2677 C CA . ASN A 1 349 ? 30.994 -8.155 -45.350 1.00 93.25 349 ASN A CA 1
ATOM 2678 C C . ASN A 1 349 ? 32.425 -7.891 -45.851 1.00 93.25 349 ASN A C 1
ATOM 2680 O O . ASN A 1 349 ? 32.811 -8.440 -46.882 1.00 93.25 349 ASN A O 1
ATOM 2684 N N . ALA A 1 350 ? 33.219 -7.101 -45.120 1.00 91.62 350 ALA A N 1
ATOM 2685 C CA . ALA A 1 350 ? 34.618 -6.839 -45.460 1.00 91.62 350 ALA A CA 1
ATOM 2686 C C . ALA A 1 350 ? 35.492 -8.101 -45.347 1.00 91.62 350 ALA A C 1
ATOM 2688 O O . ALA A 1 350 ? 36.289 -8.378 -46.242 1.00 91.62 350 ALA A O 1
ATOM 2689 N N . ILE A 1 351 ? 35.305 -8.903 -44.293 1.00 92.38 351 ILE A N 1
ATOM 2690 C CA . ILE A 1 351 ? 35.999 -10.188 -44.119 1.00 92.38 351 ILE A CA 1
ATOM 2691 C C . ILE A 1 351 ? 35.656 -11.147 -45.263 1.00 92.38 351 ILE A C 1
ATOM 2693 O O . ILE A 1 351 ? 36.557 -11.767 -45.826 1.00 92.38 351 ILE A O 1
ATOM 2697 N N . ARG A 1 352 ? 34.377 -11.247 -45.649 1.00 91.12 352 ARG A N 1
ATOM 2698 C CA . ARG A 1 352 ? 33.957 -12.089 -46.779 1.00 91.12 352 ARG A CA 1
ATOM 2699 C C . ARG A 1 352 ? 34.631 -11.657 -48.083 1.00 91.12 352 ARG A C 1
ATOM 2701 O O . ARG A 1 352 ? 35.190 -12.504 -48.770 1.00 91.12 352 ARG A O 1
ATOM 2708 N N . ALA A 1 353 ? 34.642 -10.356 -48.377 1.00 87.62 353 ALA A N 1
ATOM 2709 C CA . ALA A 1 353 ? 35.305 -9.820 -49.566 1.00 87.62 353 ALA A CA 1
ATOM 2710 C C . ALA A 1 353 ? 36.818 -10.121 -49.577 1.00 87.62 353 ALA A C 1
ATOM 2712 O O . ALA A 1 353 ? 37.368 -10.508 -50.604 1.00 87.62 353 ALA A O 1
ATOM 2713 N N . LEU A 1 354 ? 37.497 -10.014 -48.429 1.00 87.25 354 LEU A N 1
ATOM 2714 C CA . LEU A 1 354 ? 38.904 -10.416 -48.303 1.00 87.25 354 LEU A CA 1
ATOM 2715 C C . LEU A 1 354 ? 39.101 -11.926 -48.525 1.00 87.25 354 LEU A C 1
ATOM 2717 O O . LEU A 1 354 ? 40.065 -12.329 -49.176 1.00 87.25 354 LEU A O 1
ATOM 2721 N N . GLY A 1 355 ? 38.184 -12.765 -48.036 1.00 84.56 355 GLY A N 1
ATOM 2722 C CA . GLY A 1 355 ? 38.206 -14.212 -48.272 1.00 84.56 355 GLY A CA 1
ATOM 2723 C C . GLY A 1 355 ? 38.097 -14.581 -49.756 1.00 84.56 355 GLY A C 1
ATOM 2724 O O . GLY A 1 355 ? 38.844 -15.437 -50.235 1.00 84.56 355 GLY A O 1
ATOM 2725 N N . GLU A 1 356 ? 37.228 -13.892 -50.498 1.00 81.62 356 GLU A N 1
ATOM 2726 C CA . GLU A 1 356 ? 37.072 -14.042 -51.956 1.00 81.62 356 GLU A CA 1
ATOM 2727 C C . GLU A 1 356 ? 38.350 -13.632 -52.713 1.00 81.62 356 GLU A C 1
ATOM 2729 O O . GLU A 1 356 ? 38.794 -14.325 -53.626 1.00 81.62 356 GLU A O 1
ATOM 2734 N N . VAL A 1 357 ? 39.022 -12.556 -52.284 1.00 76.38 357 VAL A N 1
ATOM 2735 C CA . VAL A 1 357 ? 40.317 -12.150 -52.864 1.00 76.38 357 VAL A CA 1
ATOM 2736 C C . VAL A 1 357 ? 41.404 -13.195 -52.596 1.00 76.38 357 VAL A C 1
ATOM 2738 O O . VAL A 1 357 ? 42.185 -13.523 -53.488 1.00 76.38 357 VAL A O 1
ATOM 2741 N N . THR A 1 358 ? 41.453 -13.751 -51.384 1.00 71.44 358 THR A N 1
ATOM 2742 C CA . THR A 1 358 ? 42.468 -14.754 -51.016 1.00 71.44 358 THR A CA 1
ATOM 2743 C C . THR A 1 358 ? 42.277 -16.074 -51.770 1.00 71.44 358 THR A C 1
ATOM 2745 O O . THR A 1 358 ? 43.254 -16.686 -52.194 1.00 71.44 358 THR A O 1
ATOM 2748 N N . THR A 1 359 ? 41.030 -16.504 -51.982 1.00 70.69 359 THR A N 1
ATOM 2749 C CA . THR A 1 359 ? 40.716 -17.725 -52.747 1.00 70.69 359 THR A CA 1
ATOM 2750 C C . THR A 1 359 ? 41.066 -17.573 -54.226 1.00 70.69 359 THR A C 1
ATOM 2752 O O . THR A 1 359 ? 41.748 -18.438 -54.773 1.00 70.69 359 THR A O 1
ATOM 2755 N N . HIS A 1 360 ? 40.748 -16.432 -54.844 1.00 64.06 360 HIS A N 1
ATOM 2756 C CA . HIS A 1 360 ? 41.192 -16.140 -56.210 1.00 64.06 360 HIS A CA 1
ATOM 2757 C C . HIS A 1 360 ? 42.719 -16.035 -56.350 1.00 64.06 360 HIS A C 1
ATOM 2759 O O . HIS A 1 360 ? 43.271 -16.447 -57.370 1.00 64.06 360 HIS A O 1
ATOM 2765 N N . ALA A 1 361 ? 43.424 -15.536 -55.330 1.00 62.38 361 ALA A N 1
ATOM 2766 C CA . ALA A 1 361 ? 44.885 -15.501 -55.334 1.00 62.38 361 ALA A CA 1
ATOM 2767 C C . ALA A 1 361 ? 45.519 -16.905 -55.244 1.00 62.38 361 ALA A C 1
ATOM 2769 O O . ALA A 1 361 ? 46.577 -17.125 -55.832 1.00 62.38 361 ALA A O 1
ATOM 2770 N N . MET A 1 362 ? 44.882 -17.860 -54.553 1.00 61.19 362 MET A N 1
ATOM 2771 C CA . MET A 1 362 ? 45.365 -19.246 -54.460 1.00 61.19 362 MET A CA 1
ATOM 2772 C C . MET A 1 362 ? 45.037 -20.089 -55.702 1.00 61.19 362 MET A C 1
ATOM 2774 O O . MET A 1 362 ? 45.846 -20.928 -56.089 1.00 61.19 362 MET A O 1
ATOM 2778 N N . GLU A 1 363 ? 43.904 -19.851 -56.370 1.00 62.59 363 GLU A N 1
ATOM 2779 C CA . GLU A 1 363 ? 43.567 -20.510 -57.647 1.00 62.59 363 GLU A CA 1
ATOM 2780 C C . GLU A 1 363 ? 44.402 -19.985 -58.829 1.00 62.59 363 GLU A C 1
ATOM 2782 O O . GLU A 1 363 ? 44.581 -20.678 -59.829 1.00 62.59 363 GLU A O 1
ATOM 2787 N N . GLY A 1 364 ? 44.955 -18.776 -58.704 1.00 56.88 364 GLY A N 1
ATOM 2788 C CA . GLY A 1 364 ? 45.837 -18.154 -59.691 1.00 56.88 364 GLY A CA 1
ATOM 2789 C C . GLY A 1 364 ? 47.306 -18.587 -59.631 1.00 56.88 364 GLY A C 1
ATOM 2790 O O . GLY A 1 364 ? 48.097 -18.074 -60.421 1.00 56.88 364 GLY A O 1
ATOM 2791 N N . SER A 1 365 ? 47.710 -19.495 -58.731 1.00 49.81 365 SER A N 1
ATOM 2792 C CA . SER A 1 365 ? 49.067 -20.060 -58.749 1.00 49.81 365 SER A CA 1
ATOM 2793 C C . SER A 1 365 ? 49.184 -21.127 -59.848 1.00 49.81 365 SER A C 1
ATOM 2795 O O . SER A 1 365 ? 48.607 -22.208 -59.708 1.00 49.81 365 SER A O 1
ATOM 2797 N N . PRO A 1 366 ? 49.935 -20.880 -60.939 1.00 53.25 366 PRO A N 1
ATOM 2798 C CA . PRO A 1 366 ? 50.158 -21.893 -61.955 1.00 53.25 366 PRO A CA 1
ATOM 2799 C C . PRO A 1 366 ? 50.959 -23.047 -61.352 1.00 53.25 366 PRO A C 1
ATOM 2801 O O . PRO A 1 366 ? 52.044 -22.859 -60.803 1.00 53.25 366 PRO A O 1
ATOM 2804 N N . SER A 1 367 ? 50.426 -24.257 -61.496 1.00 50.97 367 SER A N 1
ATOM 2805 C CA . SER A 1 367 ? 51.189 -25.496 -61.381 1.00 50.97 367 SER A CA 1
ATOM 2806 C C . SER A 1 367 ? 52.244 -25.528 -62.500 1.00 50.97 367 SER A C 1
ATOM 2808 O O . SER A 1 367 ? 51.993 -26.022 -63.594 1.00 50.97 367 SER A O 1
ATOM 2810 N N . GLY A 1 368 ? 53.407 -24.922 -62.252 1.00 54.06 368 GLY A N 1
ATOM 2811 C CA . GLY A 1 368 ? 54.682 -25.283 -62.883 1.00 54.06 368 GLY A CA 1
ATOM 2812 C C . GLY A 1 368 ? 55.457 -26.108 -61.854 1.00 54.06 368 GLY A C 1
ATOM 2813 O O . GLY A 1 368 ? 55.591 -25.664 -60.717 1.00 54.06 368 GLY A O 1
ATOM 2814 N N . ALA A 1 369 ? 55.684 -27.400 -62.093 1.00 44.09 369 ALA A N 1
ATOM 2815 C CA . ALA A 1 369 ? 56.782 -27.934 -62.908 1.00 44.09 369 ALA A CA 1
ATOM 2816 C C . ALA A 1 369 ? 58.146 -27.681 -62.255 1.00 44.09 369 ALA A C 1
ATOM 2818 O O . ALA A 1 369 ? 58.562 -26.502 -62.201 1.00 44.09 369 ALA A O 1
#